Protein AF-A0A167ZS20-F1 (afdb_monomer)

InterPro domains:
  IPR019183 N-alpha-acetyltransferase 25, NatB auxiliary subunit [PF09797] (5-270)

Solvent-accessible surface area (backbone atoms only — not comparable to full-atom values): 29580 Å² total; per-residue (Å²): 126,97,77,71,49,74,67,57,47,51,50,50,50,50,52,49,60,60,64,61,68,73,50,99,65,70,56,65,66,61,57,51,50,49,49,49,50,42,40,26,70,56,54,50,48,98,79,58,50,73,65,58,45,44,54,48,31,45,50,26,55,51,52,45,69,71,50,77,79,78,70,99,77,74,82,79,67,61,65,52,82,58,54,53,30,49,52,51,29,26,50,45,39,47,49,53,46,50,55,55,27,67,75,64,79,45,89,44,57,53,45,50,52,52,28,28,40,54,51,39,54,57,48,36,75,76,22,69,61,28,61,45,51,37,53,52,41,22,26,49,27,40,44,50,21,19,34,46,55,17,29,57,41,46,44,72,69,63,80,55,69,71,35,50,53,28,48,43,63,72,62,64,59,68,30,54,32,36,36,46,51,66,39,90,73,62,88,94,60,65,64,47,45,34,24,56,57,51,31,33,50,54,48,55,50,38,57,58,50,47,49,55,51,31,53,52,52,26,53,53,19,57,78,70,69,36,58,71,59,21,52,48,28,52,54,50,43,54,48,60,72,30,24,41,52,61,35,50,39,48,51,47,37,52,46,28,32,53,40,63,59,46,75,83,76,68,90,46,33,74,52,58,44,48,84,70,77,62,42,84,64,66,54,73,80,68,48,84,64,53,50,37,92,90,54,76,59,51,60,68,82,50,48,82,60,43,68,69,51,72,61,32,50,51,53,54,41,51,53,51,44,38,49,42,70,65,65,41,77,82,84,53,93,86,56,91,66,68,62,69,67,69,71,84,52,68,70,43,75,78,71,64,50,68,74,24,34,44,75,61,51,52,56,45,49,49,52,43,52,38,44,35,45,16,49,53,12,68,73,54,36,66,86,13,18,67,40,32,46,52,22,51,52,54,46,43,57,49,49,55,54,46,39,54,55,65,65,39,90,55,41,61,66,68,23,18,23,56,70,48,101,87,43,45,36,69,14,26,58,38,36,32,47,51,40,52,47,50,56,49,51,50,52,53,48,48,48,51,59,51,44,75,72,36,90,40,30,82,62,63,65,67,60,53,52,50,40,53,51,51,53,50,49,40,52,52,47,52,51,48,53,45,51,54,42,48,52,47,58,71,34,91,60,42,64,58,46,45,49,47,36,49,34,61,72,57,74,67,43,24,52,50,43,60,72,71,48,54,69,70,57,45,52,52,51,40,50,55,49,50,53,18,38,51,53,24,52,48,30,66,71,61,40,53,72,136

Mean predicted aligned error: 7.07 Å

Radius of gyration: 25.76 Å; Cα contacts (8 Å, |Δi|>4): 743; chains: 1; bounding box: 70×53×74 Å

Secondary structure (DSSP, 8-state):
-TT--HHHHHHHHHHHHHHHSS-SS--HHHHHHHHHHHIIIIISSTT--HHHHHHHHHHHHHHHHHSPPPPS-SSS-PPPTTHHHHHHHHHHHHHHHHHHHHHHT--PPPTHHHHHHHHHHHHHHH-TT-HHHHHHHHHHHHHTT-HHHHHHHHHHT---TTHHHHTTHHHHTTGGGT--SPPPPPTTS-GGGT-HHHHHHHHHHHHHHHHHHHHHHHHHHHHTT-HHHHHHHHHHHHHHHTBHHHHHHHHHHHHHHHHTTPPP--TTHHHHT--SPPB-----TTS---PPTTSPPGGGGG-SSSPP-HHHHHHHHHHHHHHHHHHSPP--TT-------SGGGTTGGGS--TTTS-HHHHHHHHHHHHHHHHHHHHHSGGGGHHHHHHHHHHHHHHHHHHHHHHH-TTHHHHHSEESSSS-EE--HHHHHHHHHHHHHHHHHHHHHHHHHH-TTS---HHHHHHHHHHHHHHHHHHHHHHHHHHHHHTSTTHHHHHHHHHT-SSHHHHHHHHHHS-HHHHHHHHHHHHHHHHHHHHHHHHS---

Nearest PDB structures (foldseek):
  6vp9-assembly1_B  TM=6.188E-01  e=3.381E-11  Homo sapiens
  8bjq-assembly1_D  TM=5.518E-01  e=1.331E-09  Saccharomyces cerevisiae
  5k18-assembly2_C  TM=5.744E-01  e=8.032E-08  Candida albicans WO-1
  5k18-assembly1_A  TM=5.794E-01  e=1.130E-07  Candida albicans WO-1
  9exz-assembly2_B  TM=1.422E-01  e=1.558E-01  synthetic construct

Foldseek 3Di:
DVDDDLVNLVVVLVVLVVVQPPDPDRPLLSLLVSLLSCCANPVLDLPDDQVNLLVSLLSLLVSLVVDDDPDPPDDDFDDDSSVSSLLVNLLSLLSVQVSVCVVVVAPAGALSLLLNLLSLVLSCVSRVQLLQSLLLNLLSCLQQLLLQVSLVSVVSPVQDQCCLQAPCCSRLVLSCLSFLAFDDDDPPGDSLSRHSLSVLVRSLVSLVVLLVVLVVQLVVCVVVVVNVVNVVSVVVNVQSLQAPSNLVSVLSSQSSCQQLVHARDLPCLVSLQDPDHHDHDYHPPSHDFSRYPPDPTSVCSSDPDAAADPLNSVLSSLLSLLCCLLRNDDDDVPDPRHHHPLVVCVPVLVVRPPRHDDPLSNLLSNLSSLSSLLSVLLVVFQVSLVSVQSSLVVLLVSLVVLLVLLPPPCNQVSQFYDLDPPFTAHGSRLSNNLSSVQSSLVSSLSSLVSLVVGPRNPYDPVSSVSSVVSSVSSLVSSLVSLVVNLCSLPDPCVLVSSLCSNQDDPPSSSVSSCVSDPPVSSSVSSVSSSVSRNSSSVSSVSGDDD

pLDDT: mean 87.85, std 11.57, range [38.06, 98.06]

Organism: NCBI:txid392613

Structure (mmCIF, N/CA/C/O backbone):
data_AF-A0A167ZS20-F1
#
_entry.id   AF-A0A167ZS20-F1
#
loop_
_atom_site.group_PDB
_atom_site.id
_atom_site.type_symbol
_atom_site.label_atom_id
_atom_site.label_alt_id
_atom_site.label_comp_id
_atom_site.label_asym_id
_atom_site.label_entity_id
_atom_site.label_seq_id
_atom_site.pdbx_PDB_ins_code
_atom_site.Cartn_x
_atom_site.Cartn_y
_atom_site.Cartn_z
_atom_site.occupancy
_atom_site.B_iso_or_equiv
_atom_site.auth_seq_id
_atom_site.auth_comp_id
_atom_site.auth_asym_id
_atom_site.auth_atom_id
_atom_site.pdbx_PDB_model_num
ATOM 1 N N . MET A 1 1 ? 16.351 -27.104 -15.853 1.00 42.84 1 MET A N 1
ATOM 2 C CA . MET A 1 1 ? 17.234 -25.942 -15.603 1.00 42.84 1 MET A CA 1
ATOM 3 C C . MET A 1 1 ? 17.544 -25.729 -14.120 1.00 42.84 1 MET A C 1
ATOM 5 O O . MET A 1 1 ? 18.509 -25.050 -13.826 1.00 42.84 1 MET A O 1
ATOM 9 N N . SER A 1 2 ? 16.842 -26.390 -13.195 1.00 38.06 2 SER A N 1
ATOM 10 C CA . SER A 1 2 ? 17.070 -26.361 -11.738 1.00 38.06 2 SER A CA 1
ATOM 11 C C . SER A 1 2 ? 18.367 -27.033 -11.231 1.00 38.06 2 SER A C 1
ATOM 13 O O . SER A 1 2 ? 18.553 -27.125 -10.027 1.00 38.06 2 SER A O 1
ATOM 15 N N . ASN A 1 3 ? 19.249 -27.506 -12.126 1.00 43.00 3 ASN A N 1
ATOM 16 C CA . ASN A 1 3 ? 20.423 -28.334 -11.793 1.00 43.00 3 ASN A CA 1
ATOM 17 C C . ASN A 1 3 ? 21.756 -27.809 -12.374 1.00 43.00 3 ASN A C 1
ATOM 19 O O . ASN A 1 3 ? 22.729 -28.556 -12.379 1.00 43.00 3 ASN A O 1
ATOM 23 N N . MET A 1 4 ? 21.823 -26.584 -12.911 1.00 54.03 4 MET A N 1
ATOM 24 C CA . MET A 1 4 ? 23.122 -26.009 -13.309 1.00 54.03 4 MET A CA 1
ATOM 25 C C . MET A 1 4 ? 23.881 -25.573 -12.056 1.00 54.03 4 MET A C 1
ATOM 27 O O . MET A 1 4 ? 23.336 -24.818 -11.252 1.00 54.03 4 MET A O 1
ATOM 31 N N . GLY A 1 5 ? 25.116 -26.049 -11.884 1.00 60.12 5 GLY A N 1
ATOM 32 C CA . GLY A 1 5 ? 25.977 -25.593 -10.794 1.00 60.12 5 GLY A CA 1
ATOM 33 C C . GLY A 1 5 ? 26.437 -24.149 -11.018 1.00 60.12 5 GLY A C 1
ATOM 34 O O . GLY A 1 5 ? 26.477 -23.675 -12.152 1.00 60.12 5 GLY A O 1
ATOM 35 N N . THR A 1 6 ? 26.834 -23.450 -9.952 1.00 60.91 6 THR A N 1
ATOM 36 C CA . THR A 1 6 ? 27.345 -22.063 -10.015 1.00 60.91 6 THR A CA 1
ATOM 37 C C . THR A 1 6 ? 28.522 -21.915 -10.994 1.00 60.91 6 THR A C 1
ATOM 39 O O . THR A 1 6 ? 28.664 -20.886 -11.647 1.00 60.91 6 THR A O 1
ATOM 42 N N . ALA A 1 7 ? 29.336 -22.966 -11.157 1.00 60.00 7 ALA A N 1
ATOM 43 C CA . ALA A 1 7 ? 30.424 -23.008 -12.136 1.00 60.00 7 ALA A CA 1
ATOM 44 C C . ALA A 1 7 ? 29.919 -22.984 -13.593 1.00 60.00 7 ALA A C 1
ATOM 46 O O . ALA A 1 7 ? 30.437 -22.215 -14.400 1.00 60.00 7 ALA A O 1
ATOM 47 N N . ASP A 1 8 ? 28.868 -23.748 -13.907 1.00 66.50 8 ASP A N 1
ATOM 48 C CA . ASP A 1 8 ? 28.270 -23.793 -15.248 1.00 66.50 8 ASP A CA 1
ATOM 49 C C . ASP A 1 8 ? 27.578 -22.461 -15.588 1.00 66.50 8 ASP A C 1
ATOM 51 O O . ASP A 1 8 ? 27.589 -22.013 -16.732 1.00 66.50 8 ASP A O 1
ATOM 55 N N . GLN A 1 9 ? 26.986 -21.795 -14.589 1.00 66.19 9 GLN A N 1
ATOM 56 C CA . GLN A 1 9 ? 26.371 -20.469 -14.742 1.00 66.19 9 GLN A CA 1
ATOM 57 C C . GLN A 1 9 ? 27.416 -19.395 -15.068 1.00 66.19 9 GLN A C 1
ATOM 59 O O . GLN A 1 9 ? 27.221 -18.602 -15.989 1.00 66.19 9 GLN A O 1
ATOM 64 N N . MET A 1 10 ? 28.554 -19.407 -14.368 1.00 65.06 10 MET A N 1
ATOM 65 C CA . MET A 1 10 ? 29.673 -18.500 -14.642 1.00 65.06 10 MET A CA 1
ATOM 66 C C . 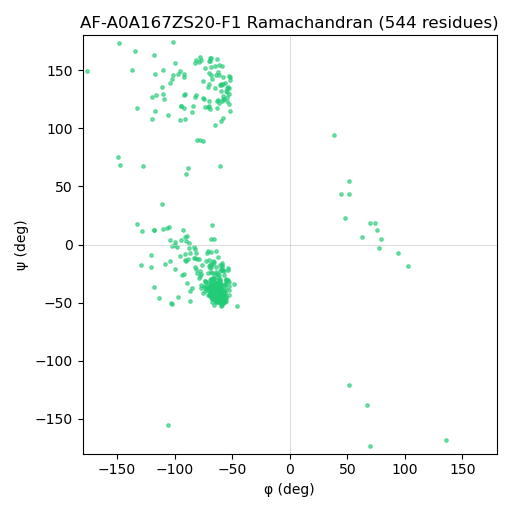MET A 1 10 ? 30.324 -18.770 -16.004 1.00 65.06 10 MET A C 1
ATOM 68 O O . MET A 1 10 ? 30.753 -17.832 -16.677 1.00 65.06 10 MET A O 1
ATOM 72 N N . GLU A 1 11 ? 30.367 -20.027 -16.451 1.00 69.25 11 GLU A N 1
ATOM 73 C CA . GLU A 1 11 ? 30.854 -20.378 -17.787 1.00 69.25 11 GLU A CA 1
ATOM 74 C C . GLU A 1 11 ? 29.924 -19.858 -18.894 1.00 69.25 11 GLU A C 1
ATOM 76 O O . GLU A 1 11 ? 30.404 -19.305 -19.884 1.00 69.25 11 GLU A O 1
ATOM 81 N N . VAL A 1 12 ? 28.603 -19.935 -18.693 1.00 70.62 12 VAL A N 1
ATOM 82 C CA . VAL A 1 12 ? 27.610 -19.326 -19.592 1.00 70.62 12 VAL A CA 1
ATOM 83 C C . VAL A 1 12 ? 27.750 -17.802 -19.626 1.00 70.62 12 VAL A C 1
ATOM 85 O O . VAL A 1 12 ? 27.747 -17.220 -20.709 1.00 70.62 12 VAL A O 1
ATOM 88 N N . LEU A 1 13 ? 27.933 -17.147 -18.475 1.00 67.56 13 LEU A N 1
ATOM 89 C CA . LEU A 1 13 ? 28.166 -15.699 -18.414 1.00 67.56 13 LEU A CA 1
ATOM 90 C C . LEU A 1 13 ? 29.432 -15.281 -19.160 1.00 67.56 13 LEU A C 1
ATOM 92 O O . LEU A 1 13 ? 29.401 -14.313 -19.920 1.00 67.56 13 LEU A O 1
ATOM 96 N N . ARG A 1 14 ? 30.523 -16.034 -18.988 1.00 68.19 14 ARG A N 1
ATOM 97 C CA . ARG A 1 14 ? 31.780 -15.798 -19.701 1.00 68.19 14 ARG A CA 1
ATOM 98 C C . ARG A 1 14 ? 31.619 -15.991 -21.209 1.00 68.19 14 ARG A C 1
ATOM 100 O O . ARG A 1 14 ? 32.078 -15.163 -21.984 1.00 68.19 14 ARG A O 1
ATOM 107 N N . TYR A 1 15 ? 30.913 -17.038 -21.630 1.00 72.56 15 TYR A N 1
ATOM 108 C CA . TYR A 1 15 ? 30.619 -17.267 -23.043 1.00 72.56 15 TYR A CA 1
ATOM 109 C C . TYR A 1 15 ? 29.828 -16.098 -23.654 1.00 72.56 15 TYR A C 1
ATOM 111 O O . TYR A 1 15 ? 30.159 -15.617 -24.737 1.00 72.56 15 TYR A O 1
ATOM 119 N N . ILE A 1 16 ? 28.813 -15.600 -22.942 1.00 68.50 16 ILE A N 1
ATOM 120 C CA . ILE A 1 16 ? 27.979 -14.479 -23.391 1.00 68.50 16 ILE A CA 1
ATOM 121 C C . ILE A 1 16 ? 28.784 -13.175 -23.473 1.00 68.50 16 ILE A C 1
ATOM 123 O O . ILE A 1 16 ? 28.625 -12.436 -24.447 1.00 68.50 16 ILE A O 1
ATOM 127 N N . SER A 1 17 ? 29.639 -12.874 -22.491 1.00 65.25 17 SER A N 1
ATOM 128 C CA . SER A 1 17 ? 30.451 -11.648 -22.492 1.00 65.25 17 SER A CA 1
ATOM 129 C C . SER A 1 17 ? 31.521 -11.657 -23.587 1.00 65.25 17 SER A C 1
ATOM 131 O O . SER A 1 17 ? 31.753 -10.632 -24.225 1.00 65.25 17 SER A O 1
ATOM 133 N N . GLU A 1 18 ? 32.113 -12.818 -23.873 1.00 65.06 18 GLU A N 1
ATOM 134 C CA . GLU A 1 18 ? 33.085 -12.989 -24.957 1.00 65.06 18 GLU A CA 1
ATOM 135 C C . GLU A 1 18 ? 32.423 -12.786 -26.337 1.00 65.06 18 GLU A C 1
ATOM 137 O O . GLU A 1 18 ? 32.911 -11.999 -27.148 1.00 65.06 18 GLU A O 1
ATOM 142 N N . HIS A 1 19 ? 31.252 -13.388 -26.580 1.00 63.00 19 HIS A N 1
ATOM 143 C CA . HIS A 1 19 ? 30.616 -13.402 -27.910 1.00 63.00 19 HIS A CA 1
ATOM 144 C C . HIS A 1 19 ? 29.694 -12.203 -28.199 1.00 63.00 19 HIS A C 1
ATOM 146 O O . HIS A 1 19 ? 29.309 -11.977 -29.346 1.00 63.00 19 HIS A O 1
ATOM 152 N N . SER A 1 20 ? 29.342 -11.398 -27.192 1.00 55.59 20 SER A N 1
ATOM 153 C CA . SER A 1 20 ? 28.608 -10.135 -27.393 1.00 55.59 20 SER A CA 1
ATOM 154 C C . SER A 1 20 ? 29.501 -9.008 -27.936 1.00 55.59 20 SER A C 1
ATOM 156 O O . SER A 1 20 ? 28.993 -8.045 -28.511 1.00 55.59 20 SER A O 1
ATOM 158 N N . SER A 1 21 ? 30.828 -9.152 -27.820 1.00 50.81 21 SER A N 1
ATOM 159 C CA . SER A 1 21 ? 31.828 -8.163 -28.246 1.00 50.81 21 SER A CA 1
ATOM 160 C C . SER A 1 21 ? 32.341 -8.324 -29.690 1.00 50.81 21 SER A C 1
ATOM 162 O O . SER A 1 21 ? 32.957 -7.404 -30.226 1.00 50.81 21 SER A O 1
ATOM 164 N N . GLU A 1 22 ? 32.070 -9.456 -30.356 1.00 48.31 22 GLU A N 1
ATOM 165 C CA . GLU A 1 22 ? 32.665 -9.792 -31.665 1.00 48.31 22 GLU A CA 1
ATOM 166 C C . GLU A 1 22 ? 31.969 -9.144 -32.882 1.00 48.31 22 GLU A C 1
ATOM 168 O O . GLU A 1 22 ? 32.524 -9.134 -33.984 1.00 48.31 22 GLU A O 1
ATOM 173 N N . ASN A 1 23 ? 30.782 -8.547 -32.716 1.00 44.16 23 ASN A N 1
ATOM 174 C CA . ASN A 1 23 ? 30.049 -7.921 -33.821 1.00 44.16 23 ASN A CA 1
ATOM 175 C C . ASN A 1 23 ? 30.331 -6.411 -33.928 1.00 44.16 23 ASN A C 1
ATOM 177 O O . ASN A 1 23 ? 29.993 -5.618 -33.056 1.00 44.16 23 ASN A O 1
ATOM 181 N N . THR A 1 24 ? 30.881 -5.997 -35.073 1.00 44.38 24 THR A N 1
ATOM 182 C CA . THR A 1 24 ? 31.271 -4.610 -35.427 1.00 44.38 24 THR A CA 1
ATOM 183 C C . THR A 1 24 ? 30.111 -3.604 -35.507 1.00 44.38 24 THR A C 1
ATOM 185 O O . THR A 1 24 ? 30.339 -2.402 -35.646 1.00 44.38 24 THR A O 1
ATOM 188 N N . LYS A 1 25 ? 28.866 -4.071 -35.368 1.00 50.53 25 LYS A N 1
ATOM 189 C CA . LYS A 1 25 ? 27.714 -3.288 -34.914 1.00 50.53 25 LYS A CA 1
ATOM 190 C C . LYS A 1 25 ? 27.005 -4.127 -33.851 1.00 50.53 25 LYS A C 1
ATOM 192 O O . LYS A 1 25 ? 26.553 -5.218 -34.205 1.00 50.53 25 LYS A O 1
ATOM 197 N N . PRO A 1 26 ? 26.905 -3.678 -32.590 1.00 53.34 26 PRO A N 1
ATOM 198 C CA . PRO A 1 26 ? 26.133 -4.413 -31.606 1.00 53.34 26 PRO A CA 1
ATOM 199 C C . PRO A 1 26 ? 24.679 -4.418 -32.075 1.00 53.34 26 PRO A C 1
ATOM 201 O O . PRO A 1 26 ? 24.059 -3.364 -32.222 1.00 53.34 26 PRO A O 1
ATOM 204 N N . ASP A 1 27 ? 24.142 -5.603 -32.353 1.00 69.31 27 ASP A N 1
ATOM 205 C CA . ASP A 1 27 ? 22.698 -5.780 -32.389 1.00 69.31 27 ASP A CA 1
ATOM 206 C C . ASP A 1 27 ? 22.190 -5.398 -30.994 1.00 69.31 27 ASP A C 1
ATOM 208 O O . ASP A 1 27 ? 22.456 -6.098 -30.014 1.00 69.31 27 ASP A O 1
ATOM 212 N N . GLY A 1 28 ? 21.552 -4.228 -30.883 1.00 78.19 28 GLY A N 1
ATOM 213 C CA . GLY A 1 28 ? 21.173 -3.649 -29.595 1.00 78.19 28 GLY A CA 1
ATOM 214 C C . GLY A 1 28 ? 20.328 -4.605 -28.756 1.00 78.19 28 GLY A C 1
ATOM 215 O O . GLY A 1 28 ? 20.462 -4.633 -27.536 1.00 78.19 28 GLY A O 1
ATOM 216 N N . ILE A 1 29 ? 19.535 -5.462 -29.406 1.00 84.62 29 ILE A N 1
ATOM 217 C CA . ILE A 1 29 ? 18.712 -6.477 -28.744 1.00 84.62 29 ILE A CA 1
ATOM 218 C C . ILE A 1 29 ? 19.581 -7.581 -28.130 1.00 84.62 29 ILE A C 1
ATOM 220 O O . ILE A 1 29 ? 19.321 -8.009 -27.006 1.00 84.62 29 ILE A O 1
ATOM 224 N N . ALA A 1 30 ? 20.630 -8.030 -28.824 1.00 85.81 30 ALA A N 1
ATOM 225 C CA . ALA A 1 30 ? 21.546 -9.040 -28.301 1.00 85.81 30 ALA A CA 1
ATOM 226 C C . ALA A 1 30 ? 22.283 -8.533 -27.051 1.00 85.81 30 ALA A C 1
ATOM 228 O O . ALA A 1 30 ? 22.378 -9.263 -26.065 1.00 85.81 30 ALA A O 1
ATOM 229 N N . ALA A 1 31 ? 22.715 -7.268 -27.060 1.00 87.00 31 ALA A N 1
ATOM 230 C CA . ALA A 1 31 ? 23.359 -6.626 -25.912 1.00 87.00 31 ALA A CA 1
ATOM 231 C C . ALA A 1 31 ? 22.397 -6.422 -24.719 1.00 87.00 31 ALA A C 1
ATOM 233 O O . ALA A 1 31 ? 22.774 -6.602 -23.561 1.00 87.00 31 ALA A O 1
ATOM 234 N N . ILE A 1 32 ? 21.125 -6.099 -24.980 1.00 91.06 32 ILE A N 1
ATOM 235 C CA . ILE A 1 32 ? 20.092 -6.041 -23.931 1.00 91.06 32 ILE A CA 1
ATOM 236 C C . ILE A 1 32 ? 19.879 -7.433 -23.323 1.00 91.06 32 ILE A C 1
ATOM 238 O O . ILE A 1 32 ? 19.862 -7.590 -22.103 1.00 91.06 32 ILE A O 1
ATOM 242 N N . ASN A 1 33 ? 19.759 -8.465 -24.161 1.00 91.00 33 ASN A N 1
ATOM 243 C CA . ASN A 1 33 ? 19.551 -9.834 -23.696 1.00 91.00 33 ASN A CA 1
ATOM 244 C C . ASN A 1 33 ? 20.760 -10.385 -22.929 1.00 91.00 33 ASN A C 1
ATOM 246 O O . ASN A 1 33 ? 20.563 -11.111 -21.957 1.00 91.00 33 ASN A O 1
ATOM 250 N N . SER A 1 34 ? 21.994 -10.021 -23.293 1.00 89.69 34 SER A N 1
ATOM 251 C CA . SER A 1 34 ? 23.169 -10.408 -22.504 1.00 89.69 34 SER A CA 1
ATOM 252 C C . SER A 1 34 ? 23.126 -9.820 -21.097 1.00 89.69 34 SER A C 1
ATOM 254 O O . SER A 1 34 ? 23.420 -10.535 -20.144 1.00 89.69 34 SER A O 1
ATOM 256 N N . LEU A 1 35 ? 22.683 -8.566 -20.942 1.00 91.56 35 LEU A N 1
ATOM 257 C CA . LEU A 1 35 ? 22.509 -7.951 -19.622 1.00 91.56 35 LEU A CA 1
ATOM 258 C C . LEU A 1 35 ? 21.366 -8.594 -18.828 1.00 91.56 35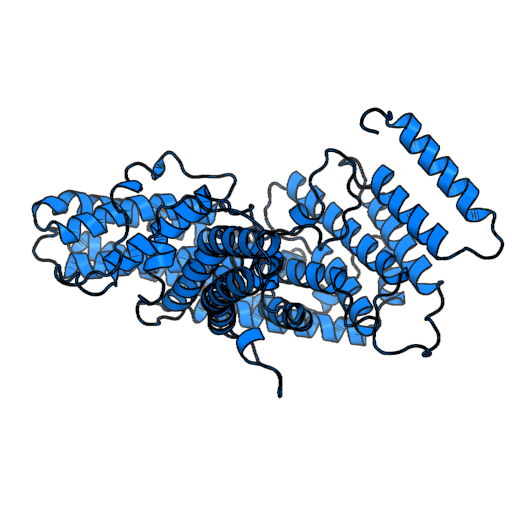 LEU A C 1
ATOM 260 O O . LEU A 1 35 ? 21.514 -8.801 -17.627 1.00 91.56 35 LEU A O 1
ATOM 264 N N . LYS A 1 36 ? 20.269 -9.000 -19.482 1.00 92.81 36 LYS A N 1
ATOM 265 C CA . LYS A 1 36 ? 19.200 -9.775 -18.823 1.00 92.81 36 LYS A CA 1
ATOM 266 C C . LYS A 1 36 ? 19.724 -11.089 -18.245 1.00 92.81 36 LYS A C 1
ATOM 268 O O . LYS A 1 36 ? 19.394 -11.451 -17.118 1.00 92.81 36 LYS A O 1
ATOM 273 N N . LEU A 1 37 ? 20.561 -11.797 -19.004 1.00 90.00 37 LEU A N 1
ATOM 274 C CA . LEU A 1 37 ? 21.194 -13.033 -18.540 1.00 90.00 37 LEU A CA 1
ATOM 275 C C . LEU A 1 37 ? 22.234 -12.758 -17.448 1.00 90.00 37 LEU A C 1
ATOM 277 O O . LEU A 1 37 ? 22.299 -13.513 -16.481 1.00 90.00 37 LEU A O 1
ATOM 281 N N . GLN A 1 38 ? 22.991 -11.662 -17.550 1.00 89.31 38 GLN A N 1
ATOM 282 C CA . GLN A 1 38 ? 23.912 -11.225 -16.501 1.00 89.31 38 GLN A CA 1
ATOM 283 C C . GLN A 1 38 ? 23.191 -10.924 -15.188 1.00 89.31 38 GLN A C 1
ATOM 285 O O . GLN A 1 38 ? 23.645 -11.368 -14.136 1.00 89.31 38 GLN A O 1
ATOM 290 N N . TYR A 1 39 ? 22.045 -10.246 -15.241 1.00 91.31 39 TYR A N 1
ATOM 291 C CA . TYR A 1 39 ? 21.202 -10.048 -14.068 1.00 91.31 39 TYR A CA 1
ATOM 292 C C . TYR A 1 39 ? 20.761 -11.395 -13.486 1.00 91.31 39 TYR A C 1
ATOM 294 O O . TYR A 1 39 ? 21.002 -11.679 -12.316 1.00 91.31 39 TYR A O 1
ATOM 302 N N . CYS A 1 40 ? 20.177 -12.257 -14.322 1.00 89.06 40 CYS A N 1
ATOM 303 C CA . CYS A 1 40 ? 19.611 -13.533 -13.892 1.00 89.06 40 CYS A CA 1
ATOM 304 C C . CYS A 1 40 ? 20.647 -14.493 -13.293 1.00 89.06 40 CYS A C 1
ATOM 306 O O . CYS A 1 40 ? 20.343 -15.172 -12.320 1.00 89.06 40 CYS A O 1
ATOM 308 N N . PHE A 1 41 ? 21.870 -14.556 -13.819 1.00 83.19 41 PHE A N 1
ATOM 309 C CA . PHE A 1 41 ? 22.881 -15.496 -13.318 1.00 83.19 41 PHE A CA 1
ATOM 310 C C . PHE A 1 41 ? 23.904 -14.882 -12.360 1.00 83.19 41 PHE A C 1
ATOM 312 O O . PHE A 1 41 ? 24.538 -15.624 -11.617 1.00 83.19 41 PHE A O 1
ATOM 319 N N . GLY A 1 42 ? 24.090 -13.562 -12.384 1.00 80.69 42 GLY A N 1
ATOM 320 C CA . GLY A 1 42 ? 25.073 -12.872 -11.549 1.00 80.69 42 GLY A CA 1
ATOM 321 C C . GLY A 1 42 ? 24.447 -12.167 -10.354 1.00 80.69 42 GLY A C 1
ATOM 322 O O . GLY A 1 42 ? 24.894 -12.363 -9.227 1.00 80.69 42 GLY A O 1
ATOM 323 N N . LEU A 1 43 ? 23.410 -11.361 -10.601 1.00 82.88 43 LEU A N 1
ATOM 324 C CA . LEU A 1 43 ? 22.816 -10.494 -9.583 1.00 82.88 43 LEU A CA 1
ATOM 325 C C . LEU A 1 43 ? 21.628 -11.101 -8.858 1.00 82.88 43 LEU A C 1
ATOM 327 O O . LEU A 1 43 ? 21.358 -10.689 -7.743 1.00 82.88 43 LEU A O 1
ATOM 331 N N . SER A 1 44 ? 20.898 -12.037 -9.463 1.00 77.62 44 SER A N 1
ATOM 332 C CA . SER A 1 44 ? 19.667 -12.575 -8.869 1.00 77.62 44 SER A CA 1
ATOM 333 C C . SER A 1 44 ? 19.898 -13.372 -7.574 1.00 77.62 44 SER A C 1
ATOM 335 O O . SER A 1 44 ? 18.960 -13.606 -6.812 1.00 77.62 44 SER A O 1
ATOM 337 N N . PHE A 1 45 ? 21.140 -13.763 -7.293 1.00 73.06 45 PHE A N 1
ATOM 338 C CA . PHE A 1 45 ? 21.516 -14.494 -6.090 1.00 73.06 45 PHE A CA 1
ATOM 339 C C . PHE A 1 45 ? 21.942 -13.535 -4.967 1.00 73.06 45 PHE A C 1
ATOM 341 O O . PHE A 1 45 ? 22.561 -12.504 -5.213 1.00 73.06 45 PHE A O 1
ATOM 348 N N . ASP A 1 46 ? 21.659 -13.893 -3.711 1.00 62.94 46 ASP A N 1
ATOM 349 C CA . ASP A 1 46 ? 21.867 -13.035 -2.525 1.00 62.94 46 ASP A CA 1
ATOM 350 C C . ASP A 1 46 ? 23.338 -12.708 -2.190 1.00 62.94 46 ASP A C 1
ATOM 352 O O . ASP A 1 46 ? 23.621 -12.082 -1.173 1.00 62.94 46 ASP A O 1
ATOM 356 N N . THR A 1 47 ? 24.297 -13.128 -3.015 1.00 64.06 47 THR A N 1
ATOM 357 C CA . THR A 1 47 ? 25.736 -12.980 -2.754 1.00 64.06 47 THR A CA 1
ATOM 358 C C . THR A 1 47 ? 26.382 -11.778 -3.438 1.00 64.06 47 THR A C 1
ATOM 360 O O . THR A 1 47 ? 27.585 -11.583 -3.271 1.00 64.06 47 THR A O 1
ATOM 363 N N . SER A 1 48 ? 25.638 -11.003 -4.229 1.00 75.69 48 SER A N 1
ATOM 364 C CA . SER A 1 48 ? 26.222 -9.894 -4.989 1.00 75.69 48 SER A CA 1
ATOM 365 C C . SER A 1 48 ? 26.629 -8.731 -4.090 1.00 75.69 48 SER A C 1
ATOM 367 O O . SER A 1 48 ? 25.882 -8.314 -3.206 1.00 75.69 48 SER A O 1
ATOM 369 N N . SER A 1 49 ? 27.815 -8.185 -4.335 1.00 81.50 49 SER A N 1
ATOM 370 C CA . SER A 1 49 ? 28.313 -7.012 -3.616 1.00 81.50 49 SER A CA 1
ATOM 371 C C . SER A 1 49 ? 27.688 -5.713 -4.141 1.00 81.50 49 SER A C 1
ATOM 373 O O . SER A 1 49 ? 27.289 -5.626 -5.303 1.00 81.50 49 SER A O 1
ATOM 375 N N . SER A 1 50 ? 27.667 -4.662 -3.309 1.00 83.94 50 SER A N 1
ATOM 376 C CA . SER A 1 50 ? 27.202 -3.324 -3.724 1.00 83.94 50 SER A CA 1
ATOM 377 C C . SER A 1 50 ? 27.920 -2.832 -4.987 1.00 83.94 50 SER A C 1
ATOM 379 O O . SER A 1 50 ? 27.282 -2.281 -5.876 1.00 83.94 50 SER A O 1
ATOM 381 N N . ASN A 1 51 ? 29.226 -3.095 -5.109 1.00 85.88 51 ASN A N 1
ATOM 382 C CA . ASN A 1 51 ? 30.020 -2.681 -6.268 1.00 85.88 51 ASN A CA 1
ATOM 383 C C . ASN A 1 51 ? 29.572 -3.380 -7.561 1.00 85.88 51 ASN A C 1
ATOM 385 O O . ASN A 1 51 ? 29.471 -2.731 -8.595 1.00 85.88 51 ASN A O 1
ATOM 389 N N . GLU A 1 52 ? 29.259 -4.679 -7.510 1.00 87.69 52 GLU A N 1
ATOM 390 C CA . GLU A 1 52 ? 28.785 -5.432 -8.685 1.00 87.69 52 GLU A CA 1
ATOM 391 C C . GLU A 1 52 ? 27.425 -4.918 -9.173 1.00 87.69 52 GLU A C 1
ATOM 393 O O . GLU A 1 52 ? 27.182 -4.831 -10.380 1.00 87.69 52 GLU A O 1
ATOM 398 N N . VAL A 1 53 ? 26.543 -4.538 -8.242 1.00 89.44 53 VAL A N 1
ATOM 399 C CA . VAL A 1 53 ? 25.260 -3.904 -8.572 1.00 89.44 53 VAL A CA 1
ATOM 400 C C . VAL A 1 53 ? 25.492 -2.550 -9.243 1.00 89.44 53 VAL A C 1
ATOM 402 O O . VAL A 1 53 ? 24.902 -2.278 -10.289 1.00 89.44 53 VAL A O 1
ATOM 405 N N . GLU A 1 54 ? 26.363 -1.708 -8.682 1.00 90.50 54 GLU A N 1
ATOM 406 C CA . GLU A 1 54 ? 26.675 -0.393 -9.252 1.00 90.50 54 GLU A CA 1
ATOM 407 C C . GLU A 1 54 ? 27.296 -0.501 -10.655 1.00 90.50 54 GLU A C 1
ATOM 409 O O . GLU A 1 54 ? 26.870 0.203 -11.573 1.00 90.50 54 GLU A O 1
ATOM 414 N N . GLU A 1 55 ? 28.244 -1.420 -10.864 1.00 91.19 55 GLU A N 1
ATOM 415 C CA . GLU A 1 55 ? 28.855 -1.685 -12.174 1.00 91.19 55 GLU A CA 1
ATOM 416 C C . GLU A 1 55 ? 27.820 -2.137 -13.217 1.00 91.19 55 GLU A C 1
ATOM 418 O O . GLU A 1 55 ? 27.847 -1.696 -14.376 1.00 91.19 55 GLU A O 1
ATOM 423 N N . PHE A 1 56 ? 26.866 -2.979 -12.813 1.00 93.06 56 PHE A N 1
ATOM 424 C CA . PHE A 1 56 ? 25.772 -3.411 -13.678 1.00 93.06 56 PHE A CA 1
ATOM 425 C C . PHE A 1 56 ? 24.844 -2.248 -14.053 1.00 93.06 56 PHE A C 1
ATOM 427 O O . PHE A 1 56 ? 24.491 -2.089 -15.226 1.00 93.06 56 PHE A O 1
ATOM 434 N N . VAL A 1 57 ? 24.488 -1.395 -13.086 1.00 94.06 57 VAL A N 1
ATOM 435 C CA . VAL A 1 57 ? 23.672 -0.193 -13.321 1.00 94.06 57 VAL A CA 1
ATOM 436 C C . VAL A 1 57 ? 24.379 0.748 -14.299 1.00 94.06 57 VAL A C 1
ATOM 438 O O . VAL A 1 57 ? 23.780 1.174 -15.290 1.00 94.06 57 VAL A O 1
ATOM 441 N N . VAL A 1 58 ? 25.672 1.019 -14.091 1.00 92.88 58 VAL A N 1
ATOM 442 C CA . VAL A 1 58 ? 26.488 1.846 -14.996 1.00 92.88 58 VAL A CA 1
ATOM 443 C C . VAL A 1 58 ? 26.513 1.265 -16.410 1.00 92.88 58 VAL A C 1
ATOM 445 O O . VAL A 1 58 ? 26.378 2.014 -17.385 1.00 92.88 58 VAL A O 1
ATOM 448 N N . SER A 1 59 ? 26.645 -0.056 -16.541 1.00 92.38 59 SER A N 1
ATOM 449 C CA . SER A 1 59 ? 26.630 -0.748 -17.835 1.00 92.38 59 SER A CA 1
ATOM 450 C C . SER A 1 59 ? 25.292 -0.575 -18.556 1.00 92.38 59 SER A C 1
ATOM 452 O O . SER A 1 59 ? 25.271 -0.202 -19.732 1.00 92.38 59 SER A O 1
ATOM 454 N N . CYS A 1 60 ? 24.174 -0.748 -17.843 1.00 94.12 60 CYS A N 1
ATOM 455 C CA . CYS A 1 60 ? 22.829 -0.548 -18.384 1.00 94.12 60 CYS A CA 1
ATOM 456 C C . CYS A 1 60 ? 22.615 0.891 -18.877 1.00 94.12 60 CYS A C 1
ATOM 458 O O . CYS A 1 60 ? 22.195 1.102 -20.017 1.00 94.12 60 CYS A O 1
ATOM 460 N N . LEU A 1 61 ? 22.956 1.890 -18.054 1.00 93.19 61 LEU A N 1
ATOM 461 C CA . LEU A 1 61 ? 22.802 3.306 -18.406 1.00 93.19 61 LEU A CA 1
ATOM 462 C C . LEU A 1 61 ? 23.720 3.715 -19.567 1.00 93.19 61 LEU A C 1
ATOM 464 O O . LEU A 1 61 ? 23.328 4.497 -20.433 1.00 93.19 61 LEU A O 1
ATOM 468 N N . THR A 1 62 ? 24.937 3.172 -19.624 1.00 91.94 62 THR A N 1
ATOM 469 C CA . THR A 1 62 ? 25.873 3.426 -20.729 1.00 91.94 62 THR A CA 1
ATOM 470 C C . THR A 1 62 ? 25.339 2.877 -22.046 1.00 91.94 62 THR A C 1
ATOM 472 O O . THR A 1 62 ? 25.333 3.601 -23.044 1.00 91.94 62 THR A O 1
ATOM 475 N N . LEU A 1 63 ? 24.841 1.637 -22.043 1.00 90.75 63 LEU A N 1
ATOM 476 C CA . LEU A 1 63 ? 24.247 1.026 -23.228 1.00 90.75 63 LEU A CA 1
ATOM 477 C C . LEU A 1 63 ? 22.967 1.756 -23.656 1.00 90.75 63 LEU A C 1
ATOM 479 O O . LEU A 1 63 ? 22.767 2.000 -24.841 1.00 90.75 63 LEU A O 1
ATOM 483 N N . TYR A 1 64 ? 22.131 2.194 -22.712 1.00 90.50 64 TYR A N 1
ATOM 484 C CA . TYR A 1 64 ? 20.915 2.941 -23.040 1.00 90.50 64 TYR A CA 1
ATOM 485 C C . TYR A 1 64 ? 21.225 4.224 -23.822 1.00 90.50 64 TYR A C 1
ATOM 487 O O . TYR A 1 64 ? 20.516 4.568 -24.768 1.00 90.50 64 TYR A O 1
ATOM 495 N N . ARG A 1 65 ? 22.300 4.930 -23.446 1.00 88.19 65 ARG A N 1
ATOM 496 C CA . ARG A 1 65 ? 22.730 6.159 -24.130 1.00 88.19 65 ARG A CA 1
ATOM 497 C C . ARG A 1 65 ? 23.381 5.900 -25.484 1.00 88.19 65 ARG A C 1
ATOM 499 O O . ARG A 1 65 ? 23.288 6.765 -26.351 1.00 88.19 65 ARG A O 1
ATOM 506 N N . SER A 1 66 ? 24.071 4.771 -25.651 1.00 87.06 66 SER A N 1
ATOM 507 C CA . SER A 1 66 ? 24.739 4.439 -26.913 1.00 87.06 66 SER A CA 1
ATOM 508 C C . SER A 1 66 ? 23.765 3.948 -27.986 1.00 87.06 66 SER A C 1
ATOM 510 O O . SER A 1 66 ? 24.042 4.115 -29.173 1.00 87.06 66 SER A O 1
ATOM 512 N N . LEU A 1 67 ? 22.617 3.390 -27.590 1.00 85.44 67 LEU A N 1
ATOM 513 C CA . LEU A 1 67 ? 21.557 2.995 -28.512 1.00 85.44 67 LEU A CA 1
ATOM 514 C C . LEU A 1 67 ? 20.804 4.224 -29.045 1.00 85.44 67 LEU A C 1
ATOM 516 O O . LEU A 1 67 ? 20.269 5.040 -28.287 1.00 85.44 67 LEU A O 1
ATOM 520 N N . GLU A 1 68 ? 20.742 4.347 -30.374 1.00 69.12 68 GLU A N 1
ATOM 521 C CA . GLU A 1 68 ? 20.066 5.459 -31.042 1.00 69.12 68 GLU A CA 1
ATOM 522 C C . GLU A 1 68 ? 18.589 5.553 -30.629 1.00 69.12 68 GLU A C 1
ATOM 524 O O . GLU A 1 68 ? 17.866 4.557 -30.550 1.00 69.12 68 GLU A O 1
ATOM 529 N N . LYS A 1 69 ? 18.117 6.785 -30.393 1.00 68.62 69 LYS A N 1
ATOM 530 C CA . LYS A 1 69 ? 16.680 7.062 -30.292 1.00 68.62 69 LYS A CA 1
ATOM 531 C C . LYS A 1 69 ? 16.058 6.731 -31.653 1.00 68.62 69 LYS A C 1
ATOM 533 O O . LYS A 1 69 ? 16.497 7.335 -32.635 1.00 68.62 69 LYS A O 1
ATOM 538 N N . PRO A 1 70 ? 15.053 5.840 -31.743 1.00 60.88 70 PRO A N 1
ATOM 539 C CA . PRO A 1 70 ? 14.395 5.592 -33.016 1.00 60.88 70 PRO A CA 1
ATOM 540 C C . PRO A 1 70 ? 13.876 6.920 -33.579 1.00 60.88 70 PRO A C 1
ATOM 542 O O . PRO A 1 70 ? 13.307 7.752 -32.863 1.00 60.88 70 PRO A O 1
ATOM 545 N N . THR A 1 71 ? 14.157 7.160 -34.860 1.00 55.34 71 THR A N 1
ATOM 546 C CA . THR A 1 71 ? 13.708 8.360 -35.569 1.00 55.34 71 THR A CA 1
ATOM 547 C C . THR A 1 71 ? 12.180 8.384 -35.521 1.00 55.34 71 THR A C 1
ATOM 549 O O . THR A 1 71 ? 11.569 7.334 -35.675 1.00 55.34 71 THR A O 1
ATOM 552 N N . LYS A 1 72 ? 11.563 9.549 -35.261 1.00 55.41 72 LYS A N 1
ATOM 553 C CA . LYS A 1 72 ? 10.105 9.750 -35.085 1.00 55.41 72 LYS A CA 1
ATOM 554 C C . LYS A 1 72 ? 9.277 9.357 -36.329 1.00 55.41 72 LYS A C 1
ATOM 556 O O . LYS A 1 72 ? 8.703 10.219 -36.990 1.00 55.41 72 LYS A O 1
ATOM 561 N N . ALA A 1 73 ? 9.229 8.078 -36.654 1.00 46.22 73 ALA A N 1
ATOM 562 C CA . ALA A 1 73 ? 8.519 7.498 -37.777 1.00 46.22 73 ALA A CA 1
ATOM 563 C C . ALA A 1 73 ? 8.045 6.103 -37.364 1.00 46.22 73 ALA A C 1
ATOM 565 O O . ALA A 1 73 ? 8.619 5.103 -37.762 1.00 46.22 73 ALA A O 1
ATOM 566 N N . ASP A 1 74 ? 7.100 6.077 -36.430 1.00 42.56 74 ASP A N 1
ATOM 567 C CA . ASP A 1 74 ? 5.862 5.298 -36.485 1.00 42.56 74 ASP A CA 1
ATOM 568 C C . ASP A 1 74 ? 5.044 5.664 -35.234 1.00 42.56 74 ASP A C 1
ATOM 570 O O . ASP A 1 74 ? 5.580 6.185 -34.255 1.00 42.56 74 ASP A O 1
ATOM 574 N N . GLY A 1 75 ? 3.719 5.608 -35.343 1.00 46.22 75 GLY A N 1
ATOM 575 C CA . GLY A 1 75 ? 2.783 6.338 -34.487 1.00 46.22 75 GLY A CA 1
ATOM 576 C C . GLY A 1 75 ? 2.975 6.157 -32.975 1.00 46.22 75 GLY A C 1
ATOM 577 O O . GLY A 1 75 ? 3.299 5.086 -32.500 1.00 46.22 75 GLY A O 1
ATOM 578 N N . VAL A 1 76 ? 2.722 7.239 -32.232 1.00 50.50 76 VAL A N 1
ATOM 579 C CA . VAL A 1 76 ? 2.355 7.270 -30.803 1.00 50.50 76 VAL A CA 1
ATOM 580 C C . VAL A 1 76 ? 3.069 6.247 -29.895 1.00 50.50 76 VAL A C 1
ATOM 582 O O . VAL A 1 76 ? 2.545 5.175 -29.647 1.00 50.50 76 VAL A O 1
ATOM 585 N N . ILE A 1 77 ? 4.168 6.673 -29.260 1.00 56.16 77 ILE A N 1
ATOM 586 C CA . ILE A 1 77 ? 4.443 6.376 -27.838 1.00 56.16 77 ILE A CA 1
ATOM 587 C C . ILE A 1 77 ? 4.332 4.871 -27.467 1.00 56.16 77 ILE A C 1
ATOM 589 O O . ILE A 1 77 ? 3.588 4.504 -26.559 1.00 56.16 77 ILE A O 1
ATOM 593 N N . GLU A 1 78 ? 5.050 3.985 -28.160 1.00 65.00 78 GLU A N 1
ATOM 594 C CA . GLU A 1 78 ? 5.180 2.569 -27.766 1.00 65.00 78 GLU A CA 1
ATOM 595 C C . GLU A 1 78 ? 6.479 2.330 -26.973 1.00 65.00 78 GLU A C 1
ATOM 597 O O . GLU A 1 78 ? 7.491 2.997 -27.213 1.00 65.00 78 GLU A O 1
ATOM 602 N N . SER A 1 79 ? 6.444 1.399 -26.008 1.00 76.19 79 SER A N 1
ATOM 603 C CA . SER A 1 79 ? 7.612 0.976 -25.218 1.00 76.19 79 SER A CA 1
ATOM 604 C C . SER A 1 79 ? 8.762 0.544 -26.126 1.00 76.19 79 SER A C 1
ATOM 606 O O . SER A 1 79 ? 8.557 -0.208 -27.079 1.00 76.19 79 SER A O 1
ATOM 608 N N . GLN A 1 80 ? 9.982 0.982 -25.821 1.00 84.00 80 GLN A N 1
ATOM 609 C CA . GLN A 1 80 ? 11.154 0.681 -26.641 1.00 84.00 80 GLN A CA 1
ATOM 610 C C . GLN A 1 80 ? 11.977 -0.433 -25.989 1.00 84.00 80 GLN A C 1
ATOM 612 O O . GLN A 1 80 ? 12.156 -0.398 -24.776 1.00 84.00 80 GLN A O 1
ATOM 617 N N . PRO A 1 81 ? 12.578 -1.368 -26.754 1.00 86.81 81 PRO A N 1
ATOM 618 C CA . PRO A 1 81 ? 13.402 -2.434 -26.174 1.00 86.81 81 PRO A CA 1
ATOM 619 C C . PRO A 1 81 ? 14.549 -1.926 -25.294 1.00 86.81 81 PRO A C 1
ATOM 621 O O . PRO A 1 81 ? 14.954 -2.587 -24.348 1.00 86.81 81 PRO A O 1
ATOM 624 N N . ARG A 1 82 ? 15.081 -0.734 -25.589 1.00 88.94 82 ARG A N 1
ATOM 625 C CA . ARG A 1 82 ? 16.117 -0.111 -24.759 1.00 88.94 82 ARG A CA 1
ATOM 626 C C . ARG A 1 82 ? 15.609 0.309 -23.379 1.00 88.94 82 ARG A C 1
ATOM 628 O O . ARG A 1 82 ? 16.427 0.399 -22.475 1.00 88.94 82 ARG A O 1
ATOM 635 N N . ASP A 1 83 ? 14.311 0.564 -23.205 1.00 92.00 83 ASP A N 1
ATOM 636 C CA . ASP A 1 83 ? 13.737 0.969 -21.916 1.00 92.00 83 ASP A CA 1
ATOM 637 C C . ASP A 1 83 ? 13.969 -0.119 -20.859 1.00 92.00 83 ASP A C 1
ATOM 639 O O . ASP A 1 83 ? 14.186 0.200 -19.689 1.00 92.00 83 ASP A O 1
ATOM 643 N N . ASP A 1 84 ? 14.045 -1.385 -21.290 1.00 93.38 84 ASP A N 1
ATOM 644 C CA . ASP A 1 84 ? 14.419 -2.533 -20.463 1.00 93.38 84 ASP A CA 1
ATOM 645 C C . ASP A 1 84 ? 15.743 -2.308 -19.725 1.00 93.38 84 ASP A C 1
ATOM 647 O O . ASP A 1 84 ? 15.902 -2.788 -18.611 1.00 93.38 84 ASP A O 1
ATOM 651 N N . LEU A 1 85 ? 16.697 -1.564 -20.298 1.00 94.50 85 LEU A N 1
ATOM 652 C CA . LEU A 1 85 ? 17.978 -1.264 -19.646 1.00 94.50 85 LEU A CA 1
ATOM 653 C C . LEU A 1 85 ? 17.782 -0.413 -18.394 1.00 94.50 85 LEU A C 1
ATOM 655 O O . LEU A 1 85 ? 18.406 -0.661 -17.366 1.00 94.50 85 LEU A O 1
ATOM 659 N N . CYS A 1 86 ? 16.898 0.576 -18.463 1.00 94.94 86 CYS A N 1
ATOM 660 C CA . CYS A 1 86 ? 16.580 1.411 -17.316 1.00 94.94 86 CYS A CA 1
ATOM 661 C C . CYS A 1 86 ? 15.699 0.667 -16.310 1.00 94.94 86 CYS A C 1
ATOM 663 O O . CYS A 1 86 ? 15.907 0.818 -15.110 1.00 94.94 86 CYS A O 1
ATOM 665 N N . VAL A 1 87 ? 14.777 -0.184 -16.776 1.00 95.38 87 VAL A N 1
ATOM 666 C CA . VAL A 1 87 ? 14.012 -1.075 -15.889 1.00 95.38 87 VAL A CA 1
ATOM 667 C C . VAL A 1 87 ? 14.963 -2.013 -15.139 1.00 95.38 87 VAL A C 1
ATOM 669 O O . VAL A 1 87 ? 14.902 -2.063 -13.917 1.00 95.38 87 VAL A O 1
ATOM 672 N N . MET A 1 88 ? 15.909 -2.667 -15.823 1.00 95.69 88 MET A N 1
ATOM 673 C CA . MET A 1 88 ? 16.926 -3.531 -15.207 1.00 95.69 88 MET A CA 1
ATOM 674 C C . MET A 1 88 ? 17.840 -2.778 -14.236 1.00 95.69 88 MET A C 1
ATOM 676 O O . MET A 1 88 ? 18.144 -3.297 -13.163 1.00 95.69 88 MET A O 1
ATOM 680 N N . ALA A 1 89 ? 18.255 -1.555 -14.575 1.00 95.50 89 ALA A N 1
ATOM 681 C CA . ALA A 1 89 ? 19.015 -0.701 -13.666 1.00 95.50 89 ALA A CA 1
ATOM 682 C C . ALA A 1 89 ? 18.230 -0.439 -12.370 1.00 95.50 89 ALA A C 1
ATOM 684 O O . ALA A 1 89 ? 18.744 -0.664 -11.274 1.00 95.50 89 ALA A O 1
ATOM 685 N N . SER A 1 90 ? 16.956 -0.054 -12.480 1.00 96.19 90 SER A N 1
ATOM 686 C CA . SER A 1 90 ? 16.082 0.135 -11.319 1.00 96.19 90 SER A CA 1
ATOM 687 C C . SER A 1 90 ? 15.839 -1.171 -10.553 1.00 96.19 90 SER A C 1
ATOM 689 O O . SER A 1 90 ? 15.849 -1.155 -9.324 1.00 96.19 90 SER A O 1
ATOM 691 N N . MET A 1 91 ? 15.689 -2.311 -11.237 1.00 95.06 91 MET A N 1
ATOM 692 C CA . MET A 1 91 ? 15.572 -3.631 -10.603 1.00 95.06 91 MET A CA 1
ATOM 693 C C . MET A 1 91 ? 16.811 -3.985 -9.775 1.00 95.06 91 MET A C 1
ATOM 695 O O . MET A 1 91 ? 16.684 -4.506 -8.669 1.00 95.06 91 MET A O 1
ATOM 699 N N . ALA A 1 92 ? 18.010 -3.688 -10.278 1.00 94.19 92 ALA A N 1
ATOM 700 C CA . ALA A 1 92 ? 19.264 -3.943 -9.572 1.00 94.19 92 ALA A CA 1
ATOM 701 C C . ALA A 1 92 ? 19.380 -3.085 -8.298 1.00 94.19 92 ALA A C 1
ATOM 703 O O . ALA A 1 92 ? 19.695 -3.602 -7.226 1.00 94.19 92 ALA A O 1
ATOM 704 N N . LEU A 1 93 ? 19.013 -1.802 -8.383 1.00 93.81 93 LEU A N 1
ATOM 705 C CA . LEU A 1 93 ? 18.961 -0.888 -7.235 1.00 93.81 93 LEU A CA 1
ATOM 706 C C . LEU A 1 93 ? 17.931 -1.328 -6.177 1.00 93.81 93 LEU A C 1
ATOM 708 O O . LEU A 1 93 ? 18.200 -1.279 -4.977 1.00 93.81 93 LEU A O 1
ATOM 712 N N . ILE A 1 94 ? 16.759 -1.805 -6.605 1.00 93.69 94 ILE A N 1
ATOM 713 C CA . ILE A 1 94 ? 15.734 -2.364 -5.709 1.00 93.69 94 ILE A CA 1
ATOM 714 C C . ILE A 1 94 ? 16.227 -3.648 -5.038 1.00 93.69 94 ILE A C 1
ATOM 716 O O . ILE A 1 94 ? 15.953 -3.874 -3.861 1.00 93.69 94 ILE A O 1
ATOM 720 N N . LYS A 1 95 ? 16.987 -4.487 -5.741 1.00 90.50 95 LYS A N 1
ATOM 721 C CA . LYS A 1 95 ? 17.563 -5.685 -5.130 1.00 90.50 95 LYS A CA 1
ATOM 722 C C . LYS A 1 95 ? 18.578 -5.326 -4.043 1.00 90.50 95 LYS A C 1
ATOM 724 O O . LYS A 1 95 ? 18.500 -5.853 -2.934 1.00 90.50 95 LYS A O 1
ATOM 729 N N . LEU A 1 96 ? 19.449 -4.354 -4.312 1.00 89.56 96 LEU A N 1
ATOM 730 C CA . LEU A 1 96 ? 20.386 -3.833 -3.314 1.00 89.56 96 LEU A CA 1
ATOM 731 C C . LEU A 1 96 ? 19.654 -3.199 -2.119 1.00 89.56 96 LEU A C 1
ATOM 733 O O . LEU A 1 96 ? 20.089 -3.336 -0.975 1.00 89.56 96 LEU A O 1
ATOM 737 N N . HIS A 1 97 ? 18.502 -2.557 -2.338 1.00 89.81 97 HIS A N 1
ATOM 738 C CA . HIS A 1 97 ? 17.633 -2.127 -1.241 1.00 89.81 97 HIS A CA 1
ATOM 739 C C . HIS A 1 97 ? 17.207 -3.298 -0.340 1.00 89.81 97 HIS A C 1
ATOM 741 O O . HIS A 1 97 ? 17.300 -3.178 0.882 1.00 89.81 97 HIS A O 1
ATOM 747 N N . GLN A 1 98 ? 16.761 -4.411 -0.926 1.00 88.00 98 GLN A N 1
ATOM 748 C CA . GLN A 1 98 ? 16.274 -5.578 -0.184 1.00 88.00 98 GLN A CA 1
ATOM 749 C C . GLN A 1 98 ? 17.375 -6.299 0.596 1.00 88.00 98 GLN A C 1
ATOM 751 O O . GLN A 1 98 ? 17.163 -6.653 1.755 1.00 88.00 98 GLN A O 1
ATOM 756 N N . GLN A 1 99 ? 18.567 -6.443 0.015 1.00 83.88 99 GLN A N 1
ATOM 757 C CA . GLN A 1 99 ? 19.734 -6.987 0.721 1.00 83.88 99 GLN A CA 1
ATOM 758 C C . GLN A 1 99 ? 20.050 -6.154 1.974 1.00 83.88 99 GLN A C 1
ATOM 760 O O . GLN A 1 99 ? 20.138 -6.676 3.084 1.00 83.88 99 GLN A O 1
ATOM 765 N N . ASN A 1 100 ? 20.071 -4.826 1.824 1.00 82.12 100 ASN A N 1
ATOM 766 C CA . ASN A 1 100 ? 20.296 -3.907 2.939 1.00 82.12 100 ASN A CA 1
ATOM 767 C C . ASN A 1 100 ? 19.186 -3.946 4.009 1.00 82.12 100 ASN A C 1
ATOM 769 O O . ASN A 1 100 ? 19.459 -3.673 5.181 1.00 82.12 100 ASN A O 1
ATOM 773 N N . LEU A 1 101 ? 17.935 -4.244 3.634 1.00 80.62 101 LEU A N 1
ATOM 774 C CA . LEU A 1 101 ? 16.836 -4.432 4.591 1.00 80.62 101 LEU A CA 1
ATOM 775 C C . LEU A 1 101 ? 17.045 -5.690 5.440 1.00 80.62 101 LEU A C 1
ATOM 777 O O . LEU A 1 101 ? 16.892 -5.630 6.664 1.00 80.62 101 LEU A O 1
ATOM 781 N N . ALA A 1 102 ? 17.412 -6.805 4.800 1.00 73.06 102 ALA A N 1
ATOM 782 C CA . ALA A 1 102 ? 17.667 -8.075 5.473 1.00 73.06 102 ALA A CA 1
ATOM 783 C C . ALA A 1 102 ? 18.803 -7.948 6.502 1.00 73.06 102 ALA A C 1
ATOM 785 O O . ALA A 1 102 ? 18.656 -8.394 7.641 1.00 73.06 102 ALA A O 1
ATOM 786 N N . ASP A 1 103 ? 19.878 -7.245 6.140 1.00 63.47 103 ASP A N 1
ATOM 787 C CA . ASP A 1 103 ? 21.046 -7.051 7.004 1.00 63.47 103 ASP A CA 1
ATOM 788 C C . ASP A 1 103 ? 20.769 -6.141 8.209 1.00 63.47 103 ASP A C 1
ATOM 790 O O . ASP A 1 103 ? 21.278 -6.370 9.308 1.00 63.47 103 ASP A O 1
ATOM 794 N N . LYS A 1 104 ? 19.949 -5.096 8.033 1.00 59.38 104 LYS A N 1
ATOM 795 C CA . LYS A 1 104 ? 19.685 -4.095 9.084 1.00 59.38 104 LYS A CA 1
ATOM 796 C C . LYS A 1 104 ? 18.532 -4.466 10.022 1.00 59.38 104 LYS A C 1
ATOM 798 O O . LYS A 1 104 ? 18.246 -3.692 10.936 1.00 59.38 104 LYS A O 1
ATOM 803 N N . ALA A 1 105 ? 17.842 -5.589 9.789 1.00 60.00 105 ALA A N 1
ATOM 804 C CA . ALA A 1 105 ? 16.592 -5.966 10.469 1.00 60.00 105 ALA A CA 1
ATOM 805 C C . ALA A 1 105 ? 15.546 -4.826 10.521 1.00 60.00 105 ALA A C 1
ATOM 807 O O . ALA A 1 105 ? 14.663 -4.804 11.382 1.00 60.00 105 ALA A O 1
ATOM 808 N N . SER A 1 106 ? 15.660 -3.859 9.606 1.00 59.81 106 SER A N 1
ATOM 809 C CA . SER A 1 106 ? 14.777 -2.704 9.499 1.00 59.81 106 SER A CA 1
ATOM 810 C C . SER A 1 106 ? 13.784 -2.953 8.376 1.00 59.81 106 SER A C 1
ATOM 812 O O . SER A 1 106 ? 14.131 -3.564 7.374 1.00 59.81 106 SER A O 1
ATOM 814 N N . GLN A 1 107 ? 12.556 -2.455 8.519 1.00 67.81 107 GLN A N 1
ATOM 815 C CA . GLN A 1 107 ? 11.558 -2.451 7.442 1.00 67.81 107 GLN A CA 1
ATOM 816 C C . GLN A 1 107 ? 11.566 -1.129 6.654 1.00 67.81 107 GLN A C 1
ATOM 818 O O . GLN A 1 107 ? 10.717 -0.925 5.786 1.00 67.81 107 GLN A O 1
ATOM 823 N N . THR A 1 108 ? 12.486 -0.205 6.967 1.00 78.31 108 THR A N 1
ATOM 824 C CA . THR A 1 108 ? 12.475 1.141 6.386 1.00 78.31 108 THR A CA 1
ATOM 825 C C . THR A 1 108 ? 13.099 1.213 4.994 1.00 78.31 108 THR A C 1
ATOM 827 O O . THR A 1 108 ? 14.257 0.817 4.809 1.00 78.31 108 THR A O 1
ATOM 830 N N . PRO A 1 109 ? 12.377 1.804 4.025 1.00 84.06 109 PRO A N 1
ATOM 831 C CA . PRO A 1 109 ? 12.912 2.091 2.703 1.00 84.06 109 PRO A CA 1
ATOM 832 C C . PRO A 1 109 ? 14.240 2.854 2.767 1.00 84.06 109 PRO A C 1
ATOM 834 O O . PRO A 1 109 ? 14.429 3.717 3.625 1.00 84.06 109 PRO A O 1
ATOM 837 N N . GLN A 1 110 ? 15.168 2.521 1.870 1.00 86.62 110 GLN A N 1
ATOM 838 C CA . GLN A 1 110 ? 16.478 3.172 1.781 1.00 86.62 110 GLN A CA 1
ATOM 839 C C . GLN A 1 110 ? 16.478 4.219 0.648 1.00 86.62 110 GLN A C 1
ATOM 841 O O . GLN A 1 110 ? 15.715 4.069 -0.312 1.00 86.62 110 GLN A O 1
ATOM 846 N N . PRO A 1 111 ? 17.361 5.237 0.692 1.00 88.62 111 PRO A N 1
ATOM 847 C CA . PRO A 1 111 ? 17.449 6.282 -0.338 1.00 88.62 111 PRO A CA 1
ATOM 848 C C . PRO A 1 111 ? 17.698 5.769 -1.754 1.00 88.62 111 PRO A C 1
ATOM 850 O O . PRO A 1 111 ? 17.330 6.429 -2.717 1.00 88.62 111 PRO A O 1
ATOM 853 N N . ILE A 1 112 ? 18.267 4.573 -1.899 1.00 92.00 112 ILE A N 1
ATOM 854 C CA . ILE A 1 112 ? 18.486 3.928 -3.197 1.00 92.00 112 ILE A CA 1
ATOM 855 C C . ILE A 1 112 ? 17.189 3.756 -4.014 1.00 92.00 112 ILE A C 1
ATOM 857 O O . ILE A 1 112 ? 17.217 3.762 -5.241 1.00 92.00 112 ILE A O 1
ATOM 861 N N . LEU A 1 113 ? 16.024 3.680 -3.359 1.00 94.44 113 LEU A N 1
ATOM 862 C CA . LEU A 1 113 ? 14.736 3.674 -4.057 1.00 94.44 113 LEU A CA 1
ATOM 863 C C . LEU A 1 113 ? 14.436 5.005 -4.760 1.00 94.44 113 LEU A C 1
ATOM 865 O O . LEU A 1 113 ? 13.759 5.009 -5.784 1.00 94.44 113 LEU A O 1
ATOM 869 N N . ILE A 1 114 ? 14.952 6.124 -4.247 1.00 95.00 114 ILE A N 1
ATOM 870 C CA . ILE A 1 114 ? 14.835 7.444 -4.880 1.00 95.00 114 ILE A CA 1
ATOM 871 C C . ILE A 1 114 ? 15.625 7.449 -6.197 1.00 95.00 114 ILE A C 1
ATOM 873 O O . ILE A 1 114 ? 15.135 7.949 -7.207 1.00 95.00 114 ILE A O 1
ATOM 877 N N . GLN A 1 115 ? 16.794 6.801 -6.222 1.00 93.62 115 GLN A N 1
ATOM 878 C CA . GLN A 1 115 ? 17.588 6.615 -7.443 1.00 93.62 115 GLN A CA 1
ATOM 879 C C . GLN A 1 115 ? 16.850 5.763 -8.477 1.00 93.62 115 GLN A C 1
ATOM 881 O O . GLN A 1 115 ? 16.752 6.121 -9.649 1.00 93.62 115 GLN A O 1
ATOM 886 N N . ALA A 1 116 ? 16.272 4.643 -8.036 1.00 96.06 116 ALA A N 1
ATOM 887 C CA . ALA A 1 116 ? 15.476 3.792 -8.910 1.00 96.06 116 ALA A CA 1
ATOM 888 C C . ALA A 1 116 ? 14.260 4.545 -9.483 1.00 96.06 116 ALA A C 1
ATOM 890 O O . ALA A 1 116 ? 13.950 4.383 -10.665 1.00 96.06 116 ALA A O 1
ATOM 891 N N . ALA A 1 117 ? 13.600 5.384 -8.674 1.00 96.75 117 ALA A N 1
ATOM 892 C CA . ALA A 1 117 ? 12.470 6.206 -9.102 1.00 96.75 117 ALA A CA 1
ATOM 893 C C . ALA A 1 117 ? 12.871 7.241 -10.162 1.00 96.75 117 ALA A C 1
ATOM 895 O O . ALA A 1 117 ? 12.199 7.344 -11.187 1.00 96.75 117 ALA A O 1
ATOM 896 N N . VAL A 1 118 ? 13.977 7.965 -9.960 1.00 95.38 118 VAL A N 1
ATOM 897 C CA . VAL A 1 118 ? 14.390 9.033 -10.883 1.00 95.38 118 VAL A CA 1
ATOM 898 C C . VAL A 1 118 ? 14.836 8.489 -12.246 1.00 95.38 118 VAL A C 1
ATOM 900 O O . VAL A 1 118 ? 14.541 9.089 -13.280 1.00 95.38 118 VAL A O 1
ATOM 903 N N . ILE A 1 119 ? 15.454 7.299 -12.277 1.00 95.44 119 ILE A N 1
ATOM 904 C CA . ILE A 1 119 ? 15.771 6.588 -13.527 1.00 95.44 119 ILE A CA 1
ATOM 905 C C . ILE A 1 119 ? 14.486 6.246 -14.297 1.00 95.44 119 ILE A C 1
ATOM 907 O O . ILE A 1 119 ? 14.424 6.461 -15.509 1.00 95.44 119 ILE A O 1
ATOM 911 N N . LEU A 1 120 ? 13.449 5.748 -13.615 1.00 96.31 120 LEU A N 1
ATOM 912 C CA . LEU A 1 120 ? 12.171 5.407 -14.252 1.00 96.31 120 LEU A CA 1
ATOM 913 C C . LEU A 1 120 ? 11.412 6.648 -14.731 1.00 96.31 120 LEU A C 1
ATOM 915 O O . LEU A 1 120 ? 10.859 6.625 -15.829 1.00 96.31 120 LEU A O 1
ATOM 919 N N . GLU A 1 121 ? 11.415 7.739 -13.963 1.00 94.94 121 GLU A N 1
ATOM 920 C CA . GLU A 1 121 ? 10.834 9.016 -14.400 1.00 94.94 121 GLU A CA 1
ATOM 921 C C . GLU A 1 121 ? 11.490 9.509 -15.693 1.00 94.94 121 GLU A C 1
ATOM 923 O O . GLU A 1 121 ? 10.795 9.869 -16.645 1.00 94.94 121 GLU A O 1
ATOM 928 N N . HIS A 1 122 ? 12.822 9.427 -15.791 1.00 92.38 122 HIS A N 1
ATOM 929 C CA . HIS A 1 122 ? 13.533 9.795 -17.014 1.00 92.38 122 HIS A CA 1
ATOM 930 C C . HIS A 1 122 ? 13.094 8.954 -18.227 1.00 92.38 122 HIS A C 1
ATOM 932 O O . HIS A 1 122 ? 12.892 9.491 -19.320 1.00 92.38 122 HIS A O 1
ATOM 938 N N . VAL A 1 123 ? 12.900 7.641 -18.054 1.00 91.62 123 VAL A N 1
ATOM 939 C CA . VAL A 1 123 ? 12.385 6.765 -19.126 1.00 91.62 123 VAL A CA 1
ATOM 940 C C . VAL A 1 123 ? 10.995 7.198 -19.564 1.00 91.62 123 VAL A C 1
ATOM 942 O O . VAL A 1 123 ? 10.727 7.272 -20.761 1.00 91.62 123 VAL A O 1
ATOM 945 N N . LEU A 1 124 ? 10.116 7.525 -18.619 1.00 92.38 124 LEU A N 1
ATOM 946 C CA . LEU A 1 124 ? 8.731 7.894 -18.901 1.00 92.38 124 LEU A CA 1
ATOM 947 C C . LEU A 1 124 ? 8.593 9.238 -19.628 1.00 92.38 124 LEU A C 1
ATOM 949 O O . LEU A 1 124 ? 7.562 9.478 -20.254 1.00 92.38 124 LEU A O 1
ATOM 953 N N . VAL A 1 125 ? 9.624 10.089 -19.633 1.00 89.50 125 VAL A N 1
ATOM 954 C CA . VAL A 1 125 ? 9.674 11.265 -20.521 1.00 89.50 125 VAL A CA 1
ATOM 955 C C . VAL A 1 125 ? 9.775 10.838 -21.991 1.00 89.50 125 VAL A C 1
ATOM 957 O O . VAL A 1 125 ? 9.148 11.443 -22.862 1.00 89.50 125 VAL A O 1
ATOM 960 N N . GLY A 1 126 ? 10.560 9.795 -22.282 1.00 85.88 126 GLY A N 1
ATOM 961 C CA . GLY A 1 126 ? 10.752 9.257 -23.634 1.00 85.88 126 GLY A CA 1
ATOM 962 C C . GLY A 1 126 ? 9.681 8.250 -24.061 1.00 85.88 126 GLY A C 1
ATOM 963 O O . GLY A 1 126 ? 9.250 8.274 -25.214 1.00 85.88 126 GLY A O 1
ATOM 964 N N . SER A 1 127 ? 9.228 7.423 -23.119 1.00 90.00 127 SER A N 1
ATOM 965 C CA . SER A 1 127 ? 8.243 6.355 -23.307 1.00 90.00 127 SER A CA 1
ATOM 966 C C . SER A 1 127 ? 7.085 6.460 -22.289 1.00 90.00 127 SER A C 1
ATOM 968 O O . SER A 1 127 ? 6.934 5.583 -21.436 1.00 90.00 127 SER A O 1
ATOM 970 N N . PRO A 1 128 ? 6.229 7.506 -22.361 1.00 90.31 128 PRO A N 1
ATOM 971 C CA . PRO A 1 128 ? 5.145 7.758 -21.397 1.00 90.31 128 PRO A CA 1
ATOM 972 C C . PRO A 1 128 ? 4.150 6.621 -21.133 1.00 90.31 128 PRO A C 1
ATOM 974 O O . PRO A 1 128 ? 3.437 6.658 -20.130 1.00 90.31 128 PRO A O 1
ATOM 977 N N . HIS A 1 129 ? 4.043 5.647 -22.039 1.00 88.75 129 HIS A N 1
ATOM 978 C CA . HIS A 1 129 ? 3.122 4.511 -21.927 1.00 88.75 129 HIS A CA 1
ATOM 979 C C . HIS A 1 129 ? 3.824 3.195 -21.581 1.00 88.75 129 HIS A C 1
ATOM 981 O O . HIS A 1 129 ? 3.207 2.136 -21.685 1.00 88.75 129 HIS A O 1
ATOM 987 N N . ASN A 1 130 ? 5.089 3.243 -21.146 1.00 92.19 130 ASN A N 1
ATOM 988 C CA . ASN A 1 130 ? 5.791 2.053 -20.689 1.00 92.19 130 ASN A CA 1
ATOM 989 C C . ASN A 1 130 ? 5.127 1.498 -19.416 1.00 92.19 130 ASN A C 1
ATOM 991 O O . ASN A 1 130 ? 5.270 2.039 -18.320 1.00 92.19 130 ASN A O 1
ATOM 995 N N . TYR A 1 131 ? 4.359 0.422 -19.593 1.00 91.62 131 TYR A N 1
ATOM 996 C CA . TYR A 1 131 ? 3.521 -0.172 -18.555 1.00 91.62 131 TYR A CA 1
ATOM 997 C C . TYR A 1 131 ? 4.333 -0.707 -17.369 1.00 91.62 131 TYR A C 1
ATOM 999 O O . TYR A 1 131 ? 3.942 -0.497 -16.221 1.00 91.62 131 TYR A O 1
ATOM 1007 N N . GLU A 1 132 ? 5.470 -1.351 -17.638 1.00 92.62 132 GLU A N 1
ATOM 1008 C CA . GLU A 1 132 ? 6.347 -1.906 -16.603 1.00 92.62 132 GLU A CA 1
ATOM 1009 C C . GLU A 1 132 ? 6.966 -0.789 -15.762 1.00 92.62 132 GLU A C 1
ATOM 1011 O O . GLU A 1 132 ? 6.905 -0.836 -14.533 1.00 92.62 132 GLU A O 1
ATOM 1016 N N . ALA A 1 133 ? 7.474 0.263 -16.414 1.00 95.12 133 ALA A N 1
ATOM 1017 C CA . ALA A 1 133 ? 8.027 1.427 -15.729 1.00 95.12 133 ALA A CA 1
ATOM 1018 C C . ALA A 1 133 ? 6.964 2.154 -14.891 1.00 95.12 133 ALA A C 1
ATOM 1020 O O . ALA A 1 133 ? 7.221 2.489 -13.738 1.00 95.12 133 ALA A O 1
ATOM 1021 N N . LEU A 1 134 ? 5.750 2.344 -15.424 1.00 96.06 134 LEU A N 1
ATOM 1022 C CA . LEU A 1 134 ? 4.634 2.955 -14.694 1.00 96.06 134 LEU A CA 1
ATOM 1023 C C . LEU A 1 134 ? 4.212 2.128 -13.470 1.00 96.06 134 LEU A C 1
ATOM 1025 O O . LEU A 1 134 ? 4.001 2.690 -12.392 1.00 96.06 134 LEU A O 1
ATOM 1029 N N . LEU A 1 135 ? 4.091 0.802 -13.608 1.00 95.31 135 LEU A N 1
ATOM 1030 C CA . LEU A 1 135 ? 3.767 -0.077 -12.483 1.00 95.31 135 LEU A CA 1
ATOM 1031 C C . LEU A 1 135 ? 4.863 -0.049 -11.421 1.00 95.31 135 LEU A C 1
ATOM 1033 O O . LEU A 1 135 ? 4.561 0.134 -10.239 1.00 95.31 135 LEU A O 1
ATOM 1037 N N . LEU A 1 136 ? 6.121 -0.203 -11.831 1.00 96.19 136 LEU A N 1
ATOM 1038 C CA . LEU A 1 136 ? 7.255 -0.235 -10.920 1.00 96.19 136 LEU A CA 1
ATOM 1039 C C . LEU A 1 136 ? 7.402 1.090 -10.171 1.00 96.19 136 LEU A C 1
ATOM 1041 O O . LEU A 1 136 ? 7.488 1.100 -8.944 1.00 96.19 136 LEU A O 1
ATOM 1045 N N . LEU A 1 137 ? 7.317 2.209 -10.888 1.00 97.50 137 LEU A N 1
ATOM 1046 C CA . LEU A 1 137 ? 7.384 3.539 -10.300 1.00 97.50 137 LEU A CA 1
ATOM 1047 C C . LEU A 1 137 ? 6.231 3.788 -9.320 1.00 97.50 137 LEU A C 1
ATOM 1049 O O . LEU A 1 137 ? 6.460 4.299 -8.226 1.00 97.50 137 LEU A O 1
ATOM 1053 N N . SER A 1 138 ? 5.008 3.350 -9.647 1.00 97.06 138 SER A N 1
ATOM 1054 C CA . SER A 1 138 ? 3.879 3.457 -8.713 1.00 97.06 138 SER A CA 1
ATOM 1055 C C . SER A 1 138 ? 4.144 2.719 -7.394 1.00 97.06 138 SER A C 1
ATOM 1057 O O . SER A 1 138 ? 3.852 3.254 -6.325 1.00 97.06 138 SER A O 1
ATOM 1059 N N . ARG A 1 139 ? 4.764 1.530 -7.439 1.00 96.31 139 ARG A N 1
ATOM 1060 C CA . ARG A 1 139 ? 5.134 0.760 -6.242 1.00 96.31 139 ARG A CA 1
ATOM 1061 C C . ARG A 1 139 ? 6.250 1.424 -5.442 1.00 96.31 139 ARG A C 1
ATOM 1063 O O . ARG A 1 139 ? 6.145 1.496 -4.219 1.00 96.31 139 ARG A O 1
ATOM 1070 N N . ILE A 1 140 ? 7.274 1.949 -6.115 1.00 97.25 140 ILE A N 1
ATOM 1071 C CA . ILE A 1 140 ? 8.360 2.684 -5.454 1.00 97.25 140 ILE A CA 1
ATOM 1072 C C . ILE A 1 140 ? 7.810 3.922 -4.742 1.00 97.25 140 ILE A C 1
ATOM 1074 O O . ILE A 1 140 ? 8.132 4.140 -3.576 1.00 97.25 140 ILE A O 1
ATOM 1078 N N . TYR A 1 141 ? 6.929 4.693 -5.385 1.00 98.06 141 TYR A N 1
ATOM 1079 C CA . TYR A 1 141 ? 6.307 5.850 -4.744 1.00 98.06 141 TYR A CA 1
ATOM 1080 C C . TYR A 1 141 ? 5.484 5.472 -3.518 1.00 98.06 141 TYR A C 1
ATOM 1082 O O . TYR A 1 141 ? 5.579 6.148 -2.494 1.00 98.06 141 TYR A O 1
ATOM 1090 N N . LEU A 1 142 ? 4.744 4.360 -3.566 1.00 97.50 142 LEU A N 1
ATOM 1091 C CA . LEU A 1 142 ? 4.056 3.868 -2.377 1.00 97.50 142 LEU A CA 1
ATOM 1092 C C . LEU A 1 142 ? 5.033 3.520 -1.254 1.00 97.50 142 LEU A C 1
ATOM 1094 O O . LEU A 1 142 ? 4.769 3.927 -0.130 1.00 97.50 142 LEU A O 1
ATOM 1098 N N . LEU A 1 143 ? 6.152 2.839 -1.538 1.00 96.31 143 LEU A N 1
ATOM 1099 C CA . LEU A 1 143 ? 7.188 2.529 -0.541 1.00 96.31 143 LEU A CA 1
ATOM 1100 C C . LEU A 1 143 ? 7.810 3.802 0.051 1.00 96.31 143 LEU A C 1
ATOM 1102 O O . LEU A 1 143 ? 7.964 3.921 1.265 1.00 96.31 143 LEU A O 1
ATOM 1106 N N . LEU A 1 144 ? 8.100 4.799 -0.778 1.00 96.50 144 LEU A N 1
ATOM 1107 C CA . LEU A 1 144 ? 8.598 6.095 -0.317 1.00 96.50 144 LEU A CA 1
ATOM 1108 C C . LEU A 1 144 ? 7.540 6.902 0.456 1.00 96.50 144 LEU A C 1
ATOM 1110 O O . LEU A 1 144 ? 7.866 7.944 1.006 1.00 96.50 144 LEU A O 1
ATOM 1114 N N . GLY A 1 145 ? 6.282 6.454 0.535 1.00 95.88 145 GLY A N 1
ATOM 1115 C CA . GLY A 1 145 ? 5.196 7.201 1.177 1.00 95.88 145 GLY A CA 1
ATOM 1116 C C . GLY A 1 145 ? 4.666 8.374 0.341 1.00 95.88 145 GLY A C 1
ATOM 1117 O O . GLY A 1 145 ? 3.907 9.194 0.851 1.00 95.88 145 GLY A O 1
ATOM 1118 N N . ALA A 1 146 ? 5.030 8.448 -0.939 1.00 97.00 146 ALA A N 1
ATOM 1119 C CA . ALA A 1 146 ? 4.615 9.471 -1.897 1.00 97.00 146 ALA A CA 1
ATOM 1120 C C . ALA A 1 146 ? 3.299 9.072 -2.597 1.00 97.00 146 ALA A C 1
ATOM 1122 O O . ALA A 1 146 ? 3.248 8.756 -3.789 1.00 97.00 146 ALA A O 1
ATOM 1123 N N . GLY A 1 147 ? 2.210 9.011 -1.824 1.00 96.56 147 GLY A N 1
ATOM 1124 C CA . GLY A 1 147 ? 0.928 8.468 -2.289 1.00 96.56 147 GLY A CA 1
ATOM 1125 C C . GLY A 1 147 ? 0.279 9.240 -3.444 1.00 96.56 147 GLY A C 1
ATOM 1126 O O . GLY A 1 147 ? -0.320 8.622 -4.326 1.00 96.56 147 GLY A O 1
ATOM 1127 N N . SER A 1 148 ? 0.427 10.565 -3.497 1.00 96.00 148 SER A N 1
ATOM 1128 C CA . SER A 1 148 ? -0.143 11.368 -4.585 1.00 96.00 148 SER A CA 1
ATOM 1129 C C . SER A 1 148 ? 0.598 11.194 -5.908 1.00 96.00 148 SER A C 1
ATOM 1131 O O . SER A 1 148 ? -0.050 11.093 -6.952 1.00 96.00 148 SER A O 1
ATOM 1133 N N . LEU A 1 149 ? 1.925 11.034 -5.879 1.00 96.94 149 LEU A N 1
ATOM 1134 C CA . LEU A 1 149 ? 2.697 10.654 -7.067 1.00 96.94 149 LEU A CA 1
ATOM 1135 C C . LEU A 1 149 ? 2.379 9.231 -7.526 1.00 96.94 149 LEU A C 1
ATOM 1137 O O . LEU A 1 149 ? 2.282 8.978 -8.730 1.00 96.94 149 LEU A O 1
ATOM 1141 N N . ALA A 1 150 ? 2.146 8.306 -6.590 1.00 97.56 150 ALA A N 1
ATOM 1142 C CA . ALA A 1 150 ? 1.686 6.963 -6.929 1.00 97.56 150 ALA A CA 1
ATOM 1143 C C . ALA A 1 150 ? 0.325 6.998 -7.648 1.00 97.56 150 ALA A C 1
ATOM 1145 O O . ALA A 1 150 ? 0.169 6.347 -8.682 1.00 97.56 150 ALA A O 1
ATOM 1146 N N . LEU A 1 151 ? -0.633 7.796 -7.159 1.00 96.75 151 LEU A N 1
ATOM 1147 C CA . LEU A 1 151 ? -1.936 8.014 -7.804 1.00 96.75 151 LEU A CA 1
ATOM 1148 C C . LEU A 1 151 ? -1.783 8.611 -9.211 1.00 96.75 151 LEU A C 1
ATOM 1150 O O . LEU A 1 151 ? -2.328 8.064 -10.172 1.00 96.75 151 LEU A O 1
ATOM 1154 N N . GLN A 1 152 ? -0.985 9.673 -9.350 1.00 94.69 152 GLN A N 1
ATOM 1155 C CA . GLN A 1 152 ? -0.683 10.327 -10.628 1.00 94.69 152 GLN A CA 1
ATOM 1156 C C . GLN A 1 152 ? -0.069 9.369 -11.650 1.00 94.69 152 GLN A C 1
ATOM 1158 O O . GLN A 1 152 ? -0.498 9.308 -12.804 1.00 94.69 152 GLN A O 1
ATOM 1163 N N . THR A 1 153 ? 0.927 8.599 -11.226 1.00 95.75 153 THR A N 1
ATOM 1164 C CA . THR A 1 153 ? 1.634 7.646 -12.084 1.00 95.75 153 THR A CA 1
ATOM 1165 C C . THR A 1 153 ? 0.710 6.507 -12.491 1.00 95.75 153 THR A C 1
ATOM 1167 O O . THR A 1 153 ? 0.604 6.176 -13.671 1.00 95.75 153 THR A O 1
ATOM 1170 N N . PHE A 1 154 ? -0.040 5.951 -11.539 1.00 95.62 154 PHE A N 1
ATOM 1171 C CA . PHE A 1 154 ? -0.978 4.866 -11.804 1.00 95.62 154 PHE A CA 1
ATOM 1172 C C . PHE A 1 154 ? -2.155 5.307 -12.689 1.00 95.62 154 PHE A C 1
ATOM 1174 O O . PHE A 1 154 ? -2.676 4.511 -13.471 1.00 95.62 154 PHE A O 1
ATOM 1181 N N . ALA A 1 155 ? -2.556 6.582 -12.640 1.00 94.50 155 ALA A N 1
ATOM 1182 C CA . ALA A 1 155 ? -3.575 7.139 -13.528 1.00 94.50 155 ALA A CA 1
ATOM 1183 C C . ALA A 1 155 ? -3.200 6.996 -15.014 1.00 94.50 155 ALA A C 1
ATOM 1185 O O . ALA A 1 155 ? -4.072 6.714 -15.841 1.00 94.50 155 ALA A O 1
ATOM 1186 N N . LYS A 1 156 ? -1.904 7.115 -15.346 1.00 93.56 156 LYS A N 1
ATOM 1187 C CA . LYS A 1 156 ? -1.380 6.980 -16.718 1.00 93.56 156 LYS A CA 1
ATOM 1188 C C . LYS A 1 156 ? -1.610 5.578 -17.301 1.00 93.56 156 LYS A C 1
ATOM 1190 O O . LYS A 1 156 ? -1.753 5.449 -18.513 1.00 93.56 156 LYS A O 1
ATOM 1195 N N . LEU A 1 157 ? -1.736 4.547 -16.456 1.00 92.25 157 LEU A N 1
ATOM 1196 C CA . LEU A 1 157 ? -2.064 3.175 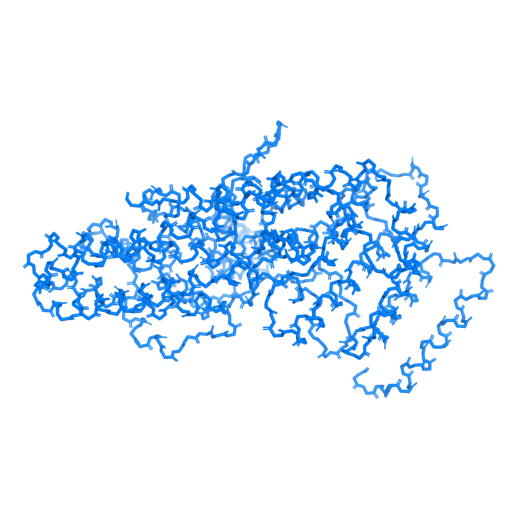-16.875 1.00 92.25 157 LEU A CA 1
ATOM 1197 C C . LEU A 1 157 ? -3.506 3.028 -17.384 1.00 92.25 157 LEU A C 1
ATOM 1199 O O . LEU A 1 157 ? -3.828 2.038 -18.038 1.00 92.25 157 LEU A O 1
ATOM 1203 N N . ASN A 1 158 ? -4.388 3.989 -17.076 1.00 91.25 158 ASN A N 1
ATOM 1204 C CA . ASN A 1 158 ? -5.780 4.025 -17.530 1.00 91.25 158 ASN A CA 1
ATOM 1205 C C . ASN A 1 158 ? -6.551 2.712 -17.272 1.00 91.25 158 ASN A C 1
ATOM 1207 O O . ASN A 1 158 ? -7.290 2.227 -18.135 1.00 91.25 158 ASN A O 1
ATOM 1211 N N . VAL A 1 159 ? -6.365 2.144 -16.074 1.00 92.44 159 VAL A N 1
ATOM 1212 C CA . VAL A 1 159 ? -6.949 0.866 -15.636 1.00 92.44 159 VAL A CA 1
ATOM 1213 C C . VAL A 1 159 ? -8.472 0.868 -15.788 1.00 92.44 159 VAL A C 1
ATOM 1215 O O . VAL A 1 159 ? -9.171 1.714 -15.223 1.00 92.44 159 VAL A O 1
ATOM 1218 N N . LYS A 1 160 ? -8.996 -0.111 -16.535 1.00 92.75 160 LYS A N 1
ATOM 1219 C CA . LYS A 1 160 ? -10.416 -0.254 -16.878 1.00 92.75 160 LYS A CA 1
ATOM 1220 C C . LYS A 1 160 ? -10.901 -1.701 -16.765 1.00 92.75 160 LYS A C 1
ATOM 1222 O O . LYS A 1 160 ? -10.191 -2.659 -17.060 1.00 92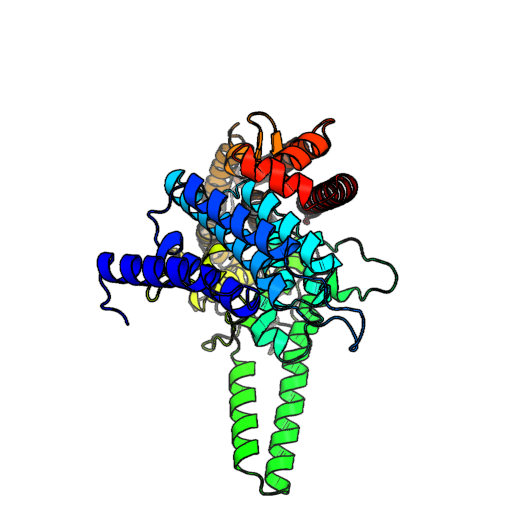.75 160 LYS A O 1
ATOM 1227 N N . GLN A 1 161 ? -12.186 -1.848 -16.438 1.00 92.56 161 GLN A N 1
ATOM 1228 C CA . GLN A 1 161 ? -12.916 -3.124 -16.469 1.00 92.56 161 GLN A CA 1
ATOM 1229 C C . GLN A 1 161 ? -12.186 -4.245 -15.701 1.00 92.56 161 GLN A C 1
ATOM 1231 O O . GLN A 1 161 ? -11.919 -4.087 -14.513 1.00 92.56 161 GLN A O 1
ATOM 1236 N N . MET A 1 162 ? -11.845 -5.356 -16.367 1.00 94.81 162 MET A N 1
ATOM 1237 C CA . MET A 1 162 ? -11.207 -6.533 -15.764 1.00 94.81 162 MET A CA 1
ATOM 1238 C C . MET A 1 162 ? -9.853 -6.222 -15.110 1.00 94.81 162 MET A C 1
ATOM 1240 O O . MET A 1 162 ? -9.433 -6.933 -14.204 1.00 94.81 162 MET A O 1
ATOM 1244 N N . GLN A 1 163 ? -9.198 -5.121 -15.488 1.00 94.94 163 GLN A N 1
ATOM 1245 C CA . GLN A 1 163 ? -7.953 -4.697 -14.847 1.00 94.94 163 GLN A CA 1
ATOM 1246 C C . GLN A 1 163 ? -8.161 -4.276 -13.375 1.00 94.94 163 GLN A C 1
ATOM 1248 O O . GLN A 1 163 ? -7.203 -4.272 -12.606 1.00 94.94 163 GLN A O 1
ATOM 1253 N N . TYR A 1 164 ? -9.399 -3.998 -12.935 1.00 95.81 164 TYR A N 1
ATOM 1254 C CA . TYR A 1 164 ? -9.716 -3.828 -11.508 1.00 95.81 164 TYR A CA 1
ATOM 1255 C C . TYR A 1 164 ? -9.638 -5.129 -10.690 1.00 95.81 164 TYR A C 1
ATOM 1257 O O . TYR A 1 164 ? -9.521 -5.062 -9.464 1.00 95.81 164 TYR A O 1
ATOM 1265 N N . GLU A 1 165 ? -9.720 -6.287 -11.348 1.00 96.00 165 GLU A N 1
ATOM 1266 C CA . GLU A 1 165 ? -9.491 -7.606 -10.744 1.00 96.00 165 GLU A CA 1
ATOM 1267 C C . GLU A 1 165 ? -7.998 -7.956 -10.789 1.00 96.00 165 GLU A C 1
ATOM 1269 O O . GLU A 1 165 ? -7.417 -8.330 -9.776 1.00 96.00 165 GLU A O 1
ATOM 1274 N N . SER A 1 166 ? -7.353 -7.797 -11.950 1.00 94.88 166 SER A N 1
ATOM 1275 C CA . SER A 1 166 ? -5.998 -8.319 -12.153 1.00 94.88 166 SER A CA 1
ATOM 1276 C C . SER A 1 166 ? -4.871 -7.356 -11.776 1.00 94.88 166 SER A C 1
ATOM 1278 O O . SER A 1 166 ? -3.851 -7.825 -11.287 1.00 94.88 166 SER A O 1
ATOM 1280 N N . VAL A 1 167 ? -5.031 -6.036 -11.949 1.00 95.12 167 VAL A N 1
ATOM 1281 C CA . VAL A 1 167 ? -3.925 -5.049 -11.882 1.00 95.12 167 VAL A CA 1
ATOM 1282 C C . VAL A 1 167 ? -4.087 -4.028 -10.755 1.00 95.12 167 VAL A C 1
ATOM 1284 O O . VAL A 1 167 ? -3.096 -3.644 -10.138 1.00 95.12 167 VAL A O 1
ATOM 1287 N N . ALA A 1 168 ? -5.314 -3.587 -10.452 1.00 95.88 168 ALA A N 1
ATOM 1288 C CA . ALA A 1 168 ? -5.573 -2.483 -9.511 1.00 95.88 168 ALA A CA 1
ATOM 1289 C C . ALA A 1 168 ? -5.040 -2.710 -8.088 1.00 95.88 168 ALA A C 1
ATOM 1291 O O . ALA A 1 168 ? -4.812 -1.752 -7.347 1.00 95.88 168 ALA A O 1
ATOM 1292 N N . HIS A 1 169 ? -4.772 -3.965 -7.724 1.00 95.75 169 HIS A N 1
ATOM 1293 C CA . HIS A 1 169 ? -4.120 -4.309 -6.466 1.00 95.75 169 HIS A CA 1
ATOM 1294 C C . HIS A 1 169 ? -2.720 -3.725 -6.298 1.00 95.75 169 HIS A C 1
ATOM 1296 O O . HIS A 1 169 ? -2.249 -3.629 -5.162 1.00 95.75 169 HIS A O 1
ATOM 1302 N N . ASN A 1 170 ? -2.091 -3.292 -7.392 1.00 95.56 170 ASN A N 1
ATOM 1303 C CA . ASN A 1 170 ? -0.809 -2.613 -7.338 1.00 95.56 170 ASN A CA 1
ATOM 1304 C C . ASN A 1 170 ? -0.863 -1.252 -6.648 1.00 95.56 170 ASN A C 1
ATOM 1306 O O . ASN A 1 170 ? 0.091 -0.888 -5.967 1.00 95.56 170 ASN A O 1
ATOM 1310 N N . LEU A 1 171 ? -1.999 -0.563 -6.749 1.00 96.06 171 LEU A N 1
ATOM 1311 C CA . LEU A 1 171 ? -2.206 0.738 -6.127 1.00 96.06 171 LEU A CA 1
ATOM 1312 C C . LEU A 1 171 ? -3.043 0.642 -4.850 1.00 96.06 171 LEU A C 1
ATOM 1314 O O . LEU A 1 171 ? -2.662 1.176 -3.819 1.00 96.06 171 LEU A O 1
ATOM 1318 N N . PHE A 1 172 ? -4.205 -0.008 -4.910 1.00 96.06 172 PHE A N 1
ATOM 1319 C CA . PHE A 1 172 ? -5.232 0.147 -3.874 1.00 96.06 172 PHE A CA 1
ATOM 1320 C C . PHE A 1 172 ? -4.973 -0.651 -2.588 1.00 96.06 172 PHE A C 1
ATOM 1322 O O . PHE A 1 172 ? -5.640 -0.422 -1.581 1.00 96.06 172 PHE A O 1
ATOM 1329 N N . THR A 1 173 ? -4.023 -1.586 -2.586 1.00 94.69 173 THR A N 1
ATOM 1330 C CA . THR A 1 173 ? -3.699 -2.371 -1.386 1.00 94.69 173 THR A CA 1
ATOM 1331 C C . THR A 1 173 ? -3.006 -1.479 -0.350 1.00 94.69 173 THR A C 1
ATOM 1333 O O . THR A 1 173 ? -1.932 -0.954 -0.628 1.00 94.69 173 THR A O 1
ATOM 1336 N N . ARG A 1 174 ? -3.606 -1.320 0.841 1.00 95.19 174 ARG A N 1
ATOM 1337 C CA . ARG A 1 174 ? -3.125 -0.482 1.966 1.00 95.19 174 ARG A CA 1
ATOM 1338 C C . ARG A 1 174 ? -3.029 1.026 1.695 1.00 95.19 174 ARG A C 1
ATOM 1340 O O . ARG A 1 174 ? -2.598 1.770 2.579 1.00 95.19 174 ARG A O 1
ATOM 1347 N N . LEU A 1 175 ? -3.491 1.516 0.544 1.00 96.50 175 LEU A N 1
ATOM 1348 C CA . LEU A 1 175 ? -3.399 2.942 0.214 1.00 96.50 175 LEU A CA 1
ATOM 1349 C C . LEU A 1 175 ? -4.173 3.830 1.196 1.00 96.50 175 LEU A C 1
ATOM 1351 O O . LEU A 1 175 ? -3.714 4.927 1.499 1.00 96.50 175 LEU A O 1
ATOM 1355 N N . ALA A 1 176 ? -5.265 3.339 1.796 1.00 95.88 176 ALA A N 1
ATOM 1356 C CA . ALA A 1 176 ? -6.007 4.089 2.813 1.00 95.88 176 ALA A CA 1
ATOM 1357 C C . ALA A 1 176 ? -5.166 4.427 4.058 1.00 95.88 176 ALA A C 1
ATOM 1359 O O . ALA A 1 176 ? -5.480 5.360 4.786 1.00 95.88 176 ALA A O 1
ATOM 1360 N N . THR A 1 177 ? -4.094 3.675 4.311 1.00 96.00 177 THR A N 1
ATOM 1361 C CA . THR A 1 177 ? -3.171 3.907 5.433 1.00 96.00 177 THR A CA 1
ATOM 1362 C C . THR A 1 177 ? -1.892 4.642 5.032 1.00 96.00 177 THR A C 1
ATOM 1364 O O . THR A 1 177 ? -1.025 4.847 5.870 1.00 96.00 177 THR A O 1
ATOM 1367 N N . ILE A 1 178 ? -1.763 5.035 3.764 1.00 96.00 178 ILE A N 1
ATOM 1368 C CA . ILE A 1 178 ? -0.625 5.808 3.246 1.00 96.00 178 ILE A CA 1
ATOM 1369 C C . ILE A 1 178 ? -1.098 7.200 2.821 1.00 96.00 178 ILE A C 1
ATOM 1371 O O . ILE A 1 178 ? -0.477 8.196 3.172 1.00 96.00 178 ILE A O 1
ATOM 1375 N N . HIS A 1 179 ? -2.211 7.266 2.088 1.00 95.38 179 HIS A N 1
ATOM 1376 C CA . HIS A 1 179 ? -2.772 8.494 1.535 1.00 95.38 179 HIS A CA 1
ATOM 1377 C C . HIS A 1 179 ? -4.312 8.380 1.452 1.00 95.38 179 HIS A C 1
ATOM 1379 O O . HIS A 1 179 ? -4.860 8.109 0.381 1.00 95.38 179 HIS A O 1
ATOM 1385 N N . PRO A 1 180 ? -5.032 8.483 2.589 1.00 93.69 180 PRO A N 1
ATOM 1386 C CA . PRO A 1 180 ? -6.497 8.378 2.625 1.00 93.69 180 PRO A CA 1
ATOM 1387 C C . PRO A 1 180 ? -7.233 9.545 1.951 1.00 93.69 180 PRO A C 1
ATOM 1389 O O . PRO A 1 180 ? -8.353 9.367 1.476 1.00 93.69 180 PRO A O 1
ATOM 1392 N N . GLN A 1 181 ? -6.640 10.734 1.962 1.00 92.12 181 GLN A N 1
ATOM 1393 C CA . GLN A 1 181 ? -7.198 11.976 1.439 1.00 92.12 181 GLN A CA 1
ATOM 1394 C C . GLN A 1 181 ? -7.122 12.047 -0.096 1.00 92.12 181 GLN A C 1
ATOM 1396 O O . GLN A 1 181 ? -6.299 11.364 -0.702 1.00 92.12 181 GLN A O 1
ATOM 1401 N N . PRO A 1 182 ? -7.954 12.876 -0.748 1.00 92.19 182 PRO A N 1
ATOM 1402 C CA . PRO A 1 182 ? -7.786 13.177 -2.165 1.00 92.19 182 PRO A CA 1
ATOM 1403 C C . PRO A 1 182 ? -6.478 13.936 -2.430 1.00 92.19 182 PRO A C 1
ATOM 1405 O O . PRO A 1 182 ? -6.179 14.908 -1.735 1.00 92.19 182 PRO A O 1
ATOM 1408 N N . ALA A 1 183 ? -5.744 13.522 -3.461 1.00 91.19 183 ALA A N 1
ATOM 1409 C CA . ALA A 1 183 ? -4.572 14.230 -3.967 1.00 91.19 183 ALA A CA 1
ATOM 1410 C C . ALA A 1 183 ? -4.971 15.442 -4.826 1.00 91.19 183 ALA A C 1
ATOM 1412 O O . ALA A 1 183 ? -6.091 15.507 -5.351 1.00 91.19 183 ALA A O 1
ATOM 1413 N N . ALA A 1 184 ? -4.038 16.378 -5.032 1.00 87.25 184 ALA A N 1
ATOM 1414 C CA . ALA A 1 184 ? -4.237 17.484 -5.962 1.00 87.25 184 ALA A CA 1
ATOM 1415 C C . ALA A 1 184 ? -4.563 16.963 -7.374 1.00 87.25 184 ALA A C 1
ATOM 1417 O O . ALA A 1 184 ? -3.835 16.152 -7.949 1.00 87.25 184 ALA A O 1
ATOM 1418 N N . GLN A 1 185 ? -5.683 17.427 -7.932 1.00 85.62 185 GLN A N 1
ATOM 1419 C CA . GLN A 1 185 ? -6.163 17.013 -9.248 1.00 85.62 185 GLN A CA 1
ATOM 1420 C C . GLN A 1 185 ? -5.683 18.007 -10.320 1.00 85.62 185 GLN A C 1
ATOM 1422 O O . GLN A 1 185 ? -6.087 19.171 -10.280 1.00 85.62 185 GLN A O 1
ATOM 1427 N N . PRO A 1 186 ? -4.899 17.568 -11.321 1.00 83.44 186 PRO A N 1
ATOM 1428 C CA . PRO A 1 186 ? -4.553 18.394 -12.470 1.00 83.44 186 PRO A CA 1
ATOM 1429 C C . PRO A 1 186 ? -5.795 18.749 -13.293 1.00 83.44 186 PRO A C 1
ATOM 1431 O O . PRO A 1 186 ? -6.712 17.932 -13.452 1.00 83.44 186 PRO A O 1
ATOM 1434 N N . GLU A 1 187 ? -5.809 19.949 -13.872 1.00 80.56 187 GLU A N 1
ATOM 1435 C CA . GLU A 1 187 ? -6.903 20.396 -14.735 1.00 80.56 187 GLU A CA 1
ATOM 1436 C C . GLU A 1 187 ? -7.162 19.399 -15.880 1.00 80.56 187 GLU A C 1
ATOM 1438 O O . GLU A 1 187 ? -6.243 18.882 -16.514 1.00 80.56 187 GLU A O 1
ATOM 1443 N N . GLY A 1 188 ? -8.437 19.086 -16.126 1.00 81.50 188 GLY A N 1
ATOM 1444 C CA . GLY A 1 188 ? -8.852 18.145 -17.174 1.00 81.50 188 GLY A CA 1
ATOM 1445 C C . GLY A 1 188 ? -8.685 16.655 -16.843 1.00 81.50 188 GLY A C 1
ATOM 1446 O O . GLY A 1 188 ? -9.117 15.818 -17.635 1.00 81.50 188 GLY A O 1
ATOM 1447 N N . SER A 1 189 ? -8.123 16.298 -15.684 1.00 85.88 189 SER A N 1
ATOM 1448 C CA . SER A 1 189 ? -8.011 14.898 -15.248 1.00 85.88 189 SER A CA 1
ATOM 1449 C C . SER A 1 189 ? -9.300 14.386 -14.596 1.00 85.88 189 SER A C 1
ATOM 1451 O O . SER A 1 189 ? -10.091 15.171 -14.077 1.00 85.88 189 SER A O 1
ATOM 1453 N N . GLU A 1 190 ? -9.538 13.069 -14.582 1.00 87.38 190 GLU A N 1
ATOM 1454 C CA . GLU A 1 190 ? -10.713 12.510 -13.895 1.00 87.38 190 GLU A CA 1
ATOM 1455 C C . GLU A 1 190 ? -10.461 12.349 -12.386 1.00 87.38 190 GLU A C 1
ATOM 1457 O O . GLU A 1 190 ? -9.534 11.647 -11.983 1.00 87.38 190 GLU A O 1
ATOM 1462 N N . ALA A 1 191 ? -11.348 12.895 -11.544 1.00 89.19 191 ALA A N 1
ATOM 1463 C CA . ALA A 1 191 ? -11.223 12.855 -10.079 1.00 89.19 191 ALA A CA 1
ATOM 1464 C C . ALA A 1 191 ? -11.033 11.439 -9.498 1.00 89.19 191 ALA A C 1
ATOM 1466 O O . ALA A 1 191 ? -10.325 11.258 -8.512 1.00 89.19 191 ALA A O 1
ATOM 1467 N N . ARG A 1 192 ? -11.594 10.404 -10.145 1.00 89.69 192 ARG A N 1
ATOM 1468 C CA . ARG A 1 192 ? -11.457 8.993 -9.723 1.00 89.69 192 ARG A CA 1
ATOM 1469 C C . ARG A 1 192 ? -10.010 8.485 -9.662 1.00 89.69 192 ARG A C 1
ATOM 1471 O O . ARG A 1 192 ? -9.780 7.411 -9.120 1.00 89.69 192 ARG A O 1
ATOM 1478 N N . HIS A 1 193 ? -9.080 9.186 -10.307 1.00 90.56 193 HIS A N 1
ATOM 1479 C CA . HIS A 1 193 ? -7.668 8.822 -10.347 1.00 90.56 193 HIS A CA 1
ATOM 1480 C C . HIS A 1 193 ? -6.854 9.447 -9.206 1.00 90.56 193 HIS A C 1
ATOM 1482 O O . HIS A 1 193 ? -5.745 8.995 -8.956 1.00 90.56 193 HIS A O 1
ATOM 1488 N N . PHE A 1 194 ? -7.415 10.439 -8.512 1.00 92.69 194 PHE A N 1
ATOM 1489 C CA . PHE A 1 194 ? -6.745 11.230 -7.471 1.00 92.69 194 PHE A CA 1
ATOM 1490 C C . PHE A 1 194 ? -7.454 11.127 -6.118 1.00 92.69 194 PHE A C 1
ATOM 1492 O O . PHE A 1 194 ? -6.858 11.378 -5.078 1.00 92.69 194 PHE A O 1
ATOM 1499 N N . ASP A 1 195 ? -8.718 10.710 -6.124 1.00 93.69 195 ASP A N 1
ATOM 1500 C CA . ASP A 1 195 ? -9.496 10.380 -4.938 1.00 93.69 195 ASP A CA 1
ATOM 1501 C C . ASP A 1 195 ? -9.635 8.854 -4.828 1.00 93.69 195 ASP A C 1
ATOM 1503 O O . ASP A 1 195 ? -10.325 8.209 -5.630 1.00 93.69 195 ASP A O 1
ATOM 1507 N N . LEU A 1 196 ? -8.986 8.279 -3.810 1.00 94.38 196 LEU A N 1
ATOM 1508 C CA . LEU A 1 196 ? -9.021 6.845 -3.527 1.00 94.38 196 LEU A CA 1
ATOM 1509 C C . LEU A 1 196 ? -10.452 6.328 -3.336 1.00 94.38 196 LEU A C 1
ATOM 1511 O O . LEU A 1 196 ? -10.800 5.260 -3.846 1.00 94.38 196 LEU A O 1
ATOM 1515 N N . GLN A 1 197 ? -11.303 7.070 -2.627 1.00 93.06 197 GLN A N 1
ATOM 1516 C CA . GLN A 1 197 ? -12.670 6.643 -2.356 1.00 93.06 197 GLN A CA 1
ATOM 1517 C C . GLN A 1 197 ? -13.482 6.559 -3.653 1.00 93.06 197 GLN A C 1
ATOM 1519 O O . GLN A 1 197 ? -14.212 5.586 -3.874 1.00 93.06 197 GLN A O 1
ATOM 1524 N N . LEU A 1 198 ? -13.344 7.547 -4.541 1.00 93.88 198 LEU A N 1
ATOM 1525 C CA . LEU A 1 198 ? -13.979 7.511 -5.859 1.00 93.88 198 LEU A CA 1
ATOM 1526 C C . LEU A 1 198 ? -13.415 6.383 -6.731 1.00 93.88 198 LEU A C 1
ATOM 1528 O O . LEU A 1 198 ? -14.197 5.660 -7.356 1.00 93.88 198 LEU A O 1
ATOM 1532 N N . GLY A 1 199 ? -12.095 6.182 -6.736 1.00 95.38 199 GLY A N 1
ATOM 1533 C CA . GLY A 1 199 ? -11.440 5.086 -7.455 1.00 95.38 199 GLY A CA 1
ATOM 1534 C C . GLY A 1 199 ? -11.963 3.707 -7.037 1.00 95.38 199 GLY A C 1
ATOM 1535 O O . GLY A 1 199 ? -12.365 2.906 -7.888 1.00 95.38 199 GLY A O 1
ATOM 1536 N N . LEU A 1 200 ? -12.067 3.459 -5.728 1.00 96.50 200 LEU A N 1
ATOM 1537 C CA . LEU A 1 200 ? -12.609 2.217 -5.164 1.00 96.50 200 LEU A CA 1
ATOM 1538 C C . LEU A 1 200 ? -14.086 2.015 -5.520 1.00 96.50 200 LEU A C 1
ATOM 1540 O O . LEU A 1 200 ? -14.497 0.904 -5.862 1.00 96.50 200 LEU A O 1
ATOM 1544 N N . ARG A 1 201 ? -14.899 3.079 -5.511 1.00 95.62 201 ARG A N 1
ATOM 1545 C CA . ARG A 1 201 ? -16.308 3.004 -5.941 1.00 95.62 201 ARG A CA 1
ATOM 1546 C C . ARG A 1 201 ? -16.436 2.625 -7.414 1.00 95.62 201 ARG A C 1
ATOM 1548 O O . ARG A 1 201 ? -17.266 1.779 -7.741 1.00 95.62 201 ARG A O 1
ATOM 1555 N N . VAL A 1 202 ? -15.604 3.191 -8.291 1.00 95.62 202 VAL A N 1
ATOM 1556 C CA . VAL A 1 202 ? -15.586 2.826 -9.719 1.00 95.62 202 VAL A CA 1
ATOM 1557 C C . VAL A 1 202 ? -15.180 1.359 -9.904 1.00 95.62 202 VAL A C 1
ATOM 1559 O O . VAL A 1 202 ? -15.814 0.649 -10.692 1.00 95.62 202 VAL A O 1
ATOM 1562 N N . ALA A 1 203 ? -14.186 0.884 -9.146 1.00 96.25 203 ALA A N 1
ATOM 1563 C CA . ALA A 1 203 ? -13.776 -0.518 -9.146 1.00 96.25 203 ALA A CA 1
ATOM 1564 C C . ALA A 1 203 ? -14.908 -1.449 -8.670 1.00 96.25 203 ALA A C 1
ATOM 1566 O O . ALA A 1 203 ? -15.184 -2.468 -9.301 1.00 96.25 203 ALA A O 1
ATOM 1567 N N . LEU A 1 204 ? -15.634 -1.088 -7.609 1.00 96.62 204 LEU A N 1
ATOM 1568 C CA . LEU A 1 204 ? -16.785 -1.855 -7.112 1.00 96.62 204 LEU A CA 1
ATOM 1569 C C . LEU A 1 204 ? -17.961 -1.860 -8.105 1.00 96.62 204 LEU A C 1
ATOM 1571 O O . LEU A 1 204 ? -18.615 -2.890 -8.300 1.00 96.62 204 LEU A O 1
ATOM 1575 N N . ASP A 1 205 ? -18.204 -0.740 -8.789 1.00 95.81 205 ASP A N 1
ATOM 1576 C CA . ASP A 1 205 ? -19.231 -0.638 -9.828 1.00 95.81 205 ASP A CA 1
ATOM 1577 C C . ASP A 1 205 ? -18.890 -1.459 -11.082 1.00 95.81 205 ASP A C 1
ATOM 1579 O O . ASP A 1 205 ? -19.801 -1.875 -11.806 1.00 95.81 205 ASP A O 1
ATOM 1583 N N . PHE A 1 206 ? -17.610 -1.758 -11.340 1.00 95.88 206 PHE A N 1
ATOM 1584 C CA . PHE A 1 206 ? -17.227 -2.753 -12.344 1.00 95.88 206 PHE A CA 1
ATOM 1585 C C . PHE A 1 206 ? -17.820 -4.131 -12.015 1.00 95.88 206 PHE A C 1
ATOM 1587 O O . PHE A 1 206 ? -18.538 -4.661 -12.856 1.00 95.88 206 PHE A O 1
ATOM 1594 N N . TYR A 1 207 ? -17.650 -4.676 -10.805 1.00 96.06 207 TYR A N 1
ATOM 1595 C CA . TYR A 1 207 ? -18.195 -6.005 -10.464 1.00 96.06 207 TYR A CA 1
ATOM 1596 C C . TYR A 1 207 ? -19.716 -6.068 -10.615 1.00 96.06 207 TYR A C 1
ATOM 1598 O O . TYR A 1 207 ? -20.257 -7.044 -11.140 1.00 96.06 207 TYR A O 1
ATOM 1606 N N . LYS A 1 208 ? -20.418 -5.001 -10.210 1.00 93.88 208 LYS A N 1
ATOM 1607 C CA . LYS A 1 208 ? -21.873 -4.899 -10.381 1.00 93.88 208 LYS A CA 1
ATOM 1608 C C . LYS A 1 208 ? -22.270 -4.934 -11.859 1.00 93.88 208 LYS A C 1
ATOM 1610 O O . LYS A 1 208 ? -23.169 -5.686 -12.235 1.00 93.88 208 LYS A O 1
ATOM 1615 N N . ARG A 1 209 ? -21.614 -4.127 -12.701 1.00 95.25 209 ARG A N 1
ATOM 1616 C CA . ARG A 1 209 ? -21.888 -4.081 -14.148 1.00 95.25 209 ARG A CA 1
ATOM 1617 C C . ARG A 1 209 ? -21.518 -5.391 -14.835 1.00 95.25 209 ARG A C 1
ATOM 1619 O O . ARG A 1 209 ? -22.293 -5.865 -15.662 1.00 95.25 209 ARG A O 1
ATOM 1626 N N . SER A 1 210 ? -20.401 -5.997 -14.449 1.00 94.38 210 SER A N 1
ATOM 1627 C CA . SER A 1 210 ? -19.940 -7.284 -14.966 1.00 94.38 210 SER A CA 1
ATOM 1628 C C . SER A 1 210 ? -20.939 -8.393 -14.682 1.00 94.38 210 SER A C 1
ATOM 1630 O O . SER A 1 210 ? -21.264 -9.129 -15.602 1.00 94.38 210 SER A O 1
ATOM 1632 N N . GLY A 1 211 ? -21.518 -8.460 -13.478 1.00 93.00 211 GLY A N 1
ATOM 1633 C CA . GLY A 1 211 ? -22.559 -9.446 -13.171 1.00 93.00 211 GLY A CA 1
ATOM 1634 C C . GLY A 1 211 ? -23.792 -9.340 -14.082 1.00 93.00 211 GLY A C 1
ATOM 1635 O O . GLY A 1 211 ? -24.321 -10.354 -14.536 1.00 93.00 211 GLY A O 1
ATOM 1636 N N . VAL A 1 212 ? -24.231 -8.118 -14.408 1.00 94.38 212 VAL A N 1
ATOM 1637 C CA . VAL A 1 212 ? -25.349 -7.894 -15.346 1.00 94.38 212 VAL A CA 1
ATOM 1638 C C . VAL A 1 212 ? -24.948 -8.257 -16.778 1.00 94.38 212 VAL A C 1
ATOM 1640 O O . VAL A 1 212 ? -25.717 -8.901 -17.494 1.00 94.38 212 VAL A O 1
ATOM 1643 N N . ALA A 1 213 ? -23.747 -7.859 -17.200 1.00 94.25 213 ALA A N 1
ATOM 1644 C CA . ALA A 1 213 ? -23.245 -8.102 -18.546 1.00 94.25 213 ALA A CA 1
ATOM 1645 C C . ALA A 1 213 ? -23.037 -9.598 -18.827 1.00 94.25 213 ALA A C 1
ATOM 1647 O O . ALA A 1 213 ? -23.491 -10.083 -19.862 1.00 94.25 213 ALA A O 1
ATOM 1648 N N . THR A 1 214 ? -22.423 -10.344 -17.902 1.00 94.31 214 THR A N 1
ATOM 1649 C CA . THR A 1 214 ? -22.195 -11.789 -18.056 1.00 94.31 214 THR A CA 1
ATOM 1650 C C . THR A 1 214 ? -23.498 -12.576 -18.034 1.00 94.31 214 THR A C 1
ATOM 1652 O O . THR A 1 214 ? -23.648 -13.494 -18.834 1.00 94.31 214 THR A O 1
ATOM 1655 N N . THR A 1 215 ? -24.474 -12.180 -17.209 1.00 94.50 215 THR A N 1
ATOM 1656 C CA . THR A 1 215 ? -25.812 -12.797 -17.208 1.00 94.50 215 THR A CA 1
ATOM 1657 C C . THR A 1 215 ? -26.496 -12.625 -18.566 1.00 94.50 215 THR A C 1
ATOM 1659 O O . THR A 1 215 ? -26.999 -13.589 -19.138 1.00 94.50 215 THR A O 1
ATOM 1662 N N . ARG A 1 216 ? -26.479 -11.408 -19.130 1.00 95.12 216 ARG A N 1
ATOM 1663 C CA . ARG A 1 216 ? -27.057 -11.145 -20.458 1.00 95.12 216 ARG A CA 1
ATOM 1664 C C . ARG A 1 216 ? -26.336 -11.927 -21.557 1.00 95.12 216 ARG A C 1
ATOM 1666 O O . ARG A 1 216 ? -27.000 -12.516 -22.403 1.00 95.12 216 ARG A O 1
ATOM 1673 N N . ALA A 1 217 ? -25.004 -11.944 -21.530 1.00 94.25 217 ALA A N 1
ATOM 1674 C CA . ALA A 1 217 ? -24.197 -12.683 -22.496 1.00 94.25 217 ALA A CA 1
ATOM 1675 C C . ALA A 1 217 ? -24.460 -14.197 -22.425 1.00 94.25 217 ALA A C 1
ATOM 1677 O O . ALA A 1 217 ? -24.558 -14.847 -23.462 1.00 94.25 217 ALA A O 1
ATOM 1678 N N . ALA A 1 218 ? -24.645 -14.749 -21.222 1.00 94.44 218 ALA A N 1
ATOM 1679 C CA . ALA A 1 218 ? -24.986 -16.155 -21.029 1.00 94.44 218 ALA A CA 1
ATOM 1680 C C . ALA A 1 218 ? -26.353 -16.506 -21.639 1.00 94.44 218 ALA A C 1
ATOM 1682 O O . ALA A 1 218 ? -26.449 -17.505 -22.352 1.00 94.44 218 ALA A O 1
ATOM 1683 N N . LEU A 1 219 ? -27.378 -15.674 -21.405 1.00 95.44 219 LEU A N 1
ATOM 1684 C CA . LEU A 1 219 ? -28.721 -15.851 -21.976 1.00 95.44 219 LEU A CA 1
ATOM 1685 C C . LEU A 1 219 ? -28.699 -15.780 -23.506 1.00 95.44 219 LEU A C 1
ATOM 1687 O O . LEU A 1 219 ? -29.175 -16.695 -24.167 1.00 95.44 219 LEU A O 1
ATOM 1691 N N . GLN A 1 220 ? -28.053 -14.756 -24.068 1.00 95.75 220 GLN A N 1
ATOM 1692 C CA . GLN A 1 220 ? -27.894 -14.635 -25.517 1.00 95.75 220 GLN A CA 1
ATOM 1693 C C . GLN A 1 220 ? -27.119 -15.823 -26.106 1.00 95.75 220 GLN A C 1
ATOM 1695 O O . GLN A 1 220 ? -27.444 -16.317 -27.182 1.00 95.75 220 GLN A O 1
ATOM 1700 N N . GLY A 1 221 ? -26.102 -16.311 -25.391 1.00 95.50 221 GLY A N 1
ATOM 1701 C CA . GLY A 1 221 ? -25.365 -17.507 -25.776 1.00 95.50 221 GLY A CA 1
ATOM 1702 C C . GLY A 1 221 ? -26.257 -18.747 -25.858 1.00 95.50 221 GLY A C 1
ATOM 1703 O O . GLY A 1 221 ? -26.079 -19.543 -26.775 1.00 95.50 221 GLY A O 1
ATOM 1704 N N . LEU A 1 222 ? -27.248 -18.890 -24.969 1.00 95.50 222 LEU A N 1
ATOM 1705 C CA . LEU A 1 222 ? -28.231 -19.978 -25.040 1.00 95.50 222 LEU A CA 1
ATOM 1706 C C . LEU A 1 222 ? -29.158 -19.826 -26.249 1.00 95.50 222 LEU A C 1
ATOM 1708 O O . LEU A 1 222 ? -29.340 -20.797 -26.982 1.00 95.50 222 LEU A O 1
ATOM 1712 N N . ASP A 1 223 ? -29.674 -18.618 -26.493 1.00 96.31 223 ASP A N 1
ATOM 1713 C CA . ASP A 1 223 ? -30.562 -18.328 -27.629 1.00 96.31 223 ASP A CA 1
ATOM 1714 C C . ASP A 1 223 ? -29.879 -18.604 -28.980 1.00 96.31 223 ASP A C 1
ATOM 1716 O O . ASP A 1 223 ? -30.507 -19.081 -29.924 1.00 96.31 223 ASP A O 1
ATOM 1720 N N . CYS A 1 224 ? -28.573 -18.340 -29.071 1.00 95.81 224 CYS A N 1
ATOM 1721 C CA . CYS A 1 224 ? -27.772 -18.565 -30.274 1.00 95.81 224 CYS A CA 1
ATOM 1722 C C . CYS A 1 224 ? -27.124 -19.964 -30.352 1.00 95.81 224 CYS A C 1
ATOM 1724 O O . CYS A 1 224 ? -26.356 -20.215 -31.280 1.00 95.81 224 CYS A O 1
ATOM 1726 N N . GLY A 1 225 ? -27.370 -20.865 -29.391 1.00 95.69 225 GLY A N 1
ATOM 1727 C CA . GLY A 1 225 ? -26.766 -22.209 -29.362 1.00 95.69 225 GLY A CA 1
ATOM 1728 C C . GLY A 1 225 ? -25.254 -22.240 -29.070 1.00 95.69 225 GLY A C 1
ATOM 1729 O O . GLY A 1 225 ? -24.577 -23.231 -29.338 1.00 95.69 225 GLY A O 1
ATOM 1730 N N . SER A 1 226 ? -24.697 -21.165 -28.510 1.00 95.75 226 SER A N 1
ATOM 1731 C CA . SER A 1 226 ? -23.274 -20.988 -28.194 1.00 95.75 226 SER A CA 1
ATOM 1732 C C . SER A 1 226 ? -22.923 -21.469 -26.772 1.00 95.75 226 SER A C 1
ATOM 1734 O O . SER A 1 226 ? -22.423 -20.709 -25.936 1.00 95.75 226 SER A O 1
ATOM 1736 N N . TYR A 1 227 ? -23.133 -22.758 -26.498 1.00 94.19 227 TYR A N 1
ATOM 1737 C CA . TYR A 1 227 ? -23.029 -23.332 -25.147 1.00 94.19 227 TYR A CA 1
ATOM 1738 C C . TYR A 1 227 ? -21.648 -23.195 -24.478 1.00 94.19 227 TYR A C 1
ATOM 1740 O O . TYR A 1 227 ? -21.574 -22.998 -23.264 1.00 94.19 227 TYR A O 1
ATOM 1748 N N . VAL A 1 228 ? -20.550 -23.247 -25.244 1.00 93.00 228 VAL A N 1
ATOM 1749 C CA . VAL A 1 228 ? -19.179 -23.105 -24.704 1.00 93.00 228 VAL A CA 1
ATOM 1750 C C . VAL A 1 228 ? -18.964 -21.712 -24.103 1.00 93.00 228 VAL A C 1
ATOM 1752 O O . VAL A 1 228 ? -18.473 -21.582 -22.981 1.00 93.00 228 VAL A O 1
ATOM 1755 N N . ASN A 1 229 ? -19.398 -20.666 -24.810 1.00 91.31 229 ASN A N 1
ATOM 1756 C CA . ASN A 1 229 ? -19.286 -19.290 -24.323 1.00 91.31 229 ASN A CA 1
ATOM 1757 C C . ASN A 1 229 ? -20.218 -19.042 -23.133 1.00 91.31 229 ASN A C 1
ATOM 1759 O O . ASN A 1 229 ? -19.807 -18.396 -22.172 1.00 91.31 229 ASN A O 1
ATOM 1763 N N . THR A 1 230 ? -21.427 -19.619 -23.138 1.00 95.44 230 THR A N 1
ATOM 1764 C CA . THR A 1 230 ? -22.335 -19.567 -21.982 1.00 95.44 230 THR A CA 1
ATOM 1765 C C . THR A 1 230 ? -21.679 -20.159 -20.734 1.00 95.44 230 THR A C 1
ATOM 1767 O O . THR A 1 230 ? -21.710 -19.534 -19.674 1.00 95.44 230 THR A O 1
ATOM 1770 N N . GLN A 1 231 ? -21.024 -21.321 -20.849 1.00 95.69 231 GLN A N 1
ATOM 1771 C CA . GLN A 1 231 ? -20.284 -21.912 -19.732 1.00 95.69 231 GLN A CA 1
ATOM 1772 C C . GLN A 1 231 ? -19.157 -20.986 -19.245 1.00 95.69 231 GLN A C 1
ATOM 1774 O O . GLN A 1 231 ? -18.963 -20.834 -18.038 1.00 95.69 231 GLN A O 1
ATOM 1779 N N . GLY A 1 232 ? -18.431 -20.346 -20.168 1.00 94.75 232 GLY A N 1
ATOM 1780 C CA . GLY A 1 232 ? -17.412 -19.345 -19.846 1.00 94.75 232 GLY A CA 1
ATOM 1781 C C . GLY A 1 232 ? -17.972 -18.152 -19.064 1.00 94.75 232 GLY A C 1
ATOM 1782 O O . GLY A 1 232 ? -17.399 -17.768 -18.045 1.00 94.75 232 GLY A O 1
ATOM 1783 N N . CYS A 1 233 ? -19.122 -17.611 -19.478 1.00 94.94 233 CYS A N 1
ATOM 1784 C CA . CYS A 1 233 ? -19.792 -16.504 -18.791 1.00 94.94 233 CYS A CA 1
ATOM 1785 C C . CYS A 1 233 ? -20.220 -16.869 -17.364 1.00 94.94 233 CYS A C 1
ATOM 1787 O O . CYS A 1 233 ? -20.013 -16.065 -16.456 1.00 94.94 233 CYS A O 1
ATOM 1789 N N . ILE A 1 234 ? -20.768 -18.073 -17.159 1.00 95.00 234 ILE A N 1
ATOM 1790 C CA . ILE A 1 234 ? -21.168 -18.561 -15.828 1.00 95.00 234 ILE A CA 1
ATOM 1791 C C . ILE A 1 234 ? -19.939 -18.678 -14.919 1.00 95.00 234 ILE A C 1
ATOM 1793 O O . ILE A 1 234 ? -19.922 -18.111 -13.829 1.00 95.00 234 ILE A O 1
ATOM 1797 N N . LYS A 1 235 ? -18.863 -19.319 -15.398 1.00 95.00 235 LYS A N 1
ATOM 1798 C CA . LYS A 1 235 ? -17.611 -19.449 -14.633 1.00 95.00 235 LYS A CA 1
ATOM 1799 C C . LYS A 1 235 ? -17.006 -18.091 -14.280 1.00 95.00 235 LYS A C 1
ATOM 1801 O O . LYS A 1 235 ? -16.538 -17.899 -13.161 1.00 95.00 235 LYS A O 1
ATOM 1806 N N . LEU A 1 236 ? -17.003 -17.144 -15.220 1.00 94.25 236 LEU A N 1
ATOM 1807 C CA . LEU A 1 236 ? -16.509 -15.790 -14.970 1.00 94.25 236 LEU A CA 1
ATOM 1808 C C . LEU A 1 236 ? -17.364 -15.071 -13.920 1.00 94.25 236 LEU A C 1
ATOM 1810 O O . LEU A 1 236 ? -16.821 -14.410 -13.040 1.00 94.25 236 LEU A O 1
ATOM 1814 N N . GLN A 1 237 ? -18.688 -15.216 -13.983 1.00 94.44 237 GLN A N 1
ATOM 1815 C CA . GLN A 1 237 ? -19.597 -14.634 -13.000 1.00 94.44 237 GLN A CA 1
ATOM 1816 C C . GLN A 1 237 ? -19.343 -15.186 -11.594 1.00 94.44 237 GLN A C 1
ATOM 1818 O O . GLN A 1 237 ? -19.254 -14.403 -10.652 1.00 94.44 237 GLN A O 1
ATOM 1823 N N . GLU A 1 238 ? -19.190 -16.503 -11.451 1.00 93.31 238 GLU A N 1
ATOM 1824 C CA . GLU A 1 238 ? -18.885 -17.151 -10.169 1.00 93.31 238 GLU A CA 1
ATOM 1825 C C . GLU A 1 238 ? -17.548 -16.672 -9.594 1.00 93.31 238 GLU A C 1
ATOM 1827 O O . GLU A 1 238 ? -17.475 -16.297 -8.423 1.00 93.31 238 GLU A O 1
ATOM 1832 N N . LYS A 1 239 ? -16.511 -16.620 -10.437 1.00 94.50 239 LYS A N 1
ATOM 1833 C CA . LYS A 1 239 ? -15.180 -16.121 -10.073 1.00 94.50 239 LYS A CA 1
ATOM 1834 C C . LYS A 1 239 ? -15.217 -14.665 -9.602 1.00 94.50 239 LYS A C 1
ATOM 1836 O O . LYS A 1 239 ? -14.724 -14.348 -8.527 1.00 94.50 239 LYS A O 1
ATOM 1841 N N . LEU A 1 240 ? -15.862 -13.776 -10.361 1.00 95.25 240 LEU A N 1
ATOM 1842 C CA . LEU A 1 240 ? -15.991 -12.363 -9.983 1.00 95.25 240 LEU A CA 1
ATOM 1843 C C . LEU A 1 240 ? -16.875 -12.162 -8.745 1.00 95.25 240 LEU A C 1
ATOM 1845 O O . LEU A 1 240 ? -16.651 -11.229 -7.971 1.00 95.25 240 LEU A O 1
ATOM 1849 N N . ALA A 1 241 ? -17.880 -13.016 -8.536 1.00 93.50 241 ALA A N 1
ATOM 1850 C CA . ALA A 1 241 ? -18.723 -12.953 -7.349 1.00 93.50 241 ALA A CA 1
ATOM 1851 C C . ALA A 1 241 ? -17.917 -13.241 -6.074 1.00 93.50 241 ALA A C 1
ATOM 1853 O O . ALA A 1 241 ? -18.094 -12.515 -5.095 1.00 93.50 241 ALA A O 1
ATOM 1854 N N . LYS A 1 242 ? -17.010 -14.227 -6.134 1.00 95.06 242 LYS A N 1
ATOM 1855 C CA . LYS A 1 242 ? -16.123 -14.668 -5.045 1.00 95.06 242 LYS A CA 1
ATOM 1856 C C . LYS A 1 242 ? -14.750 -13.980 -5.043 1.00 95.06 242 LYS A C 1
ATOM 1858 O O . LYS A 1 242 ? -13.845 -14.428 -4.350 1.00 95.06 242 LYS A O 1
ATOM 1863 N N . SER A 1 243 ? -14.563 -12.908 -5.808 1.00 96.31 243 SER A N 1
ATOM 1864 C CA . SER A 1 243 ? -13.258 -12.249 -5.934 1.00 96.31 243 SER A CA 1
ATOM 1865 C C . SER A 1 243 ? -12.722 -11.727 -4.593 1.00 96.31 243 SER A C 1
ATOM 1867 O O . SER A 1 243 ? -13.411 -11.004 -3.862 1.00 96.31 243 SER A O 1
ATOM 1869 N N . LEU A 1 244 ? -11.452 -12.039 -4.315 1.00 96.94 244 LEU A N 1
ATOM 1870 C CA . LEU A 1 244 ? -10.689 -11.472 -3.202 1.00 96.94 244 LEU A CA 1
ATOM 1871 C C . LEU A 1 244 ? -10.580 -9.946 -3.331 1.00 96.94 244 LEU A C 1
ATOM 1873 O O . LEU A 1 244 ? -10.857 -9.219 -2.374 1.00 96.94 244 LEU A O 1
ATOM 1877 N N . CYS A 1 245 ? -10.247 -9.446 -4.526 1.00 96.94 245 CYS A N 1
ATOM 1878 C CA . CYS A 1 245 ? -10.128 -8.015 -4.804 1.00 96.94 245 CYS A CA 1
ATOM 1879 C C . CYS A 1 245 ? -11.441 -7.274 -4.557 1.00 96.94 245 CYS A C 1
ATOM 1881 O O . CYS A 1 245 ? -11.435 -6.218 -3.932 1.00 96.94 245 CYS A O 1
ATOM 1883 N N . ARG A 1 246 ? -12.581 -7.842 -4.964 1.00 97.06 246 ARG A N 1
ATOM 1884 C CA . ARG A 1 246 ? -13.905 -7.249 -4.729 1.00 97.06 246 ARG A CA 1
ATOM 1885 C C . ARG A 1 246 ? -14.163 -6.975 -3.247 1.00 97.06 246 ARG A C 1
ATOM 1887 O O . ARG A 1 246 ? -14.654 -5.899 -2.901 1.00 97.06 246 ARG A O 1
ATOM 1894 N N . ARG A 1 247 ? -13.857 -7.942 -2.376 1.00 96.62 247 ARG A N 1
ATOM 1895 C CA . ARG A 1 247 ? -14.053 -7.796 -0.926 1.00 96.62 247 ARG A CA 1
ATOM 1896 C C . ARG A 1 247 ? -13.011 -6.856 -0.317 1.00 96.62 247 ARG A C 1
ATOM 1898 O O . ARG A 1 247 ? -13.376 -6.021 0.507 1.00 96.62 247 ARG A O 1
ATOM 1905 N N . MET A 1 248 ? -11.766 -6.903 -0.792 1.00 96.56 248 MET A N 1
ATOM 1906 C CA . MET A 1 248 ? -10.710 -5.970 -0.387 1.00 96.56 248 MET A CA 1
ATOM 1907 C C . MET A 1 248 ? -11.063 -4.509 -0.725 1.00 96.56 248 MET A C 1
ATOM 1909 O O . MET A 1 248 ? -10.962 -3.651 0.145 1.00 96.56 248 MET A O 1
ATOM 1913 N N . TRP A 1 249 ? -11.589 -4.221 -1.924 1.00 96.81 249 TRP A N 1
ATOM 1914 C CA . TRP A 1 249 ? -12.037 -2.870 -2.302 1.00 96.81 249 TRP A CA 1
ATOM 1915 C C . TRP A 1 249 ? -13.188 -2.360 -1.446 1.00 96.81 249 TRP A C 1
ATOM 1917 O O . TRP A 1 249 ? -13.214 -1.184 -1.094 1.00 96.81 249 TRP A O 1
ATOM 1927 N N . ALA A 1 250 ? -14.127 -3.233 -1.080 1.00 96.81 250 ALA A N 1
ATOM 1928 C CA . ALA A 1 250 ? -15.228 -2.859 -0.200 1.00 96.81 250 ALA A CA 1
ATOM 1929 C C . ALA A 1 250 ? -14.745 -2.513 1.219 1.00 96.81 250 ALA A C 1
ATOM 1931 O O . ALA A 1 250 ? -15.242 -1.558 1.814 1.00 96.81 250 ALA A O 1
ATOM 1932 N N . LEU A 1 251 ? -13.772 -3.263 1.746 1.00 96.12 251 LEU A N 1
ATOM 1933 C CA . LEU A 1 251 ? -13.164 -3.006 3.054 1.00 96.12 251 LEU A CA 1
ATOM 1934 C C . LEU A 1 251 ? -12.324 -1.725 3.063 1.00 96.12 251 LEU A C 1
ATOM 1936 O O . LEU A 1 251 ? -12.455 -0.920 3.985 1.00 96.12 251 LEU A O 1
ATOM 1940 N N . GLU A 1 252 ? -11.506 -1.511 2.032 1.00 96.00 252 GLU A N 1
ATOM 1941 C CA . GLU A 1 252 ? -10.695 -0.298 1.894 1.00 96.00 252 GLU A CA 1
ATOM 1942 C C . GLU A 1 252 ? -11.574 0.946 1.677 1.00 96.00 252 GLU A C 1
ATOM 1944 O O . GLU A 1 252 ? -11.301 1.990 2.259 1.00 96.00 252 GLU A O 1
ATOM 1949 N N . GLU A 1 253 ? -12.695 0.859 0.948 1.00 95.62 253 GLU A N 1
ATOM 1950 C CA . GLU A 1 253 ? -13.597 2.014 0.770 1.00 95.62 253 GLU A CA 1
ATOM 1951 C C . GLU A 1 253 ? -14.234 2.433 2.097 1.00 95.62 253 GLU A C 1
ATOM 1953 O O . GLU A 1 253 ? -14.266 3.620 2.432 1.00 95.62 253 GLU A O 1
ATOM 1958 N N . ARG A 1 254 ? -14.655 1.449 2.903 1.00 94.31 254 ARG A N 1
ATOM 1959 C CA . ARG A 1 254 ? -15.128 1.685 4.271 1.00 94.31 254 ARG A CA 1
ATOM 1960 C C . ARG A 1 254 ? -14.037 2.243 5.168 1.00 94.31 254 ARG A C 1
ATOM 1962 O O . ARG A 1 254 ? -14.351 3.027 6.063 1.00 94.31 254 ARG A O 1
ATOM 1969 N N . ARG A 1 255 ? -12.780 1.845 4.939 1.00 95.25 255 ARG A N 1
ATOM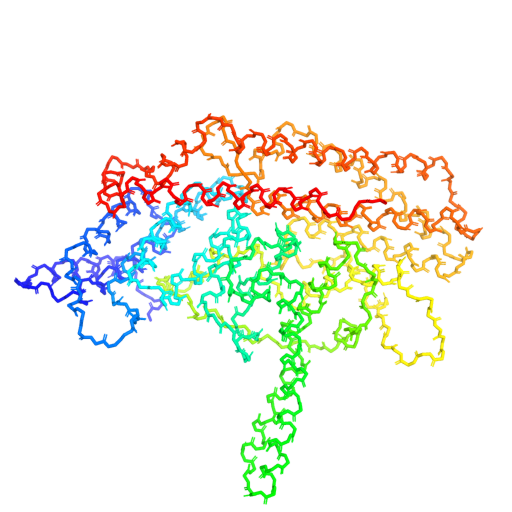 1970 C CA . ARG A 1 255 ? -11.604 2.340 5.664 1.00 95.25 255 ARG A CA 1
ATOM 1971 C C . ARG A 1 255 ? -11.356 3.802 5.401 1.00 95.25 255 ARG A C 1
ATOM 1973 O O . ARG A 1 255 ? -11.311 4.578 6.348 1.00 95.25 255 ARG A O 1
ATOM 1980 N N . VAL A 1 256 ? -11.300 4.192 4.139 1.00 94.62 256 VAL A N 1
ATOM 1981 C CA . VAL A 1 256 ? -11.186 5.602 3.769 1.00 94.62 256 VAL A CA 1
ATOM 1982 C C . VAL A 1 256 ? -12.348 6.395 4.357 1.00 94.62 256 VAL A C 1
ATOM 1984 O O . VAL A 1 256 ? -12.140 7.430 4.977 1.00 94.62 256 VAL A O 1
ATOM 1987 N N . GLN A 1 257 ? -13.574 5.876 4.264 1.00 92.44 257 GLN A N 1
ATOM 1988 C CA . GLN A 1 257 ? -14.745 6.579 4.778 1.00 92.44 257 GLN A CA 1
ATOM 1989 C C . GLN A 1 257 ? -14.692 6.835 6.287 1.00 92.44 257 GLN A C 1
ATOM 1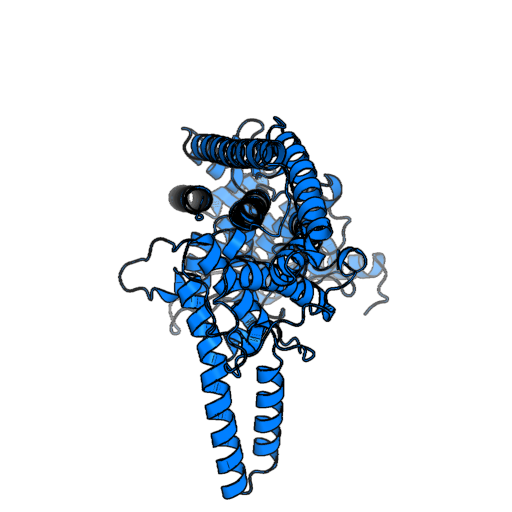991 O O . GLN A 1 257 ? -14.980 7.951 6.710 1.00 92.44 257 GLN A O 1
ATOM 1996 N N . ARG A 1 258 ? -14.315 5.840 7.101 1.00 91.50 258 ARG A N 1
ATOM 1997 C CA . ARG A 1 258 ? -14.183 6.028 8.557 1.00 91.50 258 ARG A CA 1
ATOM 1998 C C . ARG A 1 258 ? -12.992 6.914 8.915 1.00 91.50 258 ARG A C 1
ATOM 2000 O O . ARG A 1 258 ? -13.124 7.749 9.804 1.00 91.50 258 ARG A O 1
ATOM 2007 N N . LEU A 1 259 ? -11.874 6.780 8.197 1.00 93.12 259 LEU A N 1
ATOM 2008 C CA . LEU A 1 259 ? -10.697 7.624 8.392 1.00 93.12 259 LEU A CA 1
ATOM 2009 C C . LEU A 1 259 ? -10.981 9.080 8.034 1.00 93.12 259 LEU A C 1
ATOM 2011 O O . LEU A 1 259 ? -10.482 9.951 8.715 1.00 93.12 259 LEU A O 1
ATOM 2015 N N . LEU A 1 260 ? -11.807 9.377 7.035 1.00 91.50 260 LEU A N 1
ATOM 2016 C CA . LEU A 1 260 ? -12.170 10.753 6.675 1.00 91.50 260 LEU A CA 1
ATOM 2017 C C . LEU A 1 260 ? -13.411 11.276 7.426 1.00 91.50 260 LEU A C 1
ATOM 2019 O O . LEU A 1 260 ? -13.918 12.350 7.113 1.00 91.50 260 LEU A O 1
ATOM 2023 N N . GLY A 1 261 ? -13.933 10.527 8.406 1.00 86.94 261 GLY A N 1
ATOM 2024 C CA . GLY A 1 261 ? -15.069 10.959 9.233 1.00 86.94 261 GLY A CA 1
ATOM 2025 C C . GLY A 1 261 ? -16.425 10.920 8.525 1.00 86.94 261 GLY A C 1
ATOM 2026 O O . GLY A 1 261 ? -17.384 11.552 8.969 1.00 86.94 261 GLY A O 1
ATOM 2027 N N . GLY A 1 262 ? -16.527 10.182 7.420 1.00 85.25 262 GLY A N 1
ATOM 2028 C CA . GLY A 1 262 ? -17.787 9.939 6.733 1.00 85.25 262 GLY A CA 1
ATOM 2029 C C . GLY A 1 262 ? -18.733 9.043 7.540 1.00 85.25 262 GLY A C 1
ATOM 2030 O O . GLY A 1 262 ? -18.333 8.294 8.431 1.00 85.25 262 GLY A O 1
ATOM 2031 N N . SER A 1 263 ? -20.024 9.089 7.205 1.00 80.88 263 SER A N 1
ATOM 2032 C CA . SER A 1 263 ? -21.034 8.238 7.844 1.00 80.88 263 SER A CA 1
ATOM 2033 C C . SER A 1 263 ? -20.802 6.747 7.545 1.00 80.88 263 SER A C 1
ATOM 2035 O O . SER A 1 263 ? -20.253 6.418 6.496 1.00 80.88 263 SER A O 1
ATOM 2037 N N . PRO A 1 264 ? -21.231 5.810 8.409 1.00 81.06 264 PRO A N 1
ATOM 2038 C CA . PRO A 1 264 ? -21.076 4.379 8.144 1.00 81.06 264 PRO A CA 1
ATOM 2039 C C . PRO A 1 264 ? -21.745 3.951 6.829 1.00 81.06 264 PRO A C 1
ATOM 2041 O O . PRO A 1 264 ? -22.942 4.168 6.625 1.00 81.06 264 PRO A O 1
ATOM 2044 N N . ASN A 1 265 ? -20.985 3.307 5.939 1.00 81.19 265 ASN A N 1
ATOM 2045 C CA . ASN A 1 265 ? -21.473 2.903 4.621 1.00 81.19 265 ASN A CA 1
ATOM 2046 C C . ASN A 1 265 ? -21.973 1.457 4.589 1.00 81.19 265 ASN A C 1
ATOM 2048 O O . ASN A 1 265 ? -21.201 0.496 4.552 1.00 81.19 265 ASN A O 1
ATOM 2052 N N . THR A 1 266 ? -23.290 1.293 4.509 1.00 85.12 266 THR A N 1
ATOM 2053 C CA . THR A 1 266 ? -23.943 -0.022 4.447 1.00 85.12 266 THR A CA 1
ATOM 2054 C C . THR A 1 266 ? -24.076 -0.589 3.030 1.00 85.12 266 THR A C 1
ATOM 2056 O O . THR A 1 266 ? -24.433 -1.760 2.881 1.00 85.12 266 THR A O 1
ATOM 2059 N N . ARG A 1 267 ? -23.740 0.182 1.977 1.00 87.81 267 ARG A N 1
ATOM 2060 C CA . ARG A 1 267 ? -23.895 -0.209 0.556 1.00 87.81 267 ARG A CA 1
ATOM 2061 C C . ARG A 1 267 ? -23.241 -1.554 0.241 1.00 87.81 267 ARG A C 1
ATOM 2063 O O . ARG A 1 267 ? -23.770 -2.330 -0.555 1.00 87.81 267 ARG A O 1
ATOM 2070 N N . TYR A 1 268 ? -22.111 -1.837 0.881 1.00 92.00 268 TYR A N 1
ATOM 2071 C CA . TYR A 1 268 ? -21.292 -3.017 0.613 1.00 92.00 268 TYR A CA 1
ATOM 2072 C C . TYR A 1 268 ? -21.409 -4.122 1.678 1.00 92.00 268 TYR A C 1
ATOM 2074 O O . TYR A 1 268 ? -20.609 -5.052 1.654 1.00 92.00 268 TYR A O 1
ATOM 2082 N N . ASN A 1 269 ? -22.420 -4.089 2.567 1.00 91.50 269 ASN A N 1
ATOM 2083 C CA . ASN A 1 269 ? -22.603 -5.107 3.624 1.00 91.50 269 ASN A CA 1
ATOM 2084 C C . ASN A 1 269 ? -22.613 -6.532 3.053 1.00 91.50 269 ASN A C 1
ATOM 2086 O O . ASN A 1 269 ? -21.967 -7.421 3.586 1.00 91.50 269 ASN A O 1
ATOM 2090 N N . HIS A 1 270 ? -23.314 -6.729 1.936 1.00 90.81 270 HIS A N 1
ATOM 2091 C CA . HIS A 1 270 ? -23.429 -8.021 1.255 1.00 90.81 270 HIS A CA 1
ATOM 2092 C C . HIS A 1 270 ? -22.118 -8.540 0.642 1.00 90.81 270 HIS A C 1
ATOM 2094 O O . HIS A 1 270 ? -22.075 -9.691 0.234 1.00 90.81 270 HIS A O 1
ATOM 2100 N N . ILE A 1 271 ? -21.090 -7.695 0.516 1.00 93.56 271 ILE A N 1
ATOM 2101 C CA . ILE A 1 271 ? -19.761 -8.076 0.012 1.00 93.56 271 ILE A CA 1
ATOM 2102 C C . ILE A 1 271 ? -18.827 -8.346 1.191 1.00 93.56 271 ILE A C 1
ATOM 2104 O O . ILE A 1 271 ? -18.097 -9.333 1.191 1.00 93.56 271 ILE A O 1
ATOM 2108 N N . VAL A 1 272 ? -18.848 -7.453 2.185 1.00 91.75 272 VAL A N 1
ATOM 2109 C CA . VAL A 1 272 ? -17.939 -7.492 3.336 1.00 91.75 272 VAL A CA 1
ATOM 2110 C C . VAL A 1 272 ? -18.296 -8.612 4.310 1.00 91.75 272 VAL A C 1
ATOM 2112 O O . VAL A 1 272 ? -17.405 -9.285 4.808 1.00 91.75 272 VAL A O 1
ATOM 2115 N N . PHE A 1 273 ? -19.588 -8.842 4.554 1.00 90.00 273 PHE A N 1
ATOM 2116 C CA . PHE A 1 273 ? -20.062 -9.876 5.483 1.00 90.00 273 PHE A CA 1
ATOM 2117 C C . PHE A 1 273 ? -20.307 -11.228 4.810 1.00 90.00 273 PHE A C 1
ATOM 2119 O O . PHE A 1 273 ? -20.858 -12.137 5.423 1.00 90.00 273 PHE A O 1
ATOM 2126 N N . ASP A 1 274 ? -19.942 -11.360 3.538 1.00 88.50 274 ASP A N 1
ATOM 2127 C CA . ASP A 1 274 ? -20.018 -12.638 2.852 1.00 88.50 274 ASP A CA 1
ATOM 2128 C C . ASP A 1 274 ? -18.965 -13.595 3.430 1.00 88.50 274 ASP A C 1
ATOM 2130 O O . ASP A 1 274 ? -17.765 -13.341 3.346 1.00 88.50 274 ASP A O 1
ATOM 2134 N N . ALA A 1 275 ? -19.423 -14.692 4.031 1.00 84.12 275 ALA A N 1
ATOM 2135 C CA . ALA A 1 275 ? -18.563 -15.722 4.608 1.00 84.12 275 ALA A CA 1
ATOM 2136 C C . ALA A 1 275 ? -18.045 -16.723 3.561 1.00 84.12 275 ALA A C 1
ATOM 2138 O O . ALA A 1 275 ? -17.266 -17.612 3.900 1.00 84.12 275 ALA A O 1
ATOM 2139 N N . ALA A 1 276 ? -18.468 -16.609 2.296 1.00 87.50 276 ALA A N 1
ATOM 2140 C CA . ALA A 1 276 ? -18.001 -17.495 1.242 1.00 87.50 276 ALA A CA 1
ATOM 2141 C C . ALA A 1 276 ? -16.485 -17.375 1.030 1.00 87.50 276 ALA A C 1
ATOM 2143 O O . ALA A 1 276 ? -15.904 -16.282 1.125 1.00 87.50 276 ALA A O 1
ATOM 2144 N N . GLU A 1 277 ? -15.878 -18.514 0.689 1.00 90.81 277 GLU A N 1
ATOM 2145 C CA . GLU A 1 277 ? -14.484 -18.601 0.265 1.00 90.81 277 GLU A CA 1
ATOM 2146 C C . GLU A 1 277 ? -14.221 -17.683 -0.927 1.00 90.81 277 GLU A C 1
ATOM 2148 O O . GLU A 1 277 ? -15.029 -17.590 -1.860 1.00 90.81 277 GLU A O 1
ATOM 2153 N N . VAL A 1 278 ? -13.070 -17.015 -0.880 1.00 94.69 278 VAL A N 1
ATOM 2154 C CA . VAL A 1 278 ? -12.638 -16.087 -1.920 1.00 94.69 278 VAL A CA 1
ATOM 2155 C C . VAL A 1 278 ? -11.714 -16.764 -2.919 1.00 94.69 278 VAL A C 1
ATOM 2157 O O . VAL A 1 278 ? -10.948 -17.662 -2.581 1.00 94.69 278 VAL A O 1
ATOM 2160 N N . THR A 1 279 ? -11.761 -16.293 -4.157 1.00 94.88 279 THR A N 1
ATOM 2161 C CA . THR A 1 279 ? -10.846 -16.681 -5.226 1.00 94.88 279 THR A CA 1
ATOM 2162 C C . THR A 1 279 ? -9.926 -15.516 -5.551 1.00 94.88 279 THR A C 1
ATOM 2164 O O . THR A 1 279 ? -10.402 -14.403 -5.791 1.00 94.88 279 THR A O 1
ATOM 2167 N N . ASP A 1 280 ? -8.624 -15.775 -5.587 1.00 95.69 280 ASP A N 1
ATOM 2168 C CA . ASP A 1 280 ? -7.626 -14.797 -6.007 1.00 95.69 280 ASP A CA 1
ATOM 2169 C C . ASP A 1 280 ? -7.361 -14.912 -7.515 1.00 95.69 280 ASP A C 1
ATOM 2171 O O . ASP A 1 280 ? -7.139 -16.004 -8.037 1.00 95.69 280 ASP A O 1
ATOM 2175 N N . GLN A 1 281 ? -7.428 -13.783 -8.217 1.00 94.19 281 GLN A N 1
ATOM 2176 C CA . GLN A 1 281 ? -7.144 -13.666 -9.653 1.00 94.19 281 GLN A CA 1
ATOM 2177 C C . GLN A 1 281 ? -6.218 -12.481 -9.954 1.00 94.19 281 GLN A C 1
ATOM 2179 O O . GLN A 1 281 ? -6.158 -12.006 -11.092 1.00 94.19 281 GLN A O 1
ATOM 2184 N N . ARG A 1 282 ? -5.517 -11.970 -8.936 1.00 95.38 282 ARG A N 1
ATOM 2185 C CA . ARG A 1 282 ? -4.488 -10.950 -9.136 1.00 95.38 282 ARG A CA 1
ATOM 2186 C C . ARG A 1 282 ? -3.406 -11.504 -10.060 1.00 95.38 282 ARG A C 1
ATOM 2188 O O . ARG A 1 282 ? -3.017 -12.663 -9.936 1.00 95.38 282 ARG A O 1
ATOM 2195 N N . SER A 1 283 ? -2.936 -10.674 -10.988 1.00 93.25 283 SER A N 1
ATOM 2196 C CA . SER A 1 283 ? -1.812 -11.012 -11.860 1.00 93.25 283 SER A CA 1
ATOM 2197 C C . SER A 1 283 ? -0.595 -10.191 -11.462 1.00 93.25 283 SER A C 1
ATOM 2199 O O . SER A 1 283 ? -0.648 -8.962 -11.418 1.00 93.25 283 SER A O 1
ATOM 2201 N N . PHE A 1 284 ? 0.500 -10.893 -11.195 1.00 90.44 284 PHE A N 1
ATOM 2202 C CA . PHE A 1 284 ? 1.801 -10.312 -10.867 1.00 90.44 284 PHE A CA 1
ATOM 2203 C C . PHE A 1 284 ? 2.749 -10.288 -12.075 1.00 90.44 284 PHE A C 1
ATOM 2205 O O . PHE A 1 284 ? 3.849 -9.761 -11.990 1.00 90.44 284 PHE A O 1
ATOM 2212 N N . GLU A 1 285 ? 2.295 -10.782 -13.229 1.00 87.69 285 GLU A N 1
ATOM 2213 C CA . GLU A 1 285 ? 3.078 -10.882 -14.470 1.00 87.69 285 GLU A CA 1
ATOM 2214 C C . GLU A 1 285 ? 3.347 -9.521 -15.133 1.00 87.69 285 GLU A C 1
ATOM 2216 O O . GLU A 1 285 ? 4.058 -9.444 -16.126 1.00 87.69 285 GLU A O 1
ATOM 2221 N N . GLY A 1 286 ? 2.770 -8.436 -14.605 1.00 85.94 286 GLY A N 1
ATOM 2222 C CA . GLY A 1 286 ? 2.979 -7.083 -15.122 1.00 85.94 286 GLY A CA 1
ATOM 2223 C C . GLY A 1 286 ? 4.362 -6.493 -14.832 1.00 85.94 286 GLY A C 1
ATOM 2224 O O . GLY A 1 286 ? 4.647 -5.402 -15.318 1.00 85.94 286 GLY A O 1
ATOM 2225 N N . PHE A 1 287 ? 5.188 -7.169 -14.031 1.00 91.25 287 PHE A N 1
ATOM 2226 C CA . PHE A 1 287 ? 6.554 -6.757 -13.720 1.00 91.25 287 PHE A CA 1
ATOM 2227 C C . PHE A 1 287 ? 7.553 -7.610 -14.500 1.00 91.25 287 PHE A C 1
ATOM 2229 O O . PHE A 1 287 ? 7.409 -8.833 -14.563 1.00 91.25 287 PHE A O 1
ATOM 2236 N N . MET A 1 288 ? 8.606 -6.979 -15.026 1.00 92.00 288 MET A N 1
ATOM 2237 C CA . MET A 1 288 ? 9.760 -7.711 -15.534 1.00 92.00 288 MET A CA 1
ATOM 2238 C C . MET A 1 288 ? 10.348 -8.557 -14.402 1.00 92.00 288 MET A C 1
ATOM 2240 O O . MET A 1 288 ? 10.710 -8.036 -13.349 1.00 92.00 288 MET A O 1
ATOM 2244 N N . ASN A 1 289 ? 10.440 -9.867 -14.625 1.00 92.06 289 ASN A N 1
ATOM 2245 C CA . ASN A 1 289 ? 11.029 -10.792 -13.670 1.00 92.06 289 ASN A CA 1
ATOM 2246 C C . ASN A 1 289 ? 12.231 -11.495 -14.303 1.00 92.06 289 ASN A C 1
ATOM 2248 O O . ASN A 1 289 ? 12.076 -12.349 -15.177 1.00 92.06 289 ASN A O 1
ATOM 2252 N N . LEU A 1 290 ? 13.422 -11.112 -13.848 1.00 92.62 290 LEU A N 1
ATOM 2253 C CA . LEU A 1 290 ? 14.700 -11.699 -14.252 1.00 92.62 290 LEU A CA 1
ATOM 2254 C C . LEU A 1 290 ? 15.335 -12.509 -13.116 1.00 92.62 290 LEU A C 1
ATOM 2256 O O . LEU A 1 290 ? 16.516 -12.841 -13.189 1.00 92.62 290 LEU A O 1
ATOM 2260 N N . GLU A 1 291 ? 14.575 -12.807 -12.061 1.00 90.81 291 GLU A N 1
ATOM 2261 C CA . GLU A 1 291 ? 15.070 -13.582 -10.929 1.00 90.81 291 GLU A CA 1
ATOM 2262 C C . GLU A 1 291 ? 15.334 -15.039 -11.321 1.00 90.81 291 GLU A C 1
ATOM 2264 O O . GLU A 1 291 ? 14.632 -15.626 -12.156 1.00 90.81 291 GLU A O 1
ATOM 2269 N N . ALA A 1 292 ? 16.361 -15.638 -10.714 1.00 87.00 292 ALA A N 1
ATOM 2270 C CA . ALA A 1 292 ? 16.694 -17.030 -10.972 1.00 87.00 292 ALA A CA 1
ATOM 2271 C C . ALA A 1 292 ? 15.543 -17.967 -10.557 1.00 87.00 292 ALA A C 1
ATOM 2273 O O . ALA A 1 292 ? 14.836 -17.711 -9.577 1.00 87.00 292 ALA A O 1
ATOM 2274 N N . PRO A 1 293 ? 15.367 -19.110 -11.247 1.00 83.81 293 PRO A N 1
ATOM 2275 C CA . PRO A 1 293 ? 14.361 -20.092 -10.869 1.00 83.81 293 PRO A CA 1
ATOM 2276 C C . PRO A 1 293 ? 14.505 -20.531 -9.405 1.00 83.81 293 PRO A C 1
ATOM 2278 O O . PRO A 1 293 ? 15.568 -20.991 -8.993 1.00 83.81 293 PRO A O 1
ATOM 2281 N N . GLY A 1 294 ? 13.415 -20.441 -8.643 1.00 82.81 294 GLY A N 1
ATOM 2282 C CA . GLY A 1 294 ? 13.380 -20.800 -7.222 1.00 82.81 294 GLY A CA 1
ATOM 2283 C C . GLY A 1 294 ? 13.609 -19.630 -6.262 1.00 82.81 294 GLY A C 1
ATOM 2284 O O . GLY A 1 294 ? 13.414 -19.818 -5.065 1.00 82.81 294 GLY A O 1
ATOM 2285 N N . GLN A 1 295 ? 13.961 -18.445 -6.769 1.00 85.25 295 GLN A N 1
ATOM 2286 C CA . GLN A 1 295 ? 13.940 -17.204 -5.994 1.00 85.25 295 GLN A CA 1
ATOM 2287 C C . GLN A 1 295 ? 12.526 -16.605 -5.933 1.00 85.25 295 GLN A C 1
ATOM 2289 O O . GLN A 1 295 ? 11.689 -16.926 -6.790 1.00 85.25 295 GLN A O 1
ATOM 2294 N N . PRO A 1 296 ? 12.241 -15.745 -4.935 1.00 88.00 296 PRO A N 1
ATOM 2295 C CA . PRO A 1 296 ? 11.057 -14.896 -4.947 1.00 88.00 296 PRO A CA 1
ATOM 2296 C C . PRO A 1 296 ? 10.961 -14.122 -6.260 1.00 88.00 296 PRO A C 1
ATOM 2298 O O . PRO A 1 296 ? 11.967 -13.723 -6.845 1.00 88.00 296 PRO A O 1
ATOM 2301 N N . THR A 1 297 ? 9.744 -13.923 -6.743 1.00 91.38 297 THR A N 1
ATOM 2302 C CA . THR A 1 297 ? 9.508 -13.152 -7.960 1.00 91.38 297 THR A CA 1
ATOM 2303 C C . THR A 1 297 ? 9.790 -11.665 -7.714 1.00 91.38 297 THR A C 1
ATOM 2305 O O . THR A 1 297 ? 9.609 -11.152 -6.608 1.00 91.38 297 THR A O 1
ATOM 2308 N N . PHE A 1 298 ? 10.276 -10.951 -8.734 1.00 91.94 298 PHE A N 1
ATOM 2309 C CA . PHE A 1 298 ? 10.772 -9.584 -8.545 1.00 91.94 298 PHE A CA 1
ATOM 2310 C C . PHE A 1 298 ? 9.747 -8.624 -7.912 1.00 91.94 298 PHE A C 1
ATOM 2312 O O . PHE A 1 298 ? 10.105 -7.741 -7.131 1.00 91.94 298 PHE A O 1
ATOM 2319 N N . GLU A 1 299 ? 8.456 -8.785 -8.201 1.00 92.94 299 GLU A N 1
ATOM 2320 C CA . GLU A 1 299 ? 7.431 -7.908 -7.649 1.00 92.94 299 GLU A CA 1
ATOM 2321 C C . GLU A 1 299 ? 7.319 -8.002 -6.126 1.00 92.94 299 GLU A C 1
ATOM 2323 O O . GLU A 1 299 ? 6.852 -7.047 -5.506 1.00 92.94 299 GLU A O 1
ATOM 2328 N N . GLU A 1 300 ? 7.735 -9.118 -5.511 1.00 92.12 300 GLU A N 1
ATOM 2329 C CA . GLU A 1 300 ? 7.718 -9.288 -4.054 1.00 92.12 300 GLU A CA 1
ATOM 2330 C C . GLU A 1 300 ? 8.573 -8.222 -3.362 1.00 92.12 300 GLU A C 1
ATOM 2332 O O . GLU A 1 300 ? 8.174 -7.688 -2.326 1.00 92.12 300 GLU A O 1
ATOM 2337 N N . TYR A 1 301 ? 9.682 -7.829 -3.994 1.00 90.94 301 TYR A N 1
ATOM 2338 C CA . TYR A 1 301 ? 10.614 -6.809 -3.513 1.00 90.94 301 TYR A CA 1
ATOM 2339 C C . TYR A 1 301 ? 10.055 -5.384 -3.543 1.00 90.94 301 TYR A C 1
ATOM 2341 O O . TYR A 1 301 ? 10.637 -4.480 -2.942 1.00 90.94 301 TYR A O 1
ATOM 2349 N N . VAL A 1 302 ? 8.934 -5.159 -4.231 1.00 92.62 302 VAL A N 1
ATOM 2350 C CA . VAL A 1 302 ? 8.284 -3.843 -4.327 1.00 92.62 302 VAL A CA 1
ATOM 2351 C C . VAL A 1 302 ? 6.875 -3.827 -3.732 1.00 92.62 302 VAL A C 1
ATOM 2353 O O . VAL A 1 302 ? 6.114 -2.876 -3.932 1.00 92.62 302 VAL A O 1
ATOM 2356 N N . ARG A 1 303 ? 6.492 -4.869 -2.981 1.00 91.56 303 ARG A N 1
ATOM 2357 C CA . ARG A 1 303 ? 5.197 -4.916 -2.291 1.00 91.56 303 ARG A CA 1
ATOM 2358 C C . ARG A 1 303 ? 5.192 -4.018 -1.053 1.00 91.56 303 ARG A C 1
ATOM 2360 O O . ARG A 1 303 ? 6.127 -3.978 -0.259 1.00 91.56 303 ARG A O 1
ATOM 2367 N N . VAL A 1 304 ? 4.062 -3.345 -0.850 1.00 91.81 304 VAL A N 1
ATOM 2368 C CA . VAL A 1 304 ? 3.764 -2.594 0.375 1.00 91.81 304 VAL A CA 1
ATOM 2369 C C . VAL A 1 304 ? 3.286 -3.576 1.445 1.00 91.81 304 VAL A C 1
ATOM 2371 O O . VAL A 1 304 ? 2.092 -3.882 1.556 1.00 91.81 304 VAL A O 1
ATOM 2374 N N . GLY A 1 305 ? 4.242 -4.100 2.207 1.00 91.19 305 GLY A N 1
ATOM 2375 C CA . GLY A 1 305 ? 4.005 -5.130 3.213 1.00 91.19 305 GLY A CA 1
ATOM 2376 C C . GLY A 1 305 ? 3.637 -6.497 2.617 1.00 91.19 305 GLY A C 1
ATOM 2377 O O . GLY A 1 305 ? 3.672 -6.683 1.398 1.00 91.19 305 GLY A O 1
ATOM 2378 N N . PRO A 1 306 ? 3.272 -7.471 3.467 1.00 93.62 306 PRO A N 1
ATOM 2379 C CA . PRO A 1 306 ? 3.036 -8.841 3.019 1.00 93.62 306 PRO A CA 1
ATOM 2380 C C . PRO A 1 306 ? 1.780 -8.994 2.149 1.00 93.62 306 PRO A C 1
ATOM 2382 O O . PRO A 1 306 ? 0.869 -8.159 2.187 1.00 93.62 306 PRO A O 1
ATOM 2385 N N . LEU A 1 307 ? 1.718 -10.060 1.346 1.00 94.50 307 LEU A N 1
ATOM 2386 C CA . LEU A 1 307 ? 0.600 -10.297 0.434 1.00 94.50 307 LEU A CA 1
ATOM 2387 C C . LEU A 1 307 ? -0.665 -10.682 1.213 1.00 94.50 307 LEU A C 1
ATOM 2389 O O . LEU A 1 307 ? -0.718 -11.723 1.854 1.00 94.50 307 LEU A O 1
ATOM 2393 N N . ILE A 1 308 ? -1.712 -9.864 1.104 1.00 94.81 308 ILE A N 1
ATOM 2394 C CA . ILE A 1 308 ? -3.004 -10.154 1.739 1.00 94.81 308 ILE A CA 1
ATOM 2395 C C . ILE A 1 308 ? -3.706 -11.270 0.963 1.00 94.81 308 ILE A C 1
ATOM 2397 O O . ILE A 1 308 ? -4.031 -11.087 -0.213 1.00 94.81 308 ILE A O 1
ATOM 2401 N N . GLY A 1 309 ? -3.960 -12.394 1.622 1.00 94.69 309 GLY A N 1
ATOM 2402 C CA . GLY A 1 309 ? -4.752 -13.529 1.162 1.00 94.69 309 GLY A CA 1
ATOM 2403 C C . GLY A 1 309 ? -6.119 -13.594 1.854 1.00 94.69 309 GLY A C 1
ATOM 2404 O O . GLY A 1 309 ? -6.683 -12.586 2.292 1.00 94.69 309 GLY A O 1
ATOM 2405 N N . ALA A 1 310 ? -6.699 -14.793 1.922 1.00 93.50 310 ALA A N 1
ATOM 2406 C CA . ALA A 1 310 ? -8.032 -14.994 2.493 1.00 93.50 310 ALA A CA 1
ATOM 2407 C C . ALA A 1 310 ? -8.066 -14.768 4.016 1.00 93.50 310 ALA A C 1
ATOM 2409 O O . ALA A 1 310 ? -9.049 -14.235 4.540 1.00 93.50 310 ALA A O 1
ATOM 2410 N N . ASN A 1 311 ? -6.996 -15.131 4.730 1.00 92.69 311 ASN A N 1
ATOM 2411 C CA . ASN A 1 311 ? -6.942 -15.007 6.186 1.00 92.69 311 ASN A CA 1
ATOM 2412 C C . ASN A 1 311 ? -6.736 -13.550 6.613 1.00 92.69 311 ASN A C 1
ATOM 2414 O O . ASN A 1 311 ? -7.400 -13.070 7.534 1.00 92.69 311 ASN A O 1
ATOM 2418 N N . GLY A 1 312 ? -5.871 -12.815 5.918 1.00 93.81 312 GLY A N 1
ATOM 2419 C CA . GLY A 1 312 ? -5.663 -11.385 6.104 1.00 93.81 312 GLY A CA 1
ATOM 2420 C C . GLY A 1 312 ? -6.938 -10.605 5.797 1.00 93.81 312 GLY A C 1
ATOM 2421 O O . GLY A 1 312 ? -7.327 -9.721 6.555 1.00 93.81 312 GLY A O 1
ATOM 2422 N N . LEU A 1 313 ? -7.683 -11.003 4.763 1.00 94.31 313 LEU A N 1
ATOM 2423 C CA . LEU A 1 313 ? -8.997 -10.433 4.467 1.00 94.31 313 LEU A CA 1
ATOM 2424 C C . LEU A 1 313 ? -10.023 -10.696 5.582 1.00 94.31 313 LEU A C 1
ATOM 2426 O O . LEU A 1 313 ? -10.805 -9.803 5.926 1.00 94.31 313 LEU A O 1
ATOM 2430 N N . LYS A 1 314 ? -10.008 -11.893 6.184 1.00 92.56 314 LYS A N 1
ATOM 2431 C CA . LYS A 1 314 ? -10.810 -12.203 7.377 1.00 92.56 314 LYS A CA 1
ATOM 2432 C C . LYS A 1 314 ? -10.417 -11.290 8.544 1.00 92.56 314 LYS A C 1
ATOM 2434 O O . LYS A 1 314 ? -11.298 -10.720 9.183 1.00 92.56 314 LYS A O 1
ATOM 2439 N N . ALA A 1 315 ? -9.124 -11.060 8.762 1.00 93.94 315 ALA A N 1
ATOM 2440 C CA . ALA A 1 315 ? -8.636 -10.133 9.780 1.00 93.94 315 ALA A CA 1
ATOM 2441 C C . ALA A 1 315 ? -9.109 -8.685 9.532 1.00 93.94 315 ALA A C 1
ATOM 2443 O O . ALA A 1 315 ? -9.621 -8.033 10.437 1.00 93.94 315 ALA A O 1
ATOM 2444 N N . LEU A 1 316 ? -9.044 -8.186 8.297 1.00 94.12 316 LEU A N 1
ATOM 2445 C CA . LEU A 1 316 ? -9.580 -6.860 7.958 1.00 94.12 316 LEU A CA 1
ATOM 2446 C C . LEU A 1 316 ? -11.108 -6.778 8.140 1.00 94.12 316 LEU A C 1
ATOM 2448 O O . LEU A 1 316 ? -11.637 -5.740 8.541 1.00 94.12 316 LEU A O 1
ATOM 2452 N N . SER A 1 317 ? -11.821 -7.882 7.905 1.00 93.88 317 SER A N 1
ATOM 2453 C CA . SER A 1 317 ? -13.270 -7.974 8.130 1.00 93.88 317 SER A CA 1
ATOM 2454 C C . SER A 1 317 ? -13.643 -7.926 9.616 1.00 93.88 317 SER A C 1
ATOM 2456 O O . SER A 1 317 ? -14.705 -7.399 9.955 1.00 93.88 317 SER A O 1
ATOM 2458 N N . LEU A 1 318 ? -12.774 -8.407 10.516 1.00 94.44 318 LEU A N 1
ATOM 2459 C CA . LEU A 1 318 ? -12.932 -8.229 11.966 1.00 94.44 318 LEU A CA 1
ATOM 2460 C C . LEU A 1 318 ? -12.938 -6.740 12.331 1.00 94.44 318 LEU A C 1
ATOM 2462 O O . LEU A 1 318 ? -13.826 -6.291 13.056 1.00 94.44 318 LEU A O 1
ATOM 2466 N N . VAL A 1 319 ? -11.985 -5.968 11.799 1.00 94.56 319 VAL A N 1
ATOM 2467 C CA . VAL A 1 319 ? -11.897 -4.517 12.035 1.00 94.56 319 VAL A CA 1
ATOM 2468 C C . VAL A 1 319 ? -13.189 -3.828 11.599 1.00 94.56 319 VAL A C 1
ATOM 2470 O O . VAL A 1 319 ? -13.804 -3.097 12.378 1.00 94.56 319 VAL A O 1
ATOM 2473 N N . ASP A 1 320 ? -13.651 -4.112 10.379 1.00 93.69 320 ASP A N 1
ATOM 2474 C CA . ASP A 1 320 ? -14.894 -3.536 9.857 1.00 93.69 320 ASP A CA 1
ATOM 2475 C C . ASP A 1 320 ? -16.120 -3.950 10.686 1.00 93.69 320 ASP A C 1
ATOM 2477 O O . ASP A 1 320 ? -16.992 -3.127 10.961 1.00 93.69 320 ASP A O 1
ATOM 2481 N N . THR A 1 321 ? -16.157 -5.198 11.165 1.00 93.06 321 THR A N 1
ATOM 2482 C CA . THR A 1 321 ? -17.217 -5.705 12.049 1.00 93.06 321 THR A CA 1
ATOM 2483 C C . THR A 1 321 ? -17.270 -4.935 13.367 1.00 93.06 321 THR A C 1
ATOM 2485 O O . THR A 1 321 ? -18.355 -4.547 13.804 1.00 93.06 321 THR A O 1
ATOM 2488 N N . VAL A 1 322 ? -16.118 -4.651 13.986 1.00 94.00 322 VAL A N 1
ATOM 2489 C CA . VAL A 1 322 ? -16.051 -3.832 15.206 1.00 94.00 322 VAL A CA 1
ATOM 2490 C C . VAL A 1 322 ? -16.635 -2.445 14.945 1.00 94.00 322 VAL A C 1
ATOM 2492 O O . VAL A 1 322 ? -17.533 -2.014 15.670 1.00 94.00 322 VAL A O 1
ATOM 2495 N N . PHE A 1 323 ? -16.204 -1.766 13.878 1.00 92.94 323 PHE A N 1
ATOM 2496 C CA . PHE A 1 323 ? -16.754 -0.457 13.520 1.00 92.94 323 PHE A CA 1
ATOM 2497 C C . PHE A 1 323 ? -18.250 -0.516 13.210 1.00 92.94 323 PHE A C 1
ATOM 2499 O O . PHE A 1 323 ? -18.989 0.370 13.642 1.00 92.94 323 PHE A O 1
ATOM 2506 N N . TYR A 1 324 ? -18.725 -1.554 12.524 1.00 91.12 324 TYR A N 1
ATOM 2507 C CA . TYR A 1 324 ? -20.146 -1.740 12.242 1.00 91.12 324 TYR A CA 1
ATOM 2508 C C . TYR A 1 324 ? -20.970 -1.875 13.528 1.00 91.12 324 TYR A C 1
ATOM 2510 O O . TYR A 1 324 ? -21.994 -1.212 13.660 1.00 91.12 324 TYR A O 1
ATOM 2518 N N . LEU A 1 325 ? -20.523 -2.652 14.516 1.00 90.50 325 LEU A N 1
ATOM 2519 C CA . LEU A 1 325 ? -21.229 -2.761 15.801 1.00 90.50 325 LEU A CA 1
ATOM 2520 C C . LEU A 1 325 ? -21.175 -1.447 16.603 1.00 90.50 325 LEU A C 1
ATOM 2522 O O . LEU A 1 325 ? -22.150 -1.049 17.248 1.00 90.50 325 LEU A O 1
ATOM 2526 N N . LEU A 1 326 ? -20.043 -0.742 16.535 1.00 90.12 326 LEU A N 1
ATOM 2527 C CA . LEU A 1 326 ? -19.798 0.495 17.275 1.00 90.12 326 LEU A CA 1
ATOM 2528 C C . LEU A 1 326 ? -20.418 1.748 16.653 1.00 90.12 326 LEU A C 1
ATOM 2530 O O . LEU A 1 326 ? -20.691 2.696 17.387 1.00 90.12 326 LEU A O 1
ATOM 2534 N N . THR A 1 327 ? -20.680 1.782 15.352 1.00 87.56 327 THR A N 1
ATOM 2535 C CA . THR A 1 327 ? -21.185 2.985 14.656 1.00 87.56 327 THR A CA 1
ATOM 2536 C C . THR A 1 327 ? -22.414 2.724 13.798 1.00 87.56 327 THR A C 1
ATOM 2538 O O . THR A 1 327 ? -23.127 3.662 13.450 1.00 87.56 327 THR A O 1
ATOM 2541 N N . GLY A 1 328 ? -22.681 1.463 13.462 1.00 73.88 328 GLY A N 1
ATOM 2542 C CA . GLY A 1 328 ? -23.753 1.083 12.562 1.00 73.88 328 GLY A CA 1
ATOM 2543 C C . GLY A 1 328 ? -25.142 1.435 13.098 1.00 73.88 328 GLY A C 1
ATOM 2544 O O . GLY A 1 328 ? -25.340 1.635 14.305 1.00 73.88 328 GLY A O 1
ATOM 2545 N N . PRO A 1 329 ? -26.133 1.515 12.194 1.00 68.69 329 PRO A N 1
ATOM 2546 C CA . PRO A 1 329 ? -27.515 1.748 12.579 1.00 68.69 329 PRO A CA 1
ATOM 2547 C C . PRO A 1 329 ? -27.970 0.652 13.547 1.00 68.69 329 PRO A C 1
ATOM 2549 O O . PRO A 1 329 ? -27.587 -0.509 13.396 1.00 68.69 329 PRO A O 1
ATOM 2552 N N . LYS A 1 330 ? -28.809 1.006 14.532 1.00 63.69 330 LYS A N 1
ATOM 2553 C CA . LYS A 1 330 ? -29.421 0.008 15.421 1.00 63.69 330 LYS A CA 1
ATOM 2554 C C . LYS A 1 330 ? -30.086 -1.061 14.553 1.00 63.69 330 LYS A C 1
ATOM 2556 O O . LYS A 1 330 ? -30.946 -0.730 13.737 1.00 63.69 330 LYS A O 1
ATOM 2561 N N . VAL A 1 331 ? -29.652 -2.311 14.711 1.00 55.78 331 VAL A N 1
ATOM 2562 C CA . VAL A 1 331 ? -30.186 -3.456 13.971 1.00 55.78 331 VAL A CA 1
ATOM 2563 C C . VAL A 1 331 ? -31.685 -3.524 14.248 1.00 55.78 331 VAL A C 1
ATOM 2565 O O . VAL A 1 331 ? -32.100 -3.810 15.369 1.00 55.78 331 VAL A O 1
ATOM 2568 N N . ASN A 1 332 ? -32.497 -3.200 13.242 1.00 52.28 332 ASN A N 1
ATOM 2569 C CA . ASN A 1 332 ? -33.928 -3.446 13.304 1.00 52.28 332 ASN A CA 1
ATOM 2570 C C . ASN A 1 332 ? -34.144 -4.905 12.868 1.00 52.28 332 ASN A C 1
ATOM 2572 O O . ASN A 1 332 ? -33.767 -5.225 11.738 1.00 52.28 332 ASN A O 1
ATOM 2576 N N . PRO A 1 333 ? -34.696 -5.794 13.712 1.00 53.03 333 PRO A N 1
ATOM 2577 C CA . PRO A 1 333 ? -34.865 -7.214 13.385 1.00 53.03 333 PRO A CA 1
ATOM 2578 C C . PRO A 1 333 ? -35.715 -7.479 12.128 1.00 53.03 333 PRO A C 1
ATOM 2580 O O . PRO A 1 333 ? -35.641 -8.563 11.560 1.00 53.03 333 PRO A O 1
ATOM 2583 N N . GLU A 1 334 ? -36.477 -6.492 11.649 1.00 51.03 334 GLU A N 1
ATOM 2584 C CA . GLU A 1 334 ? -37.253 -6.583 10.404 1.00 51.03 334 GLU A CA 1
ATOM 2585 C C . GLU A 1 334 ? -36.425 -6.336 9.125 1.00 51.03 334 GLU A C 1
ATOM 2587 O O . GLU A 1 334 ? -36.882 -6.628 8.017 1.00 51.03 334 GLU A O 1
ATOM 2592 N N . ASN A 1 335 ? -35.195 -5.818 9.241 1.00 55.50 335 ASN A N 1
ATOM 2593 C CA . ASN A 1 335 ? -34.345 -5.519 8.090 1.00 55.50 335 ASN A CA 1
ATOM 2594 C C . ASN A 1 335 ? -33.558 -6.761 7.644 1.00 55.50 335 ASN A C 1
ATOM 2596 O O . ASN A 1 335 ? -32.629 -7.201 8.315 1.00 55.50 335 ASN A O 1
ATOM 2600 N N . LYS A 1 336 ? -33.856 -7.265 6.438 1.00 59.28 336 LYS A N 1
ATOM 2601 C CA . LYS A 1 336 ? -33.149 -8.380 5.765 1.00 59.28 336 LYS A CA 1
ATOM 2602 C C . LYS A 1 336 ? -31.703 -8.057 5.340 1.00 59.28 336 LYS A C 1
ATOM 2604 O O . LYS A 1 336 ? -31.156 -8.718 4.459 1.00 59.28 336 LYS A O 1
ATOM 2609 N N . SER A 1 337 ? -31.090 -7.002 5.876 1.00 65.44 337 SER A N 1
ATOM 2610 C CA . SER A 1 337 ? -29.728 -6.623 5.503 1.00 65.44 337 SER A CA 1
ATOM 2611 C C . SER A 1 337 ? -28.723 -7.642 6.052 1.00 65.44 337 SER A C 1
ATOM 2613 O O . SER A 1 337 ? -28.849 -8.005 7.223 1.00 65.44 337 SER A O 1
ATOM 2615 N N . PRO A 1 338 ? -27.702 -8.044 5.271 1.00 77.00 338 PRO A N 1
ATOM 2616 C CA . PRO A 1 338 ? -26.629 -8.909 5.751 1.00 77.00 338 PRO A CA 1
ATOM 2617 C C . PRO A 1 338 ? -25.995 -8.346 7.023 1.00 77.00 338 PRO A C 1
ATOM 2619 O O . PRO A 1 338 ? -25.723 -7.141 7.093 1.00 77.00 338 PRO A O 1
ATOM 2622 N N . GLN A 1 339 ? -25.787 -9.224 8.001 1.00 80.81 339 GLN A N 1
ATOM 2623 C CA . GLN A 1 339 ? -25.174 -8.934 9.296 1.00 80.81 339 GLN A CA 1
ATOM 2624 C C . GLN A 1 339 ? -23.792 -9.591 9.366 1.00 80.81 339 GLN A C 1
ATOM 2626 O O . GLN A 1 339 ? -23.598 -10.629 8.729 1.00 80.81 339 GLN A O 1
ATOM 2631 N N . PRO A 1 340 ? -22.843 -9.014 10.118 1.00 84.06 340 PRO A N 1
ATOM 2632 C CA . PRO A 1 340 ? -21.535 -9.626 10.300 1.00 84.06 340 PRO A CA 1
ATOM 2633 C C . PRO A 1 340 ? -21.627 -10.925 11.110 1.00 84.06 340 PRO A C 1
ATOM 2635 O O . PRO A 1 340 ? -22.380 -11.010 12.084 1.00 84.06 340 PRO A O 1
ATOM 2638 N N . ASP A 1 341 ? -20.812 -11.915 10.744 1.00 83.94 341 ASP A N 1
ATOM 2639 C CA . ASP A 1 341 ? -20.624 -13.139 11.526 1.00 83.94 341 ASP A CA 1
ATOM 2640 C C . ASP A 1 341 ? -19.691 -12.873 12.715 1.00 83.94 341 ASP A C 1
ATOM 2642 O O . ASP A 1 341 ? -18.471 -12.982 12.620 1.00 83.94 341 ASP A O 1
ATOM 2646 N N . VAL A 1 342 ? -20.275 -12.479 13.846 1.00 85.31 342 VAL A N 1
ATOM 2647 C CA . VAL A 1 342 ? -19.523 -12.176 15.073 1.00 85.31 342 VAL A CA 1
ATOM 2648 C C . VAL A 1 342 ? -18.948 -13.442 15.718 1.00 85.31 342 VAL A C 1
ATOM 2650 O O . VAL A 1 342 ? -17.872 -13.388 16.312 1.00 85.31 342 VAL A O 1
ATOM 2653 N N . GLU A 1 343 ? -19.640 -14.580 15.614 1.00 84.44 343 GLU A N 1
ATOM 2654 C CA . GLU A 1 343 ? -19.191 -15.831 16.240 1.00 84.44 343 GLU A CA 1
ATOM 2655 C C . GLU A 1 343 ? -18.003 -16.445 15.489 1.00 84.44 343 GLU A C 1
ATOM 2657 O O . GLU A 1 343 ? -17.105 -17.002 16.121 1.00 84.44 343 GLU A O 1
ATOM 2662 N N . GLY A 1 344 ? -17.929 -16.258 14.166 1.00 83.31 344 GLY A N 1
ATOM 2663 C CA . GLY A 1 344 ? -16.808 -16.695 13.325 1.00 83.31 344 GLY A CA 1
ATOM 2664 C C . GLY A 1 344 ? -15.447 -16.058 13.652 1.00 83.31 344 GLY A C 1
ATOM 2665 O O . GLY A 1 344 ? -14.416 -16.520 13.143 1.00 83.31 344 GLY A O 1
ATOM 2666 N N . PHE A 1 345 ? -15.429 -15.027 14.506 1.00 86.56 345 PHE A N 1
ATOM 2667 C CA . PHE A 1 345 ? -14.222 -14.369 15.024 1.00 86.56 345 PHE A CA 1
ATOM 2668 C C . PHE A 1 345 ? -13.855 -14.772 16.459 1.00 86.56 345 PHE A C 1
ATOM 2670 O O . PHE A 1 345 ? -12.842 -14.308 16.989 1.00 86.56 345 PHE A O 1
ATOM 2677 N N . SER A 1 346 ? -14.645 -15.628 17.110 1.00 79.94 346 SER A N 1
ATOM 2678 C CA . SER A 1 346 ? -14.328 -16.101 18.457 1.00 79.94 346 SER A CA 1
ATOM 2679 C C . SER A 1 346 ? -12.992 -16.854 18.463 1.00 79.94 346 SER A C 1
ATOM 2681 O O . SER A 1 346 ? -12.816 -17.829 17.738 1.00 79.94 346 SER A O 1
ATOM 2683 N N . GLY A 1 347 ? -12.029 -16.387 19.263 1.00 78.31 347 GLY A N 1
ATOM 2684 C CA . GLY A 1 347 ? -10.692 -16.986 19.360 1.00 78.31 347 GLY A CA 1
ATOM 2685 C C . GLY A 1 347 ? -9.715 -16.619 18.236 1.00 78.31 347 GLY A C 1
ATOM 2686 O O . GLY A 1 347 ? -8.585 -17.103 18.263 1.00 78.31 347 GLY A O 1
ATOM 2687 N N . PHE A 1 348 ? -10.091 -15.727 17.308 1.00 85.94 348 PHE A N 1
ATOM 2688 C CA . PHE A 1 348 ? -9.237 -15.309 16.182 1.00 85.94 348 PHE A CA 1
ATOM 2689 C C . PHE A 1 348 ? -7.895 -14.691 16.618 1.00 85.94 348 PHE A C 1
ATOM 2691 O O . PHE A 1 348 ? -6.916 -14.738 15.883 1.00 85.94 348 PHE A O 1
ATOM 2698 N N . GLU A 1 349 ? -7.811 -14.193 17.854 1.00 82.00 349 GLU A N 1
ATOM 2699 C CA . GLU A 1 349 ? -6.575 -13.731 18.501 1.00 82.00 349 GLU A CA 1
ATOM 2700 C C . GLU A 1 349 ? -5.424 -14.760 18.512 1.00 82.00 349 GLU A C 1
ATOM 2702 O O . GLU A 1 349 ? -4.263 -14.369 18.642 1.00 82.00 349 GLU A O 1
ATOM 2707 N N . LYS A 1 350 ? -5.722 -16.059 18.367 1.00 84.38 350 LYS A N 1
ATOM 2708 C CA . LYS A 1 350 ? -4.724 -17.143 18.319 1.00 84.38 350 LYS A CA 1
ATOM 2709 C C . LYS A 1 350 ? -4.263 -17.489 16.903 1.00 84.38 350 LYS A C 1
ATOM 2711 O O . LYS A 1 350 ? -3.130 -17.931 16.741 1.00 84.38 350 LYS A O 1
ATOM 2716 N N . ASP A 1 351 ? -5.103 -17.224 15.907 1.00 87.94 351 ASP A N 1
ATOM 2717 C CA . ASP A 1 351 ? -4.927 -17.652 14.514 1.00 87.94 351 ASP A CA 1
ATOM 2718 C C . ASP A 1 351 ? -4.642 -16.456 13.588 1.00 87.94 351 ASP A C 1
ATOM 2720 O O . ASP A 1 351 ? -5.096 -16.400 12.445 1.00 87.94 351 ASP A O 1
ATOM 2724 N N . ILE A 1 352 ? -3.916 -15.454 14.095 1.00 90.69 352 ILE A N 1
ATOM 2725 C CA . ILE A 1 352 ? -3.595 -14.245 13.330 1.00 90.69 352 ILE A CA 1
ATOM 2726 C C . ILE A 1 352 ? -2.589 -14.602 12.217 1.00 90.69 352 ILE A C 1
ATOM 2728 O O . ILE A 1 352 ? -1.494 -15.078 12.538 1.00 90.69 352 ILE A O 1
ATOM 2732 N N . PRO A 1 353 ? -2.902 -14.333 10.935 1.00 92.06 353 PRO A N 1
ATOM 2733 C CA . PRO A 1 353 ? -2.018 -14.627 9.806 1.00 92.06 353 PRO A CA 1
ATOM 2734 C C . PRO A 1 353 ? -0.868 -13.613 9.746 1.00 92.06 353 PRO A C 1
ATOM 2736 O O . PRO A 1 353 ? -0.974 -12.547 9.140 1.00 92.06 353 PRO A O 1
ATOM 2739 N N . LYS A 1 354 ? 0.231 -13.913 10.443 1.00 91.75 354 LYS A N 1
ATOM 2740 C CA . LYS A 1 354 ? 1.406 -13.024 10.552 1.00 91.75 354 LYS A CA 1
ATOM 2741 C C . LYS A 1 354 ? 2.177 -12.869 9.238 1.00 91.75 354 LYS A C 1
ATOM 2743 O O . LYS A 1 354 ? 2.953 -11.934 9.103 1.00 91.75 354 LYS A O 1
ATOM 2748 N N . ASP A 1 355 ? 1.984 -13.796 8.314 1.00 92.81 355 ASP A N 1
ATOM 2749 C CA . ASP A 1 355 ? 2.561 -13.842 6.973 1.00 92.81 355 ASP A CA 1
ATOM 2750 C C . ASP A 1 355 ? 1.809 -12.964 5.962 1.00 92.81 355 ASP A C 1
ATOM 2752 O O . ASP A 1 355 ? 2.389 -12.568 4.959 1.00 92.81 355 ASP A O 1
ATOM 2756 N N . GLU A 1 356 ? 0.548 -12.614 6.231 1.00 94.88 356 GLU A N 1
ATOM 2757 C CA . GLU A 1 356 ? -0.271 -11.774 5.341 1.00 94.88 356 GLU A CA 1
ATOM 2758 C C . GLU A 1 356 ? -0.421 -10.320 5.840 1.00 94.88 356 GLU A C 1
ATOM 2760 O O . GLU A 1 356 ? -0.856 -9.433 5.095 1.00 94.88 356 GLU A O 1
ATOM 2765 N N . LEU A 1 357 ? -0.065 -10.062 7.103 1.00 95.31 357 LEU A N 1
ATOM 2766 C CA . LEU A 1 357 ? -0.299 -8.798 7.807 1.00 95.31 357 LEU A CA 1
ATOM 2767 C C . LEU A 1 357 ? 1.005 -8.109 8.215 1.00 95.31 357 LEU A C 1
ATOM 2769 O O . LEU A 1 357 ? 1.982 -8.752 8.591 1.00 95.31 357 LEU A O 1
ATOM 2773 N N . THR A 1 358 ? 1.010 -6.777 8.206 1.00 94.75 358 THR A N 1
ATOM 2774 C CA . THR A 1 358 ? 2.124 -5.995 8.761 1.00 94.75 358 THR A CA 1
ATOM 2775 C C . THR A 1 358 ? 2.186 -6.135 10.290 1.00 94.75 358 THR A C 1
ATOM 2777 O O . THR A 1 358 ? 1.179 -6.458 10.927 1.00 94.75 358 THR A O 1
ATOM 2780 N N . PRO A 1 359 ? 3.329 -5.833 10.937 1.00 93.00 359 PRO A N 1
ATOM 2781 C CA . PRO A 1 359 ? 3.412 -5.839 12.399 1.00 93.00 359 PRO A CA 1
ATOM 2782 C C . PRO A 1 359 ? 2.366 -4.938 13.079 1.00 93.00 359 PRO A C 1
ATOM 2784 O O . PRO A 1 359 ? 1.795 -5.322 14.100 1.00 93.00 359 PRO A O 1
ATOM 2787 N N . ALA A 1 360 ? 2.071 -3.770 12.494 1.00 93.44 360 ALA A N 1
ATOM 2788 C CA . ALA A 1 360 ? 1.044 -2.860 12.998 1.00 93.44 360 ALA A CA 1
ATOM 2789 C C . ALA A 1 360 ? -0.374 -3.426 12.833 1.00 93.44 360 ALA A C 1
ATOM 2791 O O . ALA A 1 360 ? -1.194 -3.287 13.741 1.00 93.44 360 ALA A O 1
ATOM 2792 N N . GLU A 1 361 ? -0.657 -4.106 11.718 1.00 95.88 361 GLU A N 1
ATOM 2793 C CA . GLU A 1 361 ? -1.925 -4.805 11.505 1.00 95.88 361 GLU A CA 1
ATOM 2794 C C . GLU A 1 361 ? -2.091 -5.957 12.505 1.00 95.88 361 GLU A C 1
ATOM 2796 O O . GLU A 1 361 ? -3.126 -6.036 13.159 1.00 95.88 361 GLU A O 1
ATOM 2801 N N . VAL A 1 362 ? -1.072 -6.804 12.698 1.00 95.31 362 VAL A N 1
ATOM 2802 C CA . VAL A 1 362 ? -1.096 -7.912 13.675 1.00 95.31 362 VAL A CA 1
ATOM 2803 C C . VAL A 1 362 ? -1.417 -7.401 15.077 1.00 95.31 362 VAL A C 1
ATOM 2805 O O . VAL A 1 362 ? -2.295 -7.936 15.755 1.00 95.31 362 VAL A O 1
ATOM 2808 N N . GLU A 1 363 ? -0.729 -6.346 15.507 1.00 93.69 363 GLU A N 1
ATOM 2809 C CA . GLU A 1 363 ? -0.975 -5.723 16.802 1.00 93.69 363 GLU A CA 1
ATOM 2810 C C . GLU A 1 363 ? -2.381 -5.107 16.892 1.00 93.69 363 GLU A C 1
ATOM 2812 O O . GLU A 1 363 ? -3.055 -5.243 17.915 1.00 93.69 363 GLU A O 1
ATOM 2817 N N . GLY A 1 364 ? -2.848 -4.467 15.817 1.00 94.00 364 GLY A N 1
ATOM 2818 C CA . GLY A 1 364 ? -4.206 -3.943 15.708 1.00 94.00 364 GLY A CA 1
ATOM 2819 C C . GLY A 1 364 ? -5.260 -5.041 15.870 1.00 94.00 364 GLY A C 1
ATOM 2820 O O . GLY A 1 364 ? -6.199 -4.903 16.648 1.00 94.00 364 GLY A O 1
ATOM 2821 N N . ILE A 1 365 ? -5.102 -6.178 15.194 1.00 95.06 365 ILE A N 1
ATOM 2822 C CA . ILE A 1 365 ? -6.055 -7.297 15.250 1.00 95.06 365 ILE A CA 1
ATOM 2823 C C . ILE A 1 365 ? -6.205 -7.868 16.665 1.00 95.06 365 ILE A C 1
ATOM 2825 O O . ILE A 1 365 ? -7.315 -8.234 17.069 1.00 95.06 365 ILE A O 1
ATOM 2829 N N . GLN A 1 366 ? -5.126 -7.892 17.451 1.00 93.12 366 GLN A N 1
ATOM 2830 C CA . GLN A 1 366 ? -5.180 -8.319 18.853 1.00 93.12 366 GLN A CA 1
ATOM 2831 C C . GLN A 1 366 ? -6.109 -7.420 19.676 1.00 93.12 366 GLN A C 1
ATOM 2833 O O . GLN A 1 366 ? -6.980 -7.920 20.390 1.00 93.12 366 GLN A O 1
ATOM 2838 N N . ILE A 1 367 ? -5.977 -6.097 19.539 1.00 95.50 367 ILE A N 1
ATOM 2839 C CA . ILE A 1 367 ? -6.849 -5.162 20.253 1.00 95.50 367 ILE A CA 1
ATOM 2840 C C . ILE A 1 367 ? -8.272 -5.172 19.680 1.00 95.50 367 ILE A C 1
ATOM 2842 O O . ILE A 1 367 ? -9.224 -5.218 20.454 1.00 95.50 367 ILE A O 1
ATOM 2846 N N . TYR A 1 368 ? -8.457 -5.257 18.358 1.00 96.38 368 TYR A N 1
ATOM 2847 C CA . TYR A 1 368 ? -9.791 -5.373 17.751 1.00 96.38 368 TYR A CA 1
ATOM 2848 C C . TYR A 1 368 ? -10.553 -6.624 18.203 1.00 96.38 368 TYR A C 1
ATOM 2850 O O . TYR A 1 368 ? -11.769 -6.559 18.366 1.00 96.38 368 TYR A O 1
ATOM 2858 N N . SER A 1 369 ? -9.866 -7.732 18.488 1.00 94.62 369 SER A N 1
ATOM 2859 C CA . SER A 1 369 ? -10.496 -8.934 19.055 1.00 94.62 369 SER A CA 1
ATOM 2860 C C . SER A 1 369 ? -11.074 -8.669 20.455 1.00 94.62 369 SER A C 1
ATOM 2862 O O . SER A 1 369 ? -12.189 -9.095 20.763 1.00 94.62 369 SER A O 1
ATOM 2864 N N . ALA A 1 370 ? -10.368 -7.897 21.290 1.00 94.00 370 ALA A N 1
ATOM 2865 C CA . ALA A 1 370 ? -10.880 -7.451 22.587 1.00 94.00 370 ALA A CA 1
ATOM 2866 C C . ALA A 1 370 ? -12.028 -6.434 22.433 1.00 94.00 370 ALA A C 1
ATOM 2868 O O . ALA A 1 370 ? -13.055 -6.550 23.106 1.00 94.00 370 ALA A O 1
ATOM 2869 N N . LEU A 1 371 ? -11.903 -5.481 21.502 1.00 95.38 371 LEU A N 1
ATOM 2870 C CA . LEU A 1 371 ? -12.952 -4.496 21.214 1.0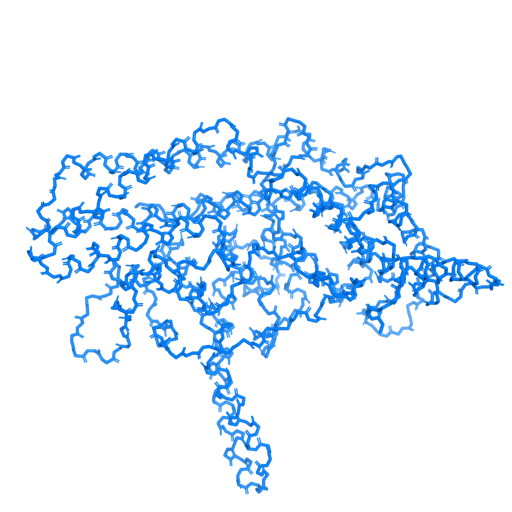0 95.38 371 LEU A CA 1
ATOM 2871 C C . LEU A 1 371 ? -14.228 -5.147 20.670 1.00 95.38 371 LEU A C 1
ATOM 2873 O O . LEU A 1 371 ? -15.319 -4.684 20.995 1.00 95.38 371 LEU A O 1
ATOM 2877 N N . LEU A 1 372 ? -14.121 -6.235 19.900 1.00 94.44 372 LEU A N 1
ATOM 2878 C CA . LEU A 1 372 ? -15.274 -7.003 19.430 1.00 94.44 372 LEU A CA 1
ATOM 2879 C C . LEU A 1 372 ? -16.066 -7.591 20.603 1.00 94.44 372 LEU A C 1
ATOM 2881 O O . LEU A 1 372 ? -17.290 -7.450 20.644 1.00 94.44 372 LEU A O 1
ATOM 2885 N N . LYS A 1 373 ? -15.373 -8.202 21.577 1.00 91.75 373 LYS A N 1
ATOM 2886 C CA . LYS A 1 373 ? -15.994 -8.735 22.803 1.00 91.75 373 LYS A CA 1
ATOM 2887 C C . LYS A 1 373 ? -16.716 -7.619 23.566 1.00 91.75 373 LYS A C 1
ATOM 2889 O O . LYS A 1 373 ? -17.890 -7.770 23.899 1.00 91.75 373 LYS A O 1
ATOM 2894 N N . GLY A 1 374 ? -16.074 -6.458 23.726 1.00 92.00 374 GLY A N 1
ATOM 2895 C CA . GLY A 1 374 ? -16.693 -5.278 24.341 1.00 92.00 374 GLY A CA 1
ATOM 2896 C C . GLY A 1 374 ? -17.914 -4.750 23.572 1.00 92.00 374 GLY A C 1
ATOM 2897 O O . GLY A 1 374 ? -18.962 -4.493 24.162 1.00 92.00 374 GLY A O 1
ATOM 2898 N N . ALA A 1 375 ? -17.833 -4.636 22.244 1.00 91.75 375 ALA A N 1
ATOM 2899 C CA . ALA A 1 375 ? -18.940 -4.174 21.404 1.00 91.75 375 ALA A CA 1
ATOM 2900 C C . ALA A 1 375 ? -20.148 -5.134 21.445 1.00 91.75 375 ALA A C 1
ATOM 2902 O O . ALA A 1 375 ? -21.300 -4.692 21.517 1.00 91.75 375 ALA A O 1
ATOM 2903 N N . LYS A 1 376 ? -19.897 -6.451 21.467 1.00 89.75 376 LYS A N 1
ATOM 2904 C CA . LYS A 1 376 ? -20.925 -7.481 21.688 1.00 89.75 376 LYS A CA 1
ATOM 2905 C C . LYS A 1 376 ? -21.532 -7.362 23.089 1.00 89.75 376 LYS A C 1
ATOM 2907 O O . LYS A 1 376 ? -22.755 -7.371 23.224 1.00 89.75 376 LYS A O 1
ATOM 2912 N N . GLY A 1 377 ? -20.702 -7.158 24.112 1.00 87.69 377 GLY A N 1
ATOM 2913 C CA . GLY A 1 377 ? -21.132 -6.938 25.494 1.00 87.69 377 GLY A CA 1
ATOM 2914 C C . GLY A 1 377 ? -22.092 -5.753 25.647 1.00 87.69 377 GLY A C 1
ATOM 2915 O O . GLY A 1 377 ? -23.131 -5.883 26.293 1.00 87.69 377 GLY A O 1
ATOM 2916 N N . LEU A 1 378 ? -21.828 -4.633 24.959 1.00 87.00 378 LEU A N 1
ATOM 2917 C CA . LEU A 1 378 ? -22.739 -3.477 24.928 1.00 87.00 378 LEU A CA 1
ATOM 2918 C C . LEU A 1 378 ? -24.119 -3.809 24.343 1.00 87.00 378 LEU A C 1
ATOM 2920 O O . LEU A 1 378 ? -25.113 -3.210 24.753 1.00 87.00 378 LEU A O 1
ATOM 2924 N N . SER A 1 379 ? -24.189 -4.755 23.406 1.00 83.25 379 SER A N 1
ATOM 2925 C CA . SER A 1 379 ? -25.449 -5.201 22.798 1.00 83.25 379 SER A CA 1
ATOM 2926 C C . SER A 1 379 ? -26.233 -6.154 23.713 1.00 83.25 379 SER A C 1
ATOM 2928 O O . SER A 1 379 ? -27.461 -6.176 23.664 1.00 83.25 379 SER A O 1
ATOM 2930 N N . ASN A 1 380 ? -25.541 -6.884 24.596 1.00 81.12 380 ASN A N 1
ATOM 2931 C CA . ASN A 1 380 ? -26.113 -7.877 25.514 1.00 81.12 380 ASN A CA 1
ATOM 2932 C C . ASN A 1 380 ? -26.601 -7.299 26.861 1.00 81.12 380 ASN A C 1
ATOM 2934 O O . ASN A 1 380 ? -27.078 -8.043 27.722 1.00 81.12 380 ASN A O 1
ATOM 2938 N N . GLY A 1 381 ? -26.500 -5.984 27.074 1.00 76.38 381 GLY A N 1
ATOM 2939 C CA . GLY A 1 381 ? -26.978 -5.334 28.297 1.00 76.38 381 GLY A CA 1
ATOM 2940 C C . GLY A 1 381 ? -26.172 -5.728 29.544 1.00 76.38 381 GLY A C 1
ATOM 2941 O O . GLY A 1 381 ? -24.948 -5.784 29.500 1.00 76.38 381 GLY A O 1
ATOM 2942 N N . GLN A 1 382 ? -26.847 -5.975 30.676 1.00 68.12 382 GLN A N 1
ATOM 2943 C CA . GLN A 1 382 ? -26.182 -6.252 31.965 1.00 68.12 382 GLN A CA 1
ATOM 2944 C C . GLN A 1 382 ? -25.324 -7.528 31.948 1.00 68.12 382 GLN A C 1
ATOM 2946 O O . GLN A 1 382 ? -24.322 -7.598 32.654 1.00 68.12 382 GLN A O 1
ATOM 2951 N N . ASN A 1 383 ? -25.666 -8.506 31.105 1.00 74.69 383 ASN A N 1
ATOM 2952 C CA . ASN A 1 383 ? -24.920 -9.761 30.984 1.00 74.69 383 ASN A CA 1
ATOM 2953 C C . ASN A 1 383 ? -23.564 -9.591 30.275 1.00 74.69 383 ASN A C 1
ATOM 2955 O O . ASN A 1 383 ? -22.740 -10.495 30.333 1.00 74.69 383 ASN A O 1
ATOM 2959 N N . GLY A 1 384 ? -23.331 -8.452 29.611 1.00 84.25 384 GLY A N 1
ATOM 2960 C CA . GLY A 1 384 ? -22.091 -8.147 28.891 1.00 84.25 384 GLY A CA 1
ATOM 2961 C C . GLY A 1 384 ? -21.155 -7.167 29.605 1.00 84.25 384 GLY A C 1
ATOM 2962 O O . GLY A 1 384 ? -20.136 -6.792 29.033 1.00 84.25 384 GLY A O 1
ATOM 2963 N N . ALA A 1 385 ? -21.476 -6.726 30.828 1.00 85.81 385 ALA A N 1
ATOM 2964 C CA . ALA A 1 385 ? -20.699 -5.708 31.545 1.00 85.81 385 ALA A CA 1
ATOM 2965 C C . ALA A 1 385 ? -19.231 -6.121 31.775 1.00 85.81 385 ALA A C 1
ATOM 2967 O O . ALA A 1 385 ? -18.322 -5.313 31.592 1.00 85.81 385 ALA A O 1
ATOM 2968 N N . ALA A 1 386 ? -18.988 -7.395 32.103 1.00 88.56 386 ALA A N 1
ATOM 2969 C CA . ALA A 1 386 ? -17.640 -7.935 32.287 1.00 88.56 386 ALA A CA 1
ATOM 2970 C C . ALA A 1 386 ? -16.792 -7.873 31.003 1.00 88.56 386 ALA A C 1
ATOM 2972 O O . ALA A 1 386 ? -15.617 -7.509 31.063 1.00 88.56 386 ALA A O 1
ATOM 2973 N N . ASP A 1 387 ? -17.390 -8.161 29.842 1.00 90.50 387 ASP A N 1
ATOM 2974 C CA . ASP A 1 387 ? -16.694 -8.111 28.550 1.00 90.50 387 ASP A CA 1
ATOM 2975 C C . ASP A 1 387 ? -16.322 -6.673 28.171 1.00 90.50 387 ASP A C 1
ATOM 2977 O O . ASP A 1 387 ? -15.222 -6.420 27.678 1.00 90.50 387 ASP A O 1
ATOM 2981 N N . VAL A 1 388 ? -17.216 -5.714 28.444 1.00 91.62 388 VAL A N 1
ATOM 2982 C CA . VAL A 1 388 ? -16.958 -4.282 28.222 1.00 91.62 388 VAL A CA 1
ATOM 2983 C C . VAL A 1 388 ? -15.816 -3.798 29.111 1.00 91.62 388 VAL A C 1
ATOM 2985 O O . VAL A 1 388 ? -14.884 -3.166 28.616 1.00 91.62 388 VAL A O 1
ATOM 2988 N N . GLN A 1 389 ? -15.854 -4.134 30.402 1.00 91.25 389 GLN A N 1
ATOM 2989 C CA . GLN A 1 389 ? -14.813 -3.766 31.358 1.00 91.25 389 GLN A CA 1
ATOM 2990 C C . GLN A 1 389 ? -13.451 -4.365 30.973 1.00 91.25 389 GLN A C 1
ATOM 2992 O O . GLN A 1 389 ? -12.438 -3.667 30.981 1.00 91.25 389 GLN A O 1
ATOM 2997 N N . SER A 1 390 ? -13.418 -5.642 30.576 1.00 92.81 390 SER A N 1
ATOM 2998 C CA . SER A 1 390 ? -12.188 -6.289 30.108 1.00 92.81 390 SER A CA 1
ATOM 2999 C C . SER A 1 390 ? -11.630 -5.608 28.857 1.00 92.81 390 SER A C 1
ATOM 3001 O O . SER A 1 390 ? -10.423 -5.392 28.776 1.00 92.81 390 SER A O 1
ATOM 3003 N N . ALA A 1 391 ? -12.486 -5.252 27.894 1.00 94.06 391 ALA A N 1
ATOM 3004 C CA . ALA A 1 391 ? -12.062 -4.579 26.670 1.00 94.06 391 ALA A CA 1
ATOM 3005 C C . ALA A 1 391 ? -11.460 -3.192 26.952 1.00 94.06 391 ALA A C 1
ATOM 3007 O O . ALA A 1 391 ? -10.442 -2.838 26.360 1.00 94.06 391 ALA A O 1
ATOM 3008 N N . ILE A 1 392 ? -12.049 -2.429 27.880 1.00 94.94 392 ILE A N 1
ATOM 3009 C CA . ILE A 1 392 ? -11.555 -1.104 28.289 1.00 94.94 392 ILE A CA 1
ATOM 3010 C C . ILE A 1 392 ? -10.190 -1.210 28.964 1.00 94.94 392 ILE A C 1
ATOM 3012 O O . ILE A 1 392 ? -9.282 -0.454 28.615 1.00 94.94 392 ILE A O 1
ATOM 3016 N N . ARG A 1 393 ? -10.006 -2.187 29.858 1.00 94.69 393 ARG A N 1
ATOM 3017 C CA . ARG A 1 393 ? -8.716 -2.420 30.509 1.00 94.69 393 ARG A CA 1
ATOM 3018 C C . ARG A 1 393 ? -7.627 -2.782 29.499 1.00 94.69 393 ARG A C 1
ATOM 3020 O O . ARG A 1 393 ? -6.562 -2.168 29.499 1.00 94.69 393 ARG A O 1
ATOM 3027 N N . THR A 1 394 ? -7.904 -3.733 28.602 1.00 95.81 394 THR A N 1
ATOM 3028 C CA . THR A 1 394 ? -6.966 -4.111 27.533 1.00 95.81 394 THR A CA 1
ATOM 3029 C C . THR A 1 394 ? -6.648 -2.921 26.625 1.00 95.81 394 THR A C 1
ATOM 3031 O O . THR A 1 394 ? -5.492 -2.727 26.252 1.00 95.81 394 THR A O 1
ATOM 3034 N N . ALA A 1 395 ? -7.640 -2.083 26.309 1.00 96.50 395 ALA A N 1
ATOM 3035 C CA . ALA A 1 395 ? -7.424 -0.860 25.548 1.00 96.50 395 ALA A CA 1
ATOM 3036 C C . ALA A 1 395 ? -6.534 0.146 26.295 1.00 96.50 395 ALA A C 1
ATOM 3038 O O . ALA A 1 395 ? -5.607 0.674 25.692 1.00 96.50 395 ALA A O 1
ATOM 3039 N N . SER A 1 396 ? -6.740 0.372 27.597 1.00 96.06 396 SER A N 1
ATOM 3040 C CA . SER A 1 396 ? -5.884 1.267 28.395 1.00 96.06 396 SER A CA 1
ATOM 3041 C C . SER A 1 396 ? -4.431 0.789 28.438 1.00 96.06 396 SER A C 1
ATOM 3043 O O . SER A 1 396 ? -3.513 1.574 28.199 1.00 96.06 396 SER A O 1
ATOM 3045 N N . GLU A 1 397 ? -4.208 -0.505 28.672 1.00 96.44 397 GLU A N 1
ATOM 3046 C CA . GLU A 1 397 ? -2.868 -1.105 28.664 1.00 96.44 397 GLU A CA 1
ATOM 3047 C C . GLU A 1 397 ? -2.196 -0.960 27.285 1.00 96.44 397 GLU A C 1
ATOM 3049 O O . GLU A 1 397 ? -1.017 -0.603 27.192 1.00 96.44 397 GLU A O 1
ATOM 3054 N N . TRP A 1 398 ? -2.956 -1.165 26.204 1.00 97.25 398 TRP A N 1
ATOM 3055 C CA . TRP A 1 398 ? -2.474 -0.988 24.835 1.00 97.25 398 TRP A CA 1
ATOM 3056 C C . TRP A 1 398 ? -2.105 0.471 24.530 1.00 97.25 398 TRP A C 1
ATOM 3058 O O . TRP A 1 398 ? -1.010 0.716 24.020 1.00 97.25 398 TRP A O 1
ATOM 3068 N N . VAL A 1 399 ? -2.964 1.437 24.881 1.00 97.38 399 VAL A N 1
ATOM 3069 C CA . VAL A 1 399 ? -2.723 2.869 24.623 1.00 97.38 399 VAL A CA 1
ATOM 3070 C C . VAL A 1 399 ? -1.480 3.348 25.369 1.00 97.38 399 VAL A C 1
ATOM 3072 O O . VAL A 1 399 ? -0.621 3.981 24.762 1.00 97.38 399 VAL A O 1
ATOM 3075 N N . LYS A 1 400 ? -1.313 2.983 26.647 1.00 96.69 400 LYS A N 1
ATOM 3076 C CA . LYS A 1 400 ? -0.118 3.343 27.433 1.00 96.69 400 LYS A CA 1
ATOM 3077 C C . LYS A 1 400 ? 1.164 2.824 26.795 1.00 96.69 400 LYS A C 1
ATOM 3079 O O . LYS A 1 400 ? 2.119 3.577 26.620 1.00 96.69 400 LYS A O 1
ATOM 3084 N N . ARG A 1 401 ? 1.164 1.556 26.375 1.00 96.75 401 ARG A N 1
ATOM 3085 C CA . ARG A 1 401 ? 2.298 0.961 25.658 1.00 96.75 401 ARG A CA 1
ATOM 3086 C C . ARG A 1 401 ? 2.570 1.686 24.337 1.00 96.75 401 ARG A C 1
ATOM 3088 O O . ARG A 1 401 ? 3.733 1.908 24.002 1.00 96.75 401 ARG A O 1
ATOM 3095 N N . LYS A 1 402 ? 1.526 2.087 23.603 1.00 95.69 402 LYS A N 1
ATOM 3096 C CA . LYS A 1 402 ? 1.673 2.875 22.373 1.00 95.69 402 LYS A CA 1
ATOM 3097 C C . LYS A 1 402 ? 2.246 4.259 22.613 1.00 95.69 402 LYS A C 1
ATOM 3099 O O . LYS A 1 402 ? 3.131 4.653 21.864 1.00 95.69 402 LYS A O 1
ATOM 3104 N N . ILE A 1 403 ? 1.823 4.965 23.657 1.00 96.56 403 ILE A N 1
ATOM 3105 C CA . ILE A 1 403 ? 2.406 6.261 24.026 1.00 96.56 403 ILE A CA 1
ATOM 3106 C C . ILE A 1 403 ? 3.910 6.113 24.267 1.00 96.56 403 ILE A C 1
ATOM 3108 O O . ILE A 1 403 ? 4.683 6.907 23.735 1.00 96.56 403 ILE A O 1
ATOM 3112 N N . THR A 1 404 ? 4.340 5.079 25.001 1.00 95.88 404 THR A N 1
ATOM 3113 C CA . THR A 1 404 ? 5.770 4.818 25.228 1.00 95.88 404 THR A CA 1
ATOM 3114 C C . THR A 1 404 ? 6.521 4.624 23.912 1.00 95.88 404 THR A C 1
ATOM 3116 O O . THR A 1 404 ? 7.513 5.308 23.694 1.00 95.88 404 THR A O 1
ATOM 3119 N N . GLN A 1 405 ? 6.015 3.774 23.011 1.00 94.06 405 GLN A N 1
ATOM 3120 C CA . GLN A 1 405 ? 6.631 3.528 21.698 1.00 94.06 405 GLN A CA 1
ATOM 3121 C C . GLN A 1 405 ? 6.696 4.794 20.829 1.00 94.06 405 GLN A C 1
ATOM 3123 O O . GLN A 1 405 ? 7.699 5.043 20.170 1.00 94.06 405 GLN A O 1
ATOM 3128 N N . LEU A 1 406 ? 5.630 5.599 20.829 1.00 93.88 406 LEU A N 1
ATOM 3129 C CA . LEU A 1 406 ? 5.532 6.833 20.043 1.00 93.88 406 LEU A CA 1
ATOM 3130 C C . LEU A 1 406 ? 6.433 7.956 20.576 1.00 93.88 406 LEU A C 1
ATOM 3132 O O . LEU A 1 406 ? 6.784 8.857 19.817 1.00 93.88 406 LEU A O 1
ATOM 3136 N N . THR A 1 407 ? 6.775 7.919 21.865 1.00 94.38 407 THR A N 1
ATOM 3137 C CA . THR A 1 407 ? 7.612 8.930 22.537 1.00 94.38 407 THR A CA 1
ATOM 3138 C C . THR A 1 407 ? 9.103 8.576 22.483 1.00 94.38 407 THR A C 1
ATOM 3140 O O . THR A 1 407 ? 9.940 9.392 22.857 1.00 94.38 407 THR A O 1
ATOM 3143 N N . GLU A 1 408 ? 9.469 7.379 22.010 1.00 92.81 408 GLU A N 1
ATOM 3144 C CA . GLU A 1 408 ? 10.873 7.035 21.778 1.00 92.81 408 GLU A CA 1
ATOM 3145 C C . GLU A 1 408 ? 11.509 8.033 20.798 1.00 92.81 408 GLU A C 1
ATOM 3147 O O . GLU A 1 408 ? 11.015 8.214 19.687 1.00 92.81 408 GLU A O 1
ATOM 3152 N N . GLU A 1 409 ? 12.652 8.627 21.161 1.00 82.56 409 GLU A N 1
ATOM 3153 C CA . GLU A 1 409 ? 13.370 9.599 20.309 1.00 82.56 409 GLU A CA 1
ATOM 3154 C C . GLU A 1 409 ? 13.702 9.030 18.920 1.00 82.56 409 GLU A C 1
ATOM 3156 O O . GLU A 1 409 ? 13.717 9.735 17.913 1.00 82.56 409 GLU A O 1
ATOM 3161 N N . SER A 1 410 ? 13.909 7.715 18.858 1.00 87.00 410 SER A N 1
ATOM 3162 C CA . SER A 1 410 ? 14.204 6.986 17.628 1.00 87.00 410 SER A CA 1
ATOM 3163 C C . SER A 1 410 ? 12.967 6.614 16.804 1.00 87.00 410 SER A C 1
ATOM 3165 O O . SER A 1 410 ? 13.138 6.051 15.729 1.00 87.00 410 SER A O 1
ATOM 3167 N N . TYR A 1 411 ? 11.733 6.908 17.241 1.00 90.06 411 TYR A N 1
ATOM 3168 C CA . TYR A 1 411 ? 10.512 6.478 16.543 1.00 90.06 411 TYR A CA 1
ATOM 3169 C C . TYR A 1 411 ? 10.471 6.968 15.091 1.00 90.06 411 TYR A C 1
ATOM 3171 O O . TYR A 1 411 ? 10.215 6.179 14.182 1.00 90.06 411 TYR A O 1
ATOM 3179 N N . ILE A 1 412 ? 10.760 8.252 14.856 1.00 90.31 412 ILE A N 1
ATOM 3180 C CA . ILE A 1 412 ? 10.784 8.824 13.501 1.00 90.31 412 ILE A CA 1
ATOM 3181 C C . ILE A 1 412 ? 11.892 8.163 12.673 1.00 90.31 412 ILE A C 1
ATOM 3183 O O . ILE A 1 412 ? 11.620 7.661 11.588 1.00 90.31 412 ILE A O 1
ATOM 3187 N N . GLY A 1 413 ? 13.111 8.065 13.212 1.00 87.81 413 GLY A N 1
ATOM 3188 C CA . GLY A 1 413 ? 14.235 7.430 12.518 1.00 87.81 413 GLY A CA 1
ATOM 3189 C C . GLY A 1 413 ? 14.006 5.945 12.207 1.00 87.81 413 GLY A C 1
ATOM 3190 O O . GLY A 1 413 ? 14.359 5.478 11.132 1.00 87.81 413 GLY A O 1
ATOM 3191 N N . LYS A 1 414 ? 13.360 5.189 13.098 1.00 89.12 414 LYS A N 1
ATOM 3192 C CA . LYS A 1 414 ? 13.045 3.764 12.894 1.00 89.12 414 LYS A CA 1
ATOM 3193 C C . LYS A 1 414 ? 11.975 3.520 11.834 1.00 89.12 414 LYS A C 1
ATOM 3195 O O . LYS A 1 414 ? 11.846 2.389 11.390 1.00 89.12 414 LYS A O 1
ATOM 3200 N N . ASN A 1 415 ? 11.180 4.531 11.483 1.00 91.81 415 ASN A N 1
ATOM 3201 C CA . ASN A 1 415 ? 10.051 4.386 10.564 1.00 91.81 415 ASN A CA 1
ATOM 3202 C C . ASN A 1 415 ? 10.164 5.270 9.309 1.00 91.81 415 ASN A C 1
ATOM 3204 O O . ASN A 1 415 ? 9.348 5.118 8.406 1.00 91.81 415 ASN A O 1
ATOM 3208 N N . GLY A 1 416 ? 11.126 6.189 9.229 1.00 91.75 416 GLY A N 1
ATOM 3209 C CA . GLY A 1 416 ? 11.356 7.069 8.080 1.00 91.75 416 GLY A CA 1
ATOM 3210 C C . GLY A 1 416 ? 12.511 6.621 7.180 1.00 91.75 416 GLY A C 1
ATOM 3211 O O . GLY A 1 416 ? 13.232 5.672 7.490 1.00 91.75 416 GLY A O 1
ATOM 3212 N N . VAL A 1 417 ? 12.678 7.319 6.057 1.00 92.31 417 VAL A N 1
ATOM 3213 C CA . VAL A 1 417 ? 13.815 7.163 5.137 1.00 92.31 417 VAL A CA 1
ATOM 3214 C C . VAL A 1 417 ? 14.903 8.159 5.535 1.00 92.31 417 VAL A C 1
ATOM 3216 O O . VAL A 1 417 ? 14.625 9.345 5.684 1.00 92.31 417 VAL A O 1
ATOM 3219 N N . HIS A 1 418 ? 16.138 7.695 5.713 1.00 91.38 418 HIS A N 1
ATOM 3220 C CA . HIS A 1 418 ? 17.275 8.550 6.084 1.00 91.38 418 HIS A CA 1
ATOM 3221 C C . HIS A 1 418 ? 17.976 9.053 4.831 1.00 91.38 418 HIS A C 1
ATOM 3223 O O . HIS A 1 418 ? 18.638 8.259 4.174 1.00 91.38 418 HIS A O 1
ATOM 3229 N N . LEU A 1 419 ? 17.847 10.338 4.498 1.00 88.81 419 LEU A N 1
ATOM 3230 C CA . LEU A 1 419 ? 18.602 10.941 3.389 1.00 88.81 419 LEU A CA 1
ATOM 3231 C C . LEU A 1 419 ? 20.055 11.220 3.786 1.00 88.81 419 LEU A C 1
ATOM 3233 O O . LEU A 1 419 ? 20.970 11.082 2.979 1.00 88.81 419 LEU A O 1
ATOM 3237 N N . SER A 1 420 ? 20.248 11.592 5.048 1.00 86.19 420 SER A N 1
ATOM 3238 C CA . SER A 1 420 ? 21.531 11.822 5.701 1.00 86.19 420 SER A CA 1
ATOM 3239 C C . SER A 1 420 ? 21.408 11.446 7.181 1.00 86.19 420 SER A C 1
ATOM 3241 O O . SER A 1 420 ? 20.303 11.200 7.665 1.00 86.19 420 SER A O 1
ATOM 3243 N N . ASP A 1 421 ? 22.515 11.456 7.929 1.00 81.88 421 ASP A N 1
ATOM 3244 C CA . ASP A 1 421 ? 22.502 11.168 9.375 1.00 81.88 421 ASP A CA 1
ATOM 3245 C C . ASP A 1 421 ? 21.585 12.114 10.179 1.00 81.88 421 ASP A C 1
ATOM 3247 O O . ASP A 1 421 ? 21.166 11.789 11.290 1.00 81.88 421 ASP A O 1
ATOM 3251 N N . ALA A 1 422 ? 21.282 13.298 9.633 1.00 84.00 422 ALA A N 1
ATOM 3252 C CA . ALA A 1 422 ? 20.488 14.330 10.295 1.00 84.00 422 ALA A CA 1
ATOM 3253 C C . ALA A 1 422 ? 19.081 14.519 9.703 1.00 84.00 422 ALA A C 1
ATOM 3255 O O . ALA A 1 422 ? 18.232 15.131 10.361 1.00 84.00 422 ALA A O 1
ATOM 3256 N N . THR A 1 423 ? 18.825 14.029 8.487 1.00 90.38 423 THR A N 1
ATOM 3257 C CA . THR A 1 423 ? 17.581 14.291 7.753 1.00 90.38 423 THR A CA 1
ATOM 3258 C C . THR A 1 423 ? 16.816 13.002 7.510 1.00 90.38 423 THR A C 1
ATOM 3260 O O . THR A 1 423 ? 17.236 12.129 6.747 1.00 90.38 423 THR A O 1
ATOM 3263 N N . VAL A 1 424 ? 15.637 12.926 8.126 1.00 93.12 424 VAL A N 1
ATOM 3264 C CA . VAL A 1 424 ? 14.683 11.836 7.943 1.00 93.12 424 VAL A CA 1
ATOM 3265 C C . VAL A 1 424 ? 13.465 12.371 7.202 1.00 93.12 424 VAL A C 1
ATOM 3267 O O . VAL A 1 424 ? 12.947 13.440 7.517 1.00 93.12 424 VAL A O 1
ATOM 3270 N N . VAL A 1 425 ? 13.001 11.616 6.214 1.00 94.00 425 VAL A N 1
ATOM 3271 C CA . VAL A 1 425 ? 11.781 11.898 5.452 1.00 94.00 425 VAL A CA 1
ATOM 3272 C C . VAL A 1 425 ? 10.761 10.769 5.641 1.00 94.00 425 VAL A C 1
ATOM 3274 O O . VAL A 1 425 ? 11.106 9.697 6.155 1.00 94.00 425 VAL A O 1
ATOM 3277 N N . PRO A 1 426 ? 9.477 10.990 5.309 1.00 94.38 426 PRO A N 1
ATOM 3278 C CA . PRO A 1 426 ? 8.441 9.982 5.478 1.00 94.38 426 PRO A CA 1
ATOM 3279 C C . PRO A 1 426 ? 8.723 8.707 4.697 1.00 94.38 426 PRO A C 1
ATOM 3281 O O . PRO A 1 426 ? 9.384 8.707 3.665 1.00 94.38 426 PRO A O 1
ATOM 3284 N N . SER A 1 427 ? 8.172 7.609 5.201 1.00 95.44 427 SER A N 1
ATOM 3285 C CA . SER A 1 427 ? 8.098 6.346 4.481 1.00 95.44 427 SER A CA 1
ATOM 3286 C C . SER A 1 427 ? 6.698 5.763 4.621 1.00 95.44 427 SER A C 1
ATOM 3288 O O . SER A 1 427 ? 5.928 6.165 5.505 1.00 95.44 427 SER A O 1
ATOM 3290 N N . TRP A 1 428 ? 6.381 4.764 3.800 1.00 96.00 428 TRP A N 1
ATOM 3291 C CA . TRP A 1 428 ? 5.128 4.026 3.929 1.00 96.00 428 TRP A CA 1
ATOM 3292 C C . TRP A 1 428 ? 4.947 3.403 5.318 1.00 96.00 428 TRP A C 1
ATOM 3294 O O . TRP A 1 428 ? 3.827 3.369 5.816 1.00 96.00 428 TRP A O 1
ATOM 3304 N N . VAL A 1 429 ? 6.034 2.964 5.968 1.00 95.38 429 VAL A N 1
ATOM 3305 C CA . VAL A 1 429 ? 6.004 2.340 7.300 1.00 95.38 429 VAL A CA 1
ATOM 3306 C C . VAL A 1 429 ? 5.540 3.348 8.345 1.00 95.38 429 VAL A C 1
ATOM 3308 O O . VAL A 1 429 ? 4.645 3.053 9.136 1.00 95.38 429 VAL A O 1
ATOM 3311 N N . TYR A 1 430 ? 6.095 4.564 8.323 1.00 96.06 430 TYR A N 1
ATOM 3312 C CA . TYR A 1 430 ? 5.683 5.636 9.229 1.00 96.06 430 TYR A CA 1
ATOM 3313 C C . TYR A 1 430 ? 4.203 5.987 9.056 1.00 96.06 430 TYR A C 1
ATOM 3315 O O . TYR A 1 430 ? 3.469 6.051 10.046 1.00 96.06 430 TYR A O 1
ATOM 3323 N N . LEU A 1 431 ? 3.766 6.196 7.810 1.00 97.25 431 LEU A N 1
ATOM 3324 C CA . LEU A 1 431 ? 2.388 6.576 7.492 1.00 97.25 431 LEU A CA 1
ATOM 3325 C C . LEU A 1 431 ? 1.412 5.461 7.882 1.00 97.25 431 LEU A C 1
ATOM 3327 O O . LEU A 1 431 ? 0.471 5.708 8.638 1.00 97.25 431 LEU A O 1
ATOM 3331 N N . HIS A 1 432 ? 1.703 4.223 7.472 1.00 96.69 432 HIS A N 1
ATOM 3332 C CA . HIS A 1 432 ? 0.891 3.048 7.772 1.00 96.69 432 HIS A CA 1
ATOM 3333 C C . HIS A 1 432 ? 0.758 2.814 9.277 1.00 96.69 432 HIS A C 1
ATOM 3335 O O . HIS A 1 432 ? -0.357 2.628 9.770 1.00 96.69 432 HIS A O 1
ATOM 3341 N N . ASN A 1 433 ? 1.863 2.879 10.026 1.00 95.69 433 ASN A N 1
ATOM 3342 C CA . ASN A 1 433 ? 1.856 2.695 11.477 1.00 95.69 433 ASN A CA 1
ATOM 3343 C C . ASN A 1 433 ? 1.068 3.806 12.178 1.00 95.69 433 ASN A C 1
ATOM 3345 O O . ASN A 1 433 ? 0.269 3.528 13.075 1.00 95.69 433 ASN A O 1
ATOM 3349 N N . SER A 1 434 ? 1.258 5.057 11.754 1.00 95.94 434 SER A N 1
ATOM 3350 C CA . SER A 1 434 ? 0.594 6.214 12.359 1.00 95.94 434 SER A CA 1
ATOM 3351 C C . SER A 1 434 ? -0.910 6.193 12.090 1.00 95.94 434 SER A C 1
ATOM 3353 O O . SER A 1 434 ? -1.695 6.270 13.033 1.00 95.94 434 SER A O 1
ATOM 3355 N N . ILE A 1 435 ? -1.334 6.000 10.836 1.00 96.50 435 ILE A N 1
ATOM 3356 C CA . ILE A 1 435 ? -2.755 5.982 10.461 1.00 96.50 435 ILE A CA 1
ATOM 3357 C C . ILE A 1 435 ? -3.468 4.751 11.037 1.00 96.50 435 ILE A C 1
ATOM 3359 O O . ILE A 1 435 ? -4.573 4.887 11.560 1.00 96.50 435 ILE A O 1
ATOM 3363 N N . SER A 1 436 ? -2.841 3.569 11.040 1.00 96.00 436 SER A N 1
ATOM 3364 C CA . SER A 1 436 ? -3.424 2.368 11.669 1.00 96.00 436 SER A CA 1
ATOM 3365 C C . SER A 1 436 ? -3.570 2.524 13.189 1.00 96.00 436 SER A C 1
ATOM 3367 O O . SER A 1 436 ? -4.545 2.054 13.785 1.00 96.00 436 SER A O 1
ATOM 3369 N N . CYS A 1 437 ? -2.629 3.226 13.834 1.00 96.00 437 CYS A N 1
ATOM 3370 C CA . CYS A 1 437 ? -2.743 3.586 15.245 1.00 96.00 437 CYS A CA 1
ATOM 3371 C C . CYS A 1 437 ? -3.929 4.535 15.473 1.00 96.00 437 CYS A C 1
ATOM 3373 O O . CYS A 1 437 ? -4.768 4.252 16.325 1.00 96.00 437 CYS A O 1
ATOM 3375 N N . VAL A 1 438 ? -4.064 5.597 14.667 1.00 95.56 438 VAL A N 1
ATOM 3376 C CA . VAL A 1 438 ? -5.203 6.533 14.738 1.00 95.56 438 VAL A CA 1
ATOM 3377 C C . VAL A 1 438 ? -6.539 5.812 14.521 1.00 95.56 438 VAL A C 1
ATOM 3379 O O . VAL A 1 438 ? -7.472 6.029 15.291 1.00 95.56 438 VAL A O 1
ATOM 3382 N N . GLU A 1 439 ? -6.629 4.906 13.542 1.00 95.38 439 GLU A N 1
ATOM 3383 C CA . GLU A 1 439 ? -7.816 4.070 13.297 1.00 95.38 439 GLU A CA 1
ATOM 3384 C C . GLU A 1 439 ? -8.218 3.285 14.557 1.00 95.38 439 GLU A C 1
ATOM 3386 O O . GLU A 1 439 ? -9.382 3.261 14.960 1.00 95.38 439 GLU A O 1
ATOM 3391 N N . THR A 1 440 ? -7.233 2.687 15.226 1.00 96.44 440 THR A N 1
ATOM 3392 C CA . THR A 1 440 ? -7.438 1.910 16.453 1.00 96.44 440 THR A CA 1
ATOM 3393 C C . THR A 1 440 ? -7.866 2.796 17.625 1.00 96.44 440 THR A C 1
ATOM 3395 O O . THR A 1 440 ? -8.817 2.466 18.337 1.00 96.44 440 THR A O 1
ATOM 3398 N N . LEU A 1 441 ? -7.225 3.956 17.803 1.00 96.12 441 LEU A N 1
ATOM 3399 C CA . LEU A 1 441 ? -7.591 4.946 18.822 1.00 96.12 441 LEU A CA 1
ATOM 3400 C C . LEU A 1 441 ? -9.029 5.450 18.620 1.00 96.12 441 LEU A C 1
ATOM 3402 O O . LEU A 1 441 ? -9.775 5.594 19.592 1.00 96.12 441 LEU A O 1
ATOM 3406 N N . LEU A 1 442 ? -9.451 5.644 17.365 1.00 94.44 442 LEU A N 1
ATOM 3407 C CA . LEU A 1 442 ? -10.822 6.011 17.016 1.00 94.44 442 LEU A CA 1
ATOM 3408 C C . LEU A 1 442 ? -11.822 4.932 17.461 1.00 94.44 442 LEU A C 1
ATOM 3410 O O . LEU A 1 442 ? -12.831 5.259 18.090 1.00 94.44 442 LEU A O 1
ATOM 3414 N N . ALA A 1 443 ? -11.539 3.652 17.198 1.00 95.25 443 ALA A N 1
ATOM 3415 C CA . ALA A 1 443 ? -12.394 2.547 17.634 1.00 95.25 443 ALA A CA 1
ATOM 3416 C C . ALA A 1 443 ? -12.516 2.472 19.167 1.00 95.25 443 ALA A C 1
ATOM 3418 O O . ALA A 1 443 ? -13.628 2.365 19.694 1.00 95.25 443 ALA A O 1
ATOM 3419 N N . ILE A 1 444 ? -11.391 2.588 19.885 1.00 96.62 444 ILE A N 1
ATOM 3420 C CA . ILE A 1 444 ? -11.356 2.597 21.358 1.00 96.62 444 ILE A CA 1
ATOM 3421 C C . ILE A 1 444 ? -12.201 3.752 21.902 1.00 96.62 444 ILE A C 1
ATOM 3423 O O . ILE A 1 444 ? -13.023 3.558 22.797 1.00 96.62 444 ILE A O 1
ATOM 3427 N N . ASN A 1 445 ? -12.049 4.946 21.334 1.00 94.81 445 ASN A N 1
ATOM 3428 C CA . ASN A 1 445 ? -12.812 6.118 21.738 1.00 94.81 445 ASN A CA 1
ATOM 3429 C C . ASN A 1 445 ? -14.319 5.951 21.530 1.00 94.81 445 ASN A C 1
ATOM 3431 O O . ASN A 1 445 ? -15.106 6.303 22.407 1.00 94.81 445 ASN A O 1
ATOM 3435 N N . ILE A 1 446 ? -14.740 5.397 20.390 1.00 93.50 446 ILE A N 1
ATOM 3436 C CA . ILE A 1 446 ? -16.162 5.148 20.132 1.00 93.50 446 ILE A CA 1
ATOM 3437 C C . ILE A 1 446 ? -16.709 4.136 21.146 1.00 93.50 446 ILE A C 1
ATOM 3439 O O . ILE A 1 446 ? -17.788 4.360 21.702 1.00 93.50 446 ILE A O 1
ATOM 3443 N N . LEU A 1 447 ? -15.969 3.059 21.441 1.00 93.88 447 LEU A N 1
ATOM 3444 C CA . LEU A 1 447 ? -16.354 2.095 22.475 1.00 93.88 447 LEU A CA 1
ATOM 3445 C C . LEU A 1 447 ? -16.483 2.777 23.846 1.00 93.88 447 LEU A C 1
ATOM 3447 O O . LEU A 1 447 ? -17.522 2.636 24.491 1.00 93.88 447 LEU A O 1
ATOM 3451 N N . ALA A 1 448 ? -15.484 3.560 24.261 1.00 93.31 448 ALA A N 1
ATOM 3452 C CA . ALA A 1 448 ? -15.475 4.274 25.537 1.00 93.31 448 ALA A CA 1
ATOM 3453 C C . ALA A 1 448 ? -16.650 5.264 25.657 1.00 93.31 448 ALA A C 1
ATOM 3455 O O . ALA A 1 448 ? -17.369 5.254 26.659 1.00 93.31 448 ALA A O 1
ATOM 3456 N N . LYS A 1 449 ? -16.924 6.054 24.605 1.00 91.94 449 LYS A N 1
ATOM 3457 C CA . LYS A 1 449 ? -18.084 6.963 24.532 1.00 91.94 449 LYS A CA 1
ATOM 3458 C C . LYS A 1 449 ? -19.419 6.209 24.604 1.00 91.94 449 LYS A C 1
ATOM 3460 O O . LYS A 1 449 ? -20.389 6.725 25.158 1.00 91.94 449 LYS A O 1
ATOM 3465 N N . ARG A 1 450 ? -19.526 4.998 24.045 1.00 90.44 450 ARG A N 1
ATOM 3466 C CA . ARG A 1 450 ? -20.761 4.193 24.143 1.00 90.44 450 ARG A CA 1
ATOM 3467 C C . ARG A 1 450 ? -20.911 3.524 25.505 1.00 90.44 450 ARG A C 1
ATOM 3469 O O . ARG A 1 450 ? -22.027 3.470 26.018 1.00 90.44 450 ARG A O 1
ATOM 3476 N N . ALA A 1 451 ? -19.814 3.063 26.099 1.00 89.38 451 ALA A N 1
ATOM 3477 C CA . ALA A 1 451 ? -19.801 2.490 27.438 1.00 89.38 451 ALA A CA 1
ATOM 3478 C C . ALA A 1 451 ? -20.201 3.524 28.500 1.00 89.38 451 ALA A C 1
ATOM 3480 O O . ALA A 1 451 ? -21.061 3.229 29.325 1.00 89.38 451 ALA A O 1
ATOM 3481 N N . SER A 1 452 ? -19.680 4.756 28.425 1.00 88.19 452 SER A N 1
ATOM 3482 C CA . SER A 1 452 ? -20.013 5.833 29.372 1.00 88.19 452 SER A CA 1
ATOM 3483 C C . SER A 1 452 ? -21.495 6.231 29.349 1.00 88.19 452 SER A C 1
ATOM 3485 O O . SER A 1 452 ? -22.074 6.557 30.386 1.00 88.19 452 SER A O 1
ATOM 3487 N N . ASN A 1 453 ? -22.129 6.162 28.176 1.00 86.12 453 ASN A N 1
ATOM 3488 C CA . ASN A 1 453 ? -23.550 6.461 27.992 1.00 86.12 453 ASN A CA 1
ATOM 3489 C C . ASN A 1 453 ? -24.474 5.275 28.320 1.00 86.12 453 ASN A C 1
ATOM 3491 O O . ASN A 1 453 ? -25.695 5.442 28.403 1.00 86.12 453 ASN A O 1
ATOM 3495 N N . SER A 1 454 ? -23.926 4.070 28.493 1.00 81.00 454 SER A N 1
ATOM 3496 C CA . SER A 1 454 ? -24.708 2.865 28.749 1.00 81.00 454 SER A CA 1
ATOM 3497 C C . SER A 1 454 ? -24.888 2.617 30.244 1.00 81.00 454 SER A C 1
ATOM 3499 O O . SER A 1 454 ? -23.942 2.313 30.967 1.00 81.00 454 SER A O 1
ATOM 3501 N N . LYS A 1 455 ? -26.142 2.640 30.712 1.00 71.69 455 LYS A N 1
ATOM 3502 C CA . LYS A 1 455 ? -26.486 2.289 32.104 1.00 71.69 455 LYS A CA 1
ATOM 3503 C C . LYS A 1 455 ? -26.175 0.829 32.457 1.00 71.69 455 LYS A C 1
ATOM 3505 O O . LYS A 1 455 ? -26.113 0.500 33.635 1.00 71.69 455 LYS A O 1
ATOM 3510 N N . SER A 1 456 ? -26.025 -0.047 31.462 1.00 64.81 456 SER A N 1
ATOM 3511 C CA . SER A 1 456 ? -25.823 -1.484 31.664 1.00 64.81 456 SER A CA 1
ATOM 3512 C C . SER A 1 456 ? -24.359 -1.916 31.658 1.00 64.81 456 SER A C 1
ATOM 3514 O O . SER A 1 456 ? -24.091 -3.067 31.974 1.00 64.81 456 SER A O 1
ATOM 3516 N N . ALA A 1 457 ? -23.427 -1.033 31.282 1.00 71.31 457 ALA A N 1
ATOM 3517 C CA . ALA A 1 457 ? -22.016 -1.387 31.145 1.00 71.31 457 ALA A CA 1
ATOM 3518 C C . ALA A 1 457 ? -21.275 -1.468 32.496 1.00 71.31 457 ALA A C 1
ATOM 3520 O O . ALA A 1 457 ? -20.276 -2.167 32.576 1.00 71.31 457 ALA A O 1
ATOM 3521 N N . ASN A 1 458 ? -21.778 -0.796 33.545 1.00 76.12 458 ASN A N 1
ATOM 3522 C CA . ASN A 1 458 ? -21.203 -0.768 34.903 1.00 76.12 458 ASN A CA 1
ATOM 3523 C C . ASN A 1 458 ? -19.671 -0.563 34.934 1.00 76.12 458 ASN A C 1
ATOM 3525 O O . ASN A 1 458 ? -18.962 -1.261 35.654 1.00 76.12 458 ASN A O 1
ATOM 3529 N N . VAL A 1 459 ? -19.181 0.369 34.113 1.00 78.31 459 VAL A N 1
ATOM 3530 C CA . VAL A 1 459 ? -17.752 0.680 33.963 1.00 78.31 459 VAL A CA 1
ATOM 3531 C C . VAL A 1 459 ? -17.349 1.790 34.928 1.00 78.31 459 VAL A C 1
ATOM 3533 O O . VAL A 1 459 ? -18.117 2.735 35.146 1.00 78.31 459 VAL A O 1
ATOM 3536 N N . ASP A 1 460 ? -16.133 1.700 35.464 1.00 84.94 460 ASP A N 1
ATOM 3537 C CA . ASP A 1 460 ? -15.541 2.748 36.291 1.00 84.94 460 ASP A CA 1
ATOM 3538 C C . ASP A 1 460 ? -15.359 4.058 35.497 1.00 84.94 460 ASP A C 1
ATOM 3540 O O . ASP A 1 460 ? -14.724 4.115 34.438 1.00 84.94 460 ASP A O 1
ATOM 3544 N N . LYS A 1 461 ? -15.938 5.144 36.016 1.00 85.62 461 LYS A N 1
ATOM 3545 C CA . LYS A 1 461 ? -15.856 6.471 35.396 1.00 85.62 461 LYS A CA 1
ATOM 3546 C C . LYS A 1 461 ? -14.453 7.062 35.477 1.00 85.62 461 LYS A C 1
ATOM 3548 O O . LYS A 1 461 ? -14.089 7.822 34.581 1.00 85.62 461 LYS A O 1
ATOM 3553 N N . GLU A 1 462 ? -13.689 6.740 36.520 1.00 88.00 462 GLU A N 1
ATOM 3554 C CA . GLU A 1 462 ? -12.311 7.214 36.668 1.00 88.00 462 GLU A CA 1
ATOM 3555 C C . GLU A 1 462 ? -11.410 6.572 35.609 1.00 88.00 462 GLU A C 1
ATOM 3557 O O . GLU A 1 462 ? -10.632 7.265 34.955 1.00 88.00 462 GLU A O 1
ATOM 3562 N N . GLU A 1 463 ? -11.594 5.276 35.348 1.00 88.75 463 GLU A N 1
ATOM 3563 C CA . GLU A 1 463 ? -10.861 4.547 34.309 1.00 88.75 463 GLU A CA 1
ATOM 3564 C C . GLU A 1 463 ? -11.195 5.054 32.899 1.00 88.75 463 GLU A C 1
ATOM 3566 O O . GLU A 1 463 ? -10.299 5.245 32.077 1.00 88.75 463 GLU A O 1
ATOM 3571 N N . LEU A 1 464 ? -12.469 5.353 32.623 1.00 90.75 464 LEU A N 1
ATOM 3572 C CA . LEU A 1 464 ? -12.886 5.964 31.356 1.00 90.75 464 LEU A CA 1
ATOM 3573 C C . LEU A 1 464 ? -12.294 7.366 31.155 1.00 90.75 464 LEU A C 1
ATOM 3575 O O . LEU A 1 464 ? -11.904 7.712 30.037 1.00 90.75 464 LEU A O 1
ATOM 3579 N N . ALA A 1 465 ? -12.225 8.173 32.216 1.00 91.06 465 ALA A N 1
ATOM 3580 C CA . ALA A 1 465 ? -11.616 9.498 32.161 1.00 91.06 465 ALA A CA 1
ATOM 3581 C C . ALA A 1 465 ? -10.101 9.410 31.919 1.00 91.06 465 ALA A C 1
ATOM 3583 O O . ALA A 1 465 ? -9.581 10.125 31.061 1.00 91.06 465 ALA A O 1
ATOM 3584 N N . ALA A 1 466 ? -9.413 8.492 32.608 1.00 93.69 466 ALA A N 1
ATOM 3585 C CA . ALA A 1 466 ? -7.993 8.222 32.397 1.00 93.69 466 ALA A CA 1
ATOM 3586 C C . ALA A 1 466 ? -7.716 7.735 30.966 1.00 93.69 466 ALA A C 1
ATOM 3588 O O . ALA A 1 466 ? -6.842 8.276 30.294 1.00 93.69 466 ALA A O 1
ATOM 3589 N N . LEU A 1 467 ? -8.520 6.796 30.452 1.00 95.31 467 LEU A N 1
ATOM 3590 C CA . LEU A 1 467 ? -8.408 6.324 29.071 1.00 95.31 467 LEU A CA 1
ATOM 3591 C C . LEU A 1 467 ? -8.606 7.465 28.066 1.00 95.31 467 LEU A C 1
ATOM 3593 O O . LEU A 1 467 ? -7.857 7.564 27.102 1.00 95.31 467 LEU A O 1
ATOM 3597 N N . SER A 1 468 ? -9.583 8.351 28.279 1.00 94.00 468 SER A N 1
ATOM 3598 C CA . SER A 1 468 ? -9.792 9.509 27.401 1.00 94.00 468 SER A CA 1
ATOM 3599 C C . SER A 1 468 ? -8.596 10.470 27.393 1.00 94.00 468 SER A C 1
ATOM 3601 O O . SER A 1 468 ? -8.288 11.048 26.346 1.00 94.00 468 SER A O 1
ATOM 3603 N N . ALA A 1 469 ? -7.928 10.650 28.536 1.00 95.06 469 ALA A N 1
ATOM 3604 C CA . ALA A 1 469 ? -6.711 11.452 28.628 1.00 95.06 469 ALA A CA 1
ATOM 3605 C C . ALA A 1 469 ? -5.549 10.783 27.874 1.00 95.06 469 ALA A C 1
ATOM 3607 O O . ALA A 1 469 ? -4.926 11.431 27.032 1.00 95.06 469 ALA A O 1
ATOM 3608 N N . ASP A 1 470 ? -5.336 9.480 28.084 1.00 96.56 470 ASP A N 1
ATOM 3609 C CA . ASP A 1 470 ? -4.310 8.692 27.389 1.00 96.56 470 ASP A CA 1
ATOM 3610 C C . ASP A 1 470 ? -4.533 8.694 25.862 1.00 96.56 470 ASP A C 1
ATOM 3612 O O . ASP A 1 470 ? -3.600 8.875 25.082 1.00 96.56 470 ASP A O 1
ATOM 3616 N N . LEU A 1 471 ? -5.783 8.553 25.407 1.00 96.00 471 LEU A N 1
ATOM 3617 C CA . LEU A 1 471 ? -6.149 8.622 23.986 1.00 96.00 471 LEU A CA 1
ATOM 3618 C C . LEU A 1 471 ? -5.790 9.980 23.364 1.00 96.00 471 LEU A C 1
ATOM 3620 O O . LEU A 1 471 ? -5.278 10.033 22.245 1.00 96.00 471 LEU A O 1
ATOM 3624 N N . THR A 1 472 ? -6.046 11.070 24.092 1.00 94.56 472 THR A N 1
ATOM 3625 C CA . THR A 1 472 ? -5.705 12.429 23.647 1.00 94.56 472 THR A CA 1
ATOM 3626 C C . THR A 1 472 ? -4.191 12.602 23.576 1.00 94.56 472 THR A C 1
ATOM 3628 O O . THR A 1 472 ? -3.678 13.057 22.556 1.00 94.56 472 THR A O 1
ATOM 3631 N N . GLN A 1 473 ? -3.469 12.145 24.605 1.00 95.81 473 GLN A N 1
ATOM 3632 C CA . GLN A 1 473 ? -2.009 12.166 24.634 1.00 95.81 473 GLN A CA 1
ATOM 3633 C C . GLN A 1 473 ? -1.407 11.393 23.454 1.00 95.81 473 GLN A C 1
ATOM 3635 O O . GLN A 1 473 ? -0.527 11.912 22.775 1.00 95.81 473 GLN A O 1
ATOM 3640 N N . ALA A 1 474 ? -1.895 10.182 23.167 1.00 95.94 474 ALA A N 1
ATOM 3641 C CA . ALA A 1 474 ? -1.409 9.379 22.048 1.00 95.94 474 ALA A CA 1
ATOM 3642 C C . ALA A 1 474 ? -1.593 10.095 20.698 1.00 95.94 474 ALA A C 1
ATOM 3644 O O . ALA A 1 474 ? -0.662 10.124 19.889 1.00 95.94 474 ALA A O 1
ATOM 3645 N N . LEU A 1 475 ? -2.761 10.710 20.459 1.00 94.06 475 LEU A N 1
ATOM 3646 C CA . LEU A 1 475 ? -2.993 11.485 19.235 1.00 94.06 475 LEU A CA 1
ATOM 3647 C C . LEU A 1 475 ? -2.107 12.727 19.151 1.00 94.06 475 LEU A C 1
ATOM 3649 O O . LEU A 1 475 ? -1.569 13.019 18.082 1.00 94.06 475 LEU A O 1
ATOM 3653 N N . ASP A 1 476 ? -1.921 13.448 20.252 1.00 94.12 476 ASP A N 1
ATOM 3654 C CA . ASP A 1 476 ? -1.070 14.635 20.268 1.00 94.12 476 ASP A CA 1
ATOM 3655 C C . ASP A 1 476 ? 0.410 14.284 20.058 1.00 94.12 476 ASP A C 1
ATOM 3657 O O . ASP A 1 476 ? 1.113 15.016 19.353 1.00 94.12 476 ASP A O 1
ATOM 3661 N N . THR A 1 477 ? 0.877 13.130 20.547 1.00 95.56 477 THR A N 1
ATOM 3662 C CA . THR A 1 477 ? 2.213 12.607 20.223 1.00 95.56 477 THR A CA 1
ATOM 3663 C C . THR A 1 477 ? 2.338 12.285 18.731 1.00 95.56 477 THR A C 1
ATOM 3665 O O . THR A 1 477 ? 3.305 12.714 18.104 1.00 95.56 477 THR A O 1
ATOM 3668 N N . ILE A 1 478 ? 1.356 11.608 18.117 1.00 95.75 478 ILE A N 1
ATOM 3669 C CA . ILE A 1 478 ? 1.367 11.329 16.664 1.00 95.75 478 ILE A CA 1
ATOM 3670 C C . ILE A 1 478 ? 1.416 12.636 15.864 1.00 95.75 478 ILE A C 1
ATOM 3672 O O . ILE A 1 478 ? 2.230 12.771 14.948 1.00 95.75 478 ILE A O 1
ATOM 3676 N N . ARG A 1 479 ? 0.600 13.629 16.236 1.00 93.94 479 ARG A N 1
ATOM 3677 C CA . ARG A 1 479 ? 0.596 14.957 15.602 1.00 93.94 479 ARG A CA 1
ATOM 3678 C C . ARG A 1 479 ? 1.933 15.666 15.755 1.00 93.94 479 ARG A C 1
ATOM 3680 O O . ARG A 1 479 ? 2.403 16.279 14.803 1.00 93.94 479 ARG A O 1
ATOM 3687 N N . THR A 1 480 ? 2.541 15.594 16.934 1.00 95.06 480 THR A N 1
ATOM 3688 C CA . THR A 1 480 ? 3.846 16.210 17.197 1.00 95.06 480 THR A CA 1
ATOM 3689 C C . THR A 1 480 ? 4.922 15.551 16.344 1.00 95.06 480 THR A C 1
ATOM 3691 O O . THR A 1 480 ? 5.632 16.253 15.633 1.00 95.06 480 THR A O 1
ATOM 3694 N N . ASN A 1 481 ? 4.966 14.217 16.302 1.00 95.50 481 ASN A N 1
ATOM 3695 C CA . ASN A 1 481 ? 5.890 13.476 15.445 1.00 95.50 481 ASN A CA 1
ATOM 3696 C C . ASN A 1 481 ? 5.685 13.813 13.960 1.00 95.50 481 ASN A C 1
ATOM 3698 O O . ASN A 1 481 ? 6.659 14.013 13.240 1.00 95.50 481 ASN A O 1
ATOM 3702 N N . THR A 1 482 ? 4.429 13.931 13.516 1.00 95.69 482 THR A N 1
ATOM 3703 C CA . THR A 1 482 ? 4.081 14.281 12.126 1.00 95.69 482 THR A CA 1
ATOM 3704 C C . THR A 1 482 ? 4.540 15.698 11.793 1.00 95.69 482 THR A C 1
ATOM 3706 O O . THR A 1 482 ? 5.135 15.922 10.745 1.00 95.69 482 THR A O 1
ATOM 3709 N N . LYS A 1 483 ? 4.331 16.660 12.700 1.00 95.31 483 LYS A N 1
ATOM 3710 C CA . LYS A 1 483 ? 4.802 18.045 12.544 1.00 95.31 483 LYS A CA 1
ATOM 3711 C C . LYS A 1 483 ? 6.325 18.136 12.523 1.00 95.31 483 LYS A C 1
ATOM 3713 O O . LYS A 1 483 ? 6.861 18.864 11.694 1.00 95.31 483 LYS A O 1
ATOM 3718 N N . THR A 1 484 ? 7.013 17.395 13.391 1.00 94.38 484 THR A N 1
ATOM 3719 C CA . THR A 1 484 ? 8.479 17.309 13.400 1.00 94.38 484 THR A CA 1
ATOM 3720 C C . THR A 1 484 ? 8.985 16.777 12.067 1.00 94.38 484 THR A C 1
ATOM 3722 O O . THR A 1 484 ? 9.851 17.394 11.451 1.00 94.38 484 THR A O 1
ATOM 3725 N N . LEU A 1 485 ? 8.394 15.693 11.567 1.00 94.19 485 LEU A N 1
ATOM 3726 C CA . LEU A 1 485 ? 8.774 15.120 10.281 1.00 94.19 485 LEU A CA 1
ATOM 3727 C C . LEU A 1 485 ? 8.459 16.072 9.115 1.00 94.19 485 LEU A C 1
ATOM 3729 O O . LEU A 1 485 ? 9.299 16.278 8.246 1.00 94.19 485 LEU A O 1
ATOM 3733 N N . LYS A 1 486 ? 7.308 16.755 9.142 1.00 95.25 486 LYS A N 1
ATOM 3734 C CA . LYS A 1 486 ? 6.960 17.785 8.150 1.00 95.25 486 LYS A CA 1
ATOM 3735 C C . LYS A 1 486 ? 7.962 18.942 8.156 1.00 95.25 486 LYS A C 1
ATOM 3737 O O . LYS A 1 486 ? 8.400 19.386 7.101 1.00 95.25 486 LYS A O 1
ATOM 3742 N N . SER A 1 487 ? 8.375 19.407 9.336 1.00 93.81 487 SER A N 1
ATOM 3743 C CA . SER A 1 487 ? 9.396 20.455 9.451 1.00 93.81 487 SER A CA 1
ATOM 3744 C C . SER A 1 487 ? 10.770 20.009 8.956 1.00 93.81 487 SER A C 1
ATOM 3746 O O . SER A 1 487 ? 11.532 20.845 8.479 1.00 93.81 487 SER A O 1
ATOM 3748 N N . GLN A 1 488 ? 11.078 18.709 9.054 1.00 92.56 488 GLN A N 1
ATOM 3749 C CA . GLN A 1 488 ? 12.304 18.147 8.502 1.00 92.56 488 GLN A CA 1
ATOM 3750 C C . GLN A 1 488 ? 12.245 18.167 6.981 1.00 92.56 488 GLN A C 1
ATOM 3752 O O . GLN A 1 488 ? 13.202 18.635 6.393 1.00 92.56 488 GLN A O 1
ATOM 3757 N N . VAL A 1 489 ? 11.123 17.776 6.366 1.00 92.56 489 VAL A N 1
ATOM 3758 C CA . VAL A 1 489 ? 10.926 17.793 4.903 1.00 92.56 489 VAL A CA 1
ATOM 3759 C C . VAL A 1 489 ? 11.036 19.205 4.306 1.00 92.56 489 VAL A C 1
ATOM 3761 O O . VAL A 1 489 ? 11.688 19.386 3.285 1.00 92.56 489 VAL A O 1
ATOM 3764 N N . ILE A 1 490 ? 10.460 20.216 4.965 1.00 91.31 490 ILE A N 1
ATOM 3765 C CA . ILE A 1 490 ? 10.429 21.614 4.477 1.00 91.31 490 ILE A CA 1
ATOM 3766 C C . ILE A 1 490 ? 11.745 22.365 4.767 1.00 91.31 490 ILE A C 1
ATOM 3768 O O . ILE A 1 490 ? 11.947 23.508 4.347 1.00 91.31 490 ILE A O 1
ATOM 3772 N N . LYS A 1 491 ? 12.667 21.757 5.521 1.00 91.12 491 LYS A N 1
ATOM 3773 C CA . LYS A 1 491 ? 13.895 22.422 5.957 1.00 91.12 491 LYS A CA 1
ATOM 3774 C C . LYS A 1 491 ? 14.739 22.863 4.744 1.00 91.12 491 LYS A C 1
ATOM 3776 O O . LYS A 1 491 ? 14.947 22.077 3.817 1.00 91.12 491 LYS A O 1
ATOM 3781 N N . PRO A 1 492 ? 15.309 24.085 4.758 1.00 86.31 492 PRO A N 1
ATOM 3782 C CA . PRO A 1 492 ? 16.255 24.502 3.728 1.00 86.31 492 PRO A CA 1
ATOM 3783 C C . PRO A 1 492 ? 17.417 23.507 3.612 1.00 86.31 492 PRO A C 1
ATOM 3785 O O . PRO A 1 492 ? 18.021 23.146 4.623 1.00 86.31 492 PRO A O 1
ATOM 3788 N N . GLY A 1 493 ? 17.727 23.080 2.387 1.00 88.25 493 GLY A N 1
ATOM 3789 C CA . GLY A 1 493 ? 18.794 22.115 2.095 1.00 88.25 493 GLY A CA 1
ATOM 3790 C C . GLY A 1 493 ? 18.318 20.691 1.797 1.00 88.25 493 GLY A C 1
ATOM 3791 O O . GLY A 1 493 ? 19.046 19.968 1.126 1.00 88.25 493 GLY A O 1
ATOM 3792 N N . VAL A 1 494 ? 17.088 20.310 2.170 1.00 90.62 494 VAL A N 1
ATOM 3793 C CA . VAL A 1 494 ? 16.552 18.959 1.888 1.00 90.62 494 VAL A CA 1
ATOM 3794 C C . VAL A 1 494 ? 16.476 18.671 0.397 1.00 90.62 494 VAL A C 1
ATOM 3796 O O . VAL A 1 494 ? 16.819 17.573 -0.024 1.00 90.62 494 VAL A O 1
ATOM 3799 N N . LEU A 1 495 ? 16.101 19.663 -0.414 1.00 91.06 495 LEU A N 1
ATOM 3800 C CA . LEU A 1 495 ? 16.123 19.535 -1.871 1.00 91.06 495 LEU A CA 1
ATOM 3801 C C . LEU A 1 495 ? 17.522 19.140 -2.377 1.00 91.06 495 LEU A C 1
ATOM 3803 O O . LEU A 1 495 ? 17.652 18.228 -3.184 1.00 91.06 495 LEU A O 1
ATOM 3807 N N . GLY A 1 496 ? 18.572 19.776 -1.848 1.00 89.69 496 GLY A N 1
ATOM 3808 C CA . GLY A 1 496 ? 19.956 19.437 -2.177 1.00 89.69 496 GLY A CA 1
ATOM 3809 C C . GLY A 1 496 ? 20.341 18.035 -1.702 1.00 89.69 496 GLY A C 1
ATOM 3810 O O . GLY A 1 496 ? 20.942 17.281 -2.459 1.00 89.69 496 GLY A O 1
ATOM 3811 N N . GLU A 1 497 ? 19.945 17.649 -0.485 1.00 91.56 497 GLU A N 1
ATOM 3812 C CA . GLU A 1 497 ? 20.160 16.288 0.030 1.00 91.56 497 GLU A CA 1
ATOM 3813 C C . GLU A 1 497 ? 19.437 15.224 -0.813 1.00 91.56 497 GLU A C 1
ATOM 3815 O O . GLU A 1 497 ? 19.983 14.146 -1.032 1.00 91.56 497 GLU A O 1
ATOM 3820 N N . LEU A 1 498 ? 18.252 15.525 -1.351 1.00 90.88 498 LEU A N 1
ATOM 3821 C CA . LEU A 1 498 ? 17.533 14.640 -2.270 1.00 90.88 498 LEU A CA 1
ATOM 3822 C C . LEU A 1 498 ? 18.228 14.505 -3.618 1.00 90.88 498 LEU A C 1
ATOM 3824 O O . LEU A 1 498 ? 18.339 13.394 -4.132 1.00 90.88 498 LEU A O 1
ATOM 3828 N N . ILE A 1 499 ? 18.713 15.608 -4.186 1.00 90.31 499 ILE A N 1
ATOM 3829 C CA . ILE A 1 499 ? 19.476 15.583 -5.441 1.00 90.31 499 ILE A CA 1
ATOM 3830 C C . ILE A 1 499 ? 20.757 14.757 -5.256 1.00 90.31 499 ILE A C 1
ATOM 3832 O O . ILE A 1 499 ? 21.100 13.938 -6.112 1.00 90.31 499 ILE A O 1
ATOM 3836 N N . LEU A 1 500 ? 21.421 14.893 -4.102 1.00 89.56 500 LEU A N 1
ATOM 3837 C CA . LEU A 1 500 ? 22.553 14.043 -3.734 1.00 89.56 500 LEU A CA 1
ATOM 3838 C C . LEU A 1 500 ? 22.134 12.576 -3.591 1.00 89.56 500 LEU A C 1
ATOM 3840 O O . LEU A 1 500 ? 22.806 11.705 -4.137 1.00 89.56 500 LEU A O 1
ATOM 3844 N N . ALA A 1 501 ? 21.006 12.290 -2.936 1.00 88.25 501 ALA A N 1
ATOM 3845 C CA . ALA A 1 501 ? 20.481 10.933 -2.806 1.00 88.25 501 ALA A CA 1
ATOM 3846 C C . ALA A 1 501 ? 20.171 10.295 -4.172 1.00 88.25 501 ALA A C 1
ATOM 3848 O O . ALA A 1 501 ? 20.456 9.112 -4.355 1.00 88.25 501 ALA A O 1
ATOM 3849 N N . CYS A 1 502 ? 19.676 11.072 -5.144 1.00 86.81 502 CYS A N 1
ATOM 3850 C CA . CYS A 1 502 ? 19.429 10.626 -6.521 1.00 86.81 502 CYS A CA 1
ATOM 3851 C C . CYS A 1 502 ? 20.702 10.160 -7.241 1.00 86.81 502 CYS A C 1
ATOM 3853 O O . CYS A 1 502 ? 20.606 9.335 -8.144 1.00 86.81 502 CYS A O 1
ATOM 3855 N N . SER A 1 503 ? 21.872 10.667 -6.843 1.00 82.88 503 SER A N 1
ATOM 3856 C CA . SER A 1 503 ? 23.160 10.363 -7.482 1.00 82.88 503 SER A CA 1
ATOM 3857 C C . SER A 1 503 ? 24.159 9.674 -6.542 1.00 82.88 503 SER A C 1
ATOM 3859 O O . SER A 1 503 ? 25.342 9.616 -6.860 1.00 82.88 503 SER A O 1
ATOM 3861 N N . ALA A 1 504 ? 23.725 9.189 -5.374 1.00 80.94 504 ALA A N 1
ATOM 3862 C CA . ALA A 1 504 ? 24.618 8.550 -4.405 1.00 80.94 504 ALA A CA 1
ATOM 3863 C C . ALA A 1 504 ? 25.164 7.197 -4.914 1.00 80.94 504 ALA A C 1
ATOM 3865 O O . ALA A 1 504 ? 24.516 6.514 -5.703 1.00 80.94 504 ALA A O 1
ATOM 3866 N N . GLY A 1 505 ? 26.343 6.796 -4.438 1.00 77.94 505 GLY A N 1
ATOM 3867 C CA . GLY A 1 505 ? 27.043 5.576 -4.862 1.00 77.94 505 GLY A CA 1
ATOM 3868 C C . GLY A 1 505 ? 28.527 5.852 -5.089 1.00 77.94 505 GLY A C 1
ATOM 3869 O O . GLY A 1 505 ? 29.018 6.919 -4.714 1.00 77.94 505 GLY A O 1
ATOM 3870 N N . GLY A 1 506 ? 29.246 4.915 -5.703 1.00 77.12 506 GLY A N 1
ATOM 3871 C CA . GLY A 1 506 ? 30.619 5.147 -6.140 1.00 77.12 506 GLY A CA 1
ATOM 3872 C C . GLY A 1 506 ? 30.723 6.270 -7.180 1.00 77.12 506 GLY A C 1
ATOM 3873 O O . GLY A 1 506 ? 29.793 6.509 -7.955 1.00 77.12 506 GLY A O 1
ATOM 3874 N N . ASP A 1 507 ? 31.894 6.916 -7.251 1.00 79.25 507 ASP A N 1
ATOM 3875 C CA . ASP A 1 507 ? 32.171 8.065 -8.136 1.00 79.25 507 ASP A CA 1
ATOM 3876 C C . ASP A 1 507 ? 31.733 7.825 -9.595 1.00 79.25 507 ASP A C 1
ATOM 3878 O O . ASP A 1 507 ? 31.272 8.730 -10.292 1.00 79.25 507 ASP A O 1
ATOM 3882 N N . THR A 1 508 ? 31.845 6.576 -10.059 1.00 82.81 508 THR A N 1
ATOM 3883 C CA . THR A 1 508 ? 31.477 6.184 -11.425 1.00 82.81 508 THR A CA 1
ATOM 3884 C C . THR A 1 508 ? 29.961 6.190 -11.639 1.00 82.81 508 THR A C 1
ATOM 3886 O O . THR A 1 508 ? 29.494 6.696 -12.661 1.00 82.81 508 THR A O 1
ATOM 3889 N N . LEU A 1 509 ? 29.182 5.670 -10.683 1.00 84.56 509 LEU A N 1
ATOM 3890 C CA . LEU A 1 509 ? 27.721 5.672 -10.754 1.00 84.56 509 LEU A CA 1
ATOM 3891 C C . LEU A 1 509 ? 27.178 7.099 -10.657 1.00 84.56 509 LEU A C 1
ATOM 3893 O O . LEU A 1 509 ? 26.362 7.497 -11.490 1.00 84.56 509 LEU A O 1
ATOM 3897 N N . GLN A 1 510 ? 27.696 7.889 -9.713 1.00 84.38 510 GLN A N 1
ATOM 3898 C CA . GLN A 1 510 ? 27.324 9.293 -9.544 1.00 84.38 510 GLN A CA 1
ATOM 3899 C C . GLN A 1 510 ? 27.556 10.094 -10.829 1.00 84.38 510 GLN A C 1
ATOM 3901 O O . GLN A 1 510 ? 26.650 10.778 -11.314 1.00 84.38 510 GLN A O 1
ATOM 3906 N N . SER A 1 511 ? 28.750 9.966 -11.419 1.00 84.94 511 SER A N 1
ATOM 3907 C CA . SER A 1 511 ? 29.076 10.615 -12.690 1.00 84.94 511 SER A CA 1
ATOM 3908 C C . SER A 1 511 ? 28.113 10.185 -13.793 1.00 84.94 511 SER A C 1
ATOM 3910 O O . SER A 1 511 ? 27.663 11.029 -14.563 1.00 84.94 511 SER A O 1
ATOM 3912 N N . LYS A 1 512 ? 27.765 8.891 -13.873 1.00 86.44 512 LYS A N 1
ATOM 3913 C CA . LYS A 1 512 ? 26.887 8.366 -14.925 1.00 86.44 512 LYS A CA 1
ATOM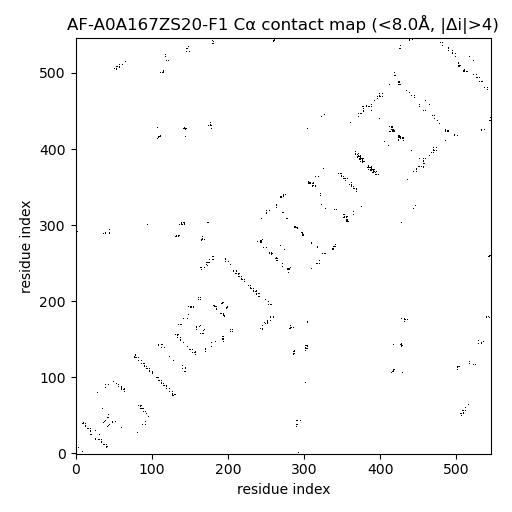 3914 C C . LYS A 1 512 ? 25.442 8.837 -14.792 1.00 86.44 512 LYS A C 1
ATOM 3916 O O . LYS A 1 512 ? 24.826 9.130 -15.816 1.00 86.44 512 LYS A O 1
ATOM 3921 N N . ILE A 1 513 ? 24.919 8.937 -13.571 1.00 85.50 513 ILE A N 1
ATOM 3922 C CA . ILE A 1 513 ? 23.570 9.456 -13.310 1.00 85.50 513 ILE A CA 1
ATOM 3923 C C . ILE A 1 513 ? 23.486 10.942 -13.675 1.00 85.50 513 ILE A C 1
ATOM 3925 O O . ILE A 1 513 ? 22.579 11.314 -14.416 1.00 85.50 513 ILE A O 1
ATOM 3929 N N . GLY A 1 514 ? 24.452 11.771 -13.259 1.00 83.62 514 GLY A N 1
ATOM 3930 C CA . GLY A 1 514 ? 24.474 13.201 -13.618 1.00 83.62 514 GLY A CA 1
ATOM 3931 C C . GLY A 1 514 ? 24.667 13.455 -15.119 1.00 83.62 514 GLY A C 1
ATOM 3932 O O . GLY A 1 514 ? 24.237 14.459 -15.673 1.00 83.62 514 GLY A O 1
ATOM 3933 N N . GLU A 1 515 ? 25.286 12.506 -15.814 1.00 86.50 515 GLU A N 1
ATOM 3934 C CA . GLU A 1 515 ? 25.376 12.477 -17.269 1.00 86.50 515 GLU A CA 1
ATOM 3935 C C . GLU A 1 515 ? 24.047 12.108 -17.951 1.00 86.50 515 GLU A C 1
ATOM 3937 O O . GLU A 1 515 ? 23.803 12.501 -19.098 1.00 86.50 515 GLU A O 1
ATOM 3942 N N . PHE A 1 516 ? 23.247 11.274 -17.286 1.00 86.06 516 PHE A N 1
ATOM 3943 C CA . PHE A 1 516 ? 22.023 10.661 -17.794 1.00 86.06 516 PHE A CA 1
ATOM 3944 C C . PHE A 1 516 ? 20.796 11.556 -17.590 1.00 86.06 516 PHE A C 1
ATOM 3946 O O . PHE A 1 516 ? 19.969 11.663 -18.496 1.00 86.06 516 PHE A O 1
ATOM 3953 N N . ILE A 1 517 ? 20.712 12.220 -16.437 1.00 88.62 517 ILE A N 1
ATOM 3954 C CA . ILE A 1 517 ? 19.600 13.077 -16.024 1.00 88.62 517 ILE A CA 1
ATOM 3955 C C . ILE A 1 517 ? 20.144 14.486 -15.804 1.00 88.62 517 ILE A C 1
ATOM 3957 O O . ILE A 1 517 ? 21.120 14.671 -15.083 1.00 88.62 517 ILE A O 1
ATOM 3961 N N . ASP A 1 518 ? 19.529 15.477 -16.442 1.00 89.12 518 ASP A N 1
ATOM 3962 C CA . ASP A 1 518 ? 19.911 16.871 -16.277 1.00 89.12 518 ASP A CA 1
ATOM 3963 C C . ASP A 1 518 ? 19.466 17.429 -14.918 1.00 89.12 518 ASP A C 1
ATOM 3965 O O . ASP A 1 518 ? 18.466 17.011 -14.333 1.00 89.12 518 ASP A O 1
ATOM 3969 N N . GLU A 1 519 ? 20.215 18.414 -14.423 1.00 88.31 519 GLU A N 1
ATOM 3970 C CA . GLU A 1 519 ? 20.011 19.014 -13.099 1.00 88.31 519 GLU A CA 1
ATOM 3971 C C . GLU A 1 519 ? 18.594 19.584 -12.926 1.00 88.31 519 GLU A C 1
ATOM 3973 O O . GLU A 1 519 ? 17.964 19.368 -11.895 1.00 88.31 519 GLU A O 1
ATOM 3978 N N . ALA A 1 520 ? 18.035 20.203 -13.972 1.00 90.81 520 ALA A N 1
ATOM 3979 C CA . ALA A 1 520 ? 16.674 20.737 -13.949 1.00 90.81 520 ALA A CA 1
ATOM 3980 C C . ALA A 1 520 ? 15.601 19.643 -13.765 1.00 90.81 520 ALA A C 1
ATOM 3982 O O . ALA A 1 520 ? 14.606 19.860 -13.070 1.00 90.81 520 ALA A O 1
ATOM 3983 N N . ALA A 1 521 ? 15.789 18.459 -14.361 1.00 90.50 521 ALA A N 1
ATOM 3984 C CA . ALA A 1 521 ? 14.872 17.340 -14.165 1.00 90.50 521 ALA A CA 1
ATOM 3985 C C . ALA A 1 521 ? 15.004 16.738 -12.760 1.00 90.50 521 ALA A C 1
ATOM 3987 O O . ALA A 1 521 ? 13.987 16.389 -12.160 1.00 90.50 521 ALA A O 1
ATOM 3988 N N . LEU A 1 522 ? 16.225 16.664 -12.213 1.00 91.94 522 LEU A N 1
ATOM 3989 C CA . LEU A 1 522 ? 16.457 16.231 -10.830 1.00 91.94 522 LEU A CA 1
ATOM 3990 C C . LEU A 1 522 ? 15.790 17.177 -9.823 1.00 91.94 522 LEU A C 1
ATOM 3992 O O . LEU A 1 522 ? 15.115 16.710 -8.907 1.00 91.94 522 LEU A O 1
ATOM 3996 N N . GLU A 1 523 ? 15.923 18.491 -10.017 1.00 93.12 523 GLU A N 1
ATOM 3997 C CA . GLU A 1 523 ? 15.257 19.500 -9.186 1.00 93.12 523 GLU A CA 1
ATOM 3998 C C . GLU A 1 523 ? 13.732 19.378 -9.257 1.00 93.12 523 GLU A C 1
ATOM 4000 O O . GLU A 1 523 ? 13.065 19.369 -8.221 1.00 93.12 523 GLU A O 1
ATOM 4005 N N . SER A 1 524 ? 13.175 19.230 -10.466 1.00 94.38 524 SER A N 1
ATOM 4006 C CA . SER A 1 524 ? 11.732 19.053 -10.652 1.00 94.38 524 SER A CA 1
ATOM 4007 C C . SER A 1 524 ? 11.222 17.785 -9.967 1.00 94.38 524 SER A C 1
ATOM 4009 O O . SER A 1 524 ? 10.192 17.828 -9.299 1.00 94.38 524 SER A O 1
ATOM 4011 N N . PHE A 1 525 ? 11.934 16.664 -10.113 1.00 95.12 525 PHE A N 1
ATOM 4012 C CA . PHE A 1 525 ? 11.584 15.398 -9.472 1.00 95.12 525 PHE A CA 1
ATOM 4013 C C . PHE A 1 525 ? 11.619 15.511 -7.944 1.00 95.12 525 PHE A C 1
ATOM 4015 O O . PHE A 1 525 ? 10.657 15.140 -7.270 1.00 95.12 525 PHE A O 1
ATOM 4022 N N . ALA A 1 526 ? 12.704 16.060 -7.392 1.00 94.62 526 ALA A N 1
ATOM 4023 C CA . ALA A 1 526 ? 12.859 16.222 -5.953 1.00 94.62 526 ALA A CA 1
ATOM 4024 C C . ALA A 1 526 ? 11.793 17.169 -5.371 1.00 94.62 526 ALA A C 1
ATOM 4026 O O . ALA A 1 526 ? 11.249 16.886 -4.304 1.00 94.62 526 ALA A O 1
ATOM 4027 N N . GLY A 1 527 ? 11.436 18.238 -6.093 1.00 95.12 527 GLY A N 1
ATOM 4028 C CA . GLY A 1 527 ? 10.334 19.132 -5.733 1.00 95.12 527 GLY A CA 1
ATOM 4029 C C . GLY A 1 527 ? 8.989 18.405 -5.658 1.00 95.12 527 GLY A C 1
ATOM 4030 O O . GLY A 1 527 ? 8.323 18.456 -4.626 1.00 95.12 527 GLY A O 1
ATOM 4031 N N . SER A 1 528 ? 8.625 17.647 -6.697 1.00 95.50 528 SER A N 1
ATOM 4032 C CA . SER A 1 528 ? 7.381 16.865 -6.703 1.00 95.50 528 SER A CA 1
ATOM 4033 C C . SER A 1 528 ? 7.336 15.803 -5.597 1.00 95.50 528 SER A C 1
ATOM 4035 O O . SER A 1 528 ? 6.275 15.540 -5.027 1.00 95.50 528 SER A O 1
ATOM 4037 N N . LEU A 1 529 ? 8.478 15.195 -5.260 1.00 96.12 529 LEU A N 1
ATOM 4038 C CA . LEU A 1 529 ? 8.564 14.222 -4.172 1.00 96.12 529 LEU A CA 1
ATOM 4039 C C . LEU A 1 529 ? 8.333 14.874 -2.798 1.00 96.12 529 LEU A C 1
ATOM 4041 O O . LEU A 1 529 ? 7.585 14.326 -1.987 1.00 96.12 529 LEU A O 1
ATOM 4045 N N . ILE A 1 530 ? 8.914 16.057 -2.563 1.00 96.19 530 ILE A N 1
ATOM 4046 C CA . ILE A 1 530 ? 8.679 16.864 -1.354 1.00 96.19 530 ILE A CA 1
ATOM 4047 C C . ILE A 1 530 ? 7.195 17.218 -1.223 1.00 96.19 530 ILE A C 1
ATOM 4049 O O . ILE A 1 530 ? 6.606 16.967 -0.172 1.00 96.19 530 ILE A O 1
ATOM 4053 N N . GLU A 1 531 ? 6.575 17.729 -2.291 1.00 95.50 531 GLU A N 1
ATOM 4054 C CA . GLU A 1 531 ? 5.145 18.067 -2.306 1.00 95.50 531 GLU A CA 1
ATOM 4055 C C . GLU A 1 531 ? 4.279 16.848 -1.953 1.00 95.50 531 GLU A C 1
ATOM 4057 O O . GLU A 1 531 ? 3.384 16.930 -1.111 1.00 95.50 531 GLU A O 1
ATOM 4062 N N . SER A 1 532 ? 4.592 15.678 -2.520 1.00 96.44 532 SER A N 1
ATOM 4063 C CA . SER A 1 532 ? 3.860 14.442 -2.228 1.00 96.44 532 SER A CA 1
ATOM 4064 C C . SER A 1 532 ? 3.996 13.988 -0.772 1.00 96.44 532 SER A C 1
ATOM 4066 O O . SER A 1 532 ? 3.026 13.511 -0.174 1.00 96.44 532 SER A O 1
ATOM 4068 N N . TRP A 1 533 ? 5.179 14.149 -0.173 1.00 96.56 533 TRP A N 1
ATOM 4069 C CA . TRP A 1 533 ? 5.392 13.869 1.247 1.00 96.56 533 TRP A CA 1
ATOM 4070 C C . TRP A 1 533 ? 4.646 14.837 2.154 1.00 96.56 533 TRP A C 1
ATOM 4072 O O . TRP A 1 533 ? 4.072 14.403 3.155 1.00 96.56 533 TRP A O 1
ATOM 4082 N N . GLU A 1 534 ? 4.624 16.124 1.816 1.00 95.50 534 GLU A N 1
ATOM 4083 C CA . GLU A 1 534 ? 3.838 17.110 2.553 1.00 95.50 534 GLU A CA 1
ATOM 4084 C C . GLU A 1 534 ? 2.351 16.756 2.539 1.00 95.50 534 GLU A C 1
ATOM 4086 O O . GLU A 1 534 ? 1.734 16.691 3.606 1.00 95.50 534 GLU A O 1
ATOM 4091 N N . GLU A 1 535 ? 1.800 16.440 1.363 1.00 94.38 535 GLU A N 1
ATOM 4092 C CA . GLU A 1 535 ? 0.409 16.008 1.230 1.00 94.38 535 GLU A CA 1
ATOM 4093 C C . GLU A 1 535 ? 0.128 14.746 2.055 1.00 94.38 535 GLU A C 1
ATOM 4095 O O . GLU A 1 535 ? -0.894 14.670 2.738 1.00 94.38 535 GLU A O 1
ATOM 4100 N N . ALA A 1 536 ? 1.021 13.749 2.029 1.00 94.75 536 ALA A N 1
ATOM 4101 C CA . ALA A 1 536 ? 0.863 12.513 2.796 1.00 94.75 536 ALA A CA 1
ATOM 4102 C C . ALA A 1 536 ? 0.853 12.760 4.318 1.00 94.75 536 ALA A C 1
ATOM 4104 O O . ALA A 1 536 ? 0.014 12.202 5.032 1.00 94.75 536 ALA A O 1
ATOM 4105 N N . LEU A 1 537 ? 1.740 13.627 4.816 1.00 95.69 537 LEU A N 1
ATOM 4106 C CA . LEU A 1 537 ? 1.795 14.016 6.230 1.00 95.69 537 LEU A CA 1
ATOM 4107 C C . LEU A 1 537 ? 0.577 14.845 6.656 1.00 95.69 537 LEU A C 1
ATOM 4109 O O . LEU A 1 537 ? 0.072 14.673 7.771 1.00 95.69 537 LEU A O 1
ATOM 4113 N N . ASP A 1 538 ? 0.064 15.702 5.774 1.00 92.94 538 ASP A N 1
ATOM 4114 C CA . ASP A 1 538 ? -1.202 16.400 6.004 1.00 92.94 538 ASP A CA 1
ATOM 4115 C C . ASP A 1 538 ? -2.362 15.411 6.104 1.00 92.94 538 ASP A C 1
ATOM 4117 O O . ASP A 1 538 ? -3.207 15.544 6.990 1.00 92.94 538 ASP A O 1
ATOM 4121 N N . GLY A 1 539 ? -2.323 14.340 5.311 1.00 89.56 539 GLY A N 1
ATOM 4122 C CA . GLY A 1 539 ? -3.207 13.186 5.428 1.00 89.56 539 GLY A CA 1
ATOM 4123 C C . GLY A 1 539 ? -3.364 12.674 6.853 1.00 89.56 539 GLY A C 1
ATOM 4124 O O . GLY A 1 539 ? -4.484 12.613 7.362 1.00 89.56 539 GLY A O 1
ATOM 4125 N N . VAL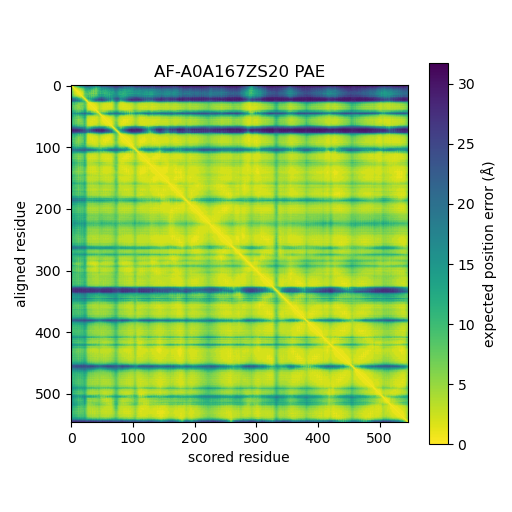 A 1 540 ? -2.249 12.407 7.541 1.00 91.81 540 VAL A N 1
ATOM 4126 C CA . VAL A 1 540 ? -2.240 11.951 8.946 1.00 91.81 540 VAL A CA 1
ATOM 4127 C C . VAL A 1 540 ? -2.977 12.932 9.866 1.00 91.81 540 VAL A C 1
ATOM 4129 O O . VAL A 1 540 ? -3.655 12.516 10.804 1.00 91.81 540 VAL A O 1
ATOM 4132 N N . SER A 1 541 ? -2.883 14.233 9.584 1.00 85.88 541 SER A N 1
ATOM 4133 C CA . SER A 1 541 ? -3.555 15.285 10.355 1.00 85.88 541 SER A CA 1
ATOM 4134 C C . SER A 1 541 ? -5.045 15.429 10.015 1.00 85.88 541 SER A C 1
ATOM 4136 O O . SER A 1 541 ? -5.818 15.841 10.879 1.00 85.88 541 SER A O 1
ATOM 4138 N N . THR A 1 542 ? -5.446 15.099 8.782 1.00 83.31 542 THR A N 1
ATOM 4139 C CA . THR A 1 542 ? -6.839 15.189 8.299 1.00 83.31 542 THR A CA 1
ATOM 4140 C C . THR A 1 542 ? -7.718 14.000 8.675 1.00 83.31 542 THR A C 1
ATOM 4142 O O . THR A 1 542 ? -8.942 14.141 8.662 1.00 83.31 542 THR A O 1
ATOM 4145 N N . VAL A 1 543 ? -7.129 12.847 9.021 1.00 81.25 543 VAL A N 1
ATOM 4146 C CA . VAL A 1 543 ? -7.887 11.688 9.513 1.00 81.25 543 VAL A CA 1
ATOM 4147 C C . VAL A 1 543 ? -8.780 12.131 10.674 1.00 81.25 543 VAL A C 1
ATOM 4149 O O . VAL A 1 543 ? -8.315 12.788 11.597 1.00 81.25 543 VAL A O 1
ATOM 4152 N N . ALA A 1 544 ? -10.066 11.792 10.622 1.00 62.25 544 ALA A N 1
ATOM 4153 C CA . ALA A 1 544 ? -11.080 12.154 11.591 1.00 62.25 544 ALA A CA 1
ATOM 4154 C C . ALA A 1 544 ? -10.635 11.798 13.007 1.00 62.25 544 ALA A C 1
ATOM 4156 O O . ALA A 1 544 ? -10.482 10.630 13.372 1.00 62.25 544 ALA A O 1
ATOM 4157 N N . MET A 1 545 ? -10.454 12.844 13.809 1.00 60.34 545 MET A N 1
ATOM 4158 C CA . MET A 1 545 ? -10.113 12.739 15.219 1.00 60.34 545 MET A CA 1
ATOM 4159 C C . MET A 1 545 ? -11.254 13.327 16.052 1.00 60.34 545 MET A C 1
ATOM 4161 O O . MET A 1 545 ? -11.669 14.451 15.801 1.00 60.34 545 MET A O 1
ATOM 4165 N N . PHE A 1 546 ? -11.693 12.531 17.031 1.00 54.97 546 PHE A N 1
ATOM 4166 C CA . PHE A 1 546 ? -12.593 12.796 18.169 1.00 54.97 546 PHE A CA 1
ATOM 4167 C C . PHE A 1 546 ? -13.946 13.492 18.001 1.00 54.97 546 PHE A C 1
ATOM 4169 O O . PHE A 1 546 ? -14.004 14.677 17.625 1.00 54.97 546 PHE A O 1
#

Sequence (546 aa):
MSNMGTADQMEVLRYISEHSSENTKPDGIAAINSLKLQYCFGLSFDTSSSNEVEEFVVSCLTLYRSLEKPTKADGVIESQPRDDLCVMASMALIKLHQQNLADKASQTPQPILIQAAVILEHVLVGSPHNYEALLLLSRIYLLLGAGSLALQTFAKLNVKQMQYESVAHNLFTRLATIHPQPAAQPEGSEARHFDLQLGLRVALDFYKRSGVATTRAALQGLDCGSYVNTQGCIKLQEKLAKSLCRRMWALEERRVQRLLGGSPNTRYNHIVFDAAEVTDQRSFEGFMNLEAPGQPTFEEYVRVGPLIGANGLKALSLVDTVFYLLTGPKVNPENKSPQPDVEGFSGFEKDIPKDELTPAEVEGIQIYSALLKGAKGLSNGQNGAADVQSAIRTASEWVKRKITQLTEESYIGKNGVHLSDATVVPSWVYLHNSISCVETLLAINILAKRASNSKSANVDKEELAALSADLTQALDTIRTNTKTLKSQVIKPGVLGELILACSAGGDTLQSKIGEFIDEAALESFAGSLIESWEEALDGVSTVAMF